Protein AF-A0A956M753-F1 (afdb_monomer_lite)

pLDDT: mean 94.36, std 4.53, range [71.75, 98.88]

Secondary structure (DSSP, 8-state):
---EEEEEE-SS--SS--HHHHHHHHHHHHTT-EEEEEES-HHHHHHHHHHHHHHHHHHHH-TTS-TTTTHHHHHHHHH-S-SGGGGGSGGGG-TTHHHHHHHHHHHHHHHHTTGGGGS--BSEEEEEE--GGGHHHHHHHHHHHTTTBSSGGGEEEEEHHHHHSHHHHHHHHS-PPPPS---STTSS-TT----GGGSPP--GGGGTSS---TT-SEEEE-SSBS-S---TT-SHHHHS-S-BS----HHHHHHHHHHH---SEEEE--S-GGG-TTHHHHHHHHHHTT--TT-EE----HHHHHHHHHHTTS-HHHHHHHHHHHHHHHHTT--HHHHHHHHHHHHHTT-SSTTT--HHHHHHHHHHHHHHHHHHS----EE--EEETT-EEGGG--HHHHHHHHTTTBSSEEEE---GGGHHHHHHHHHHHHHTT---EEEE---SSS--HHHHHH-

Structure (mmCIF, N/CA/C/O backbone):
data_AF-A0A956M753-F1
#
_entry.id   AF-A0A956M753-F1
#
loop_
_atom_site.group_PDB
_atom_site.id
_atom_site.type_symbol
_atom_site.label_atom_id
_atom_site.label_alt_id
_atom_site.label_comp_id
_atom_site.label_asym_id
_atom_site.label_entity_id
_atom_site.label_seq_id
_atom_site.pdbx_PDB_ins_code
_atom_site.Cartn_x
_atom_site.Cartn_y
_atom_site.Cartn_z
_atom_site.occupancy
_atom_site.B_iso_or_equiv
_atom_site.auth_seq_id
_atom_site.auth_comp_id
_atom_site.auth_asym_id
_atom_site.auth_atom_id
_atom_site.pdbx_PDB_model_num
ATOM 1 N N . MET A 1 1 ? -8.675 -19.861 16.562 1.00 72.81 1 MET A N 1
ATOM 2 C CA . MET A 1 1 ? -8.924 -18.483 17.036 1.00 72.81 1 MET A CA 1
ATOM 3 C C . MET A 1 1 ? -8.352 -17.532 16.005 1.00 72.81 1 MET A C 1
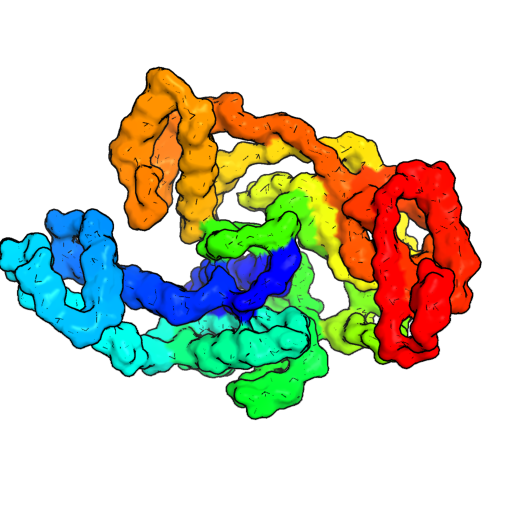ATOM 5 O O . MET A 1 1 ? -7.229 -17.768 15.579 1.00 72.81 1 MET A O 1
ATOM 9 N N . THR A 1 2 ? -9.122 -16.522 15.606 1.00 92.25 2 THR A N 1
ATOM 10 C CA . THR A 1 2 ? -8.678 -15.411 14.749 1.00 92.25 2 THR A CA 1
ATOM 11 C C . THR A 1 2 ? -7.522 -14.668 15.413 1.00 92.25 2 THR A C 1
ATOM 13 O O . THR A 1 2 ? -7.645 -14.274 16.574 1.00 92.25 2 THR A O 1
ATOM 16 N N . LYS A 1 3 ? -6.395 -14.511 14.710 1.00 96.88 3 LYS A N 1
ATOM 17 C CA . LYS A 1 3 ? -5.228 -13.780 15.219 1.00 96.88 3 LYS A CA 1
ATOM 18 C C . LYS A 1 3 ? -5.339 -12.296 14.891 1.00 96.88 3 LYS A C 1
ATOM 20 O O . LYS A 1 3 ? -5.818 -11.922 13.825 1.00 96.88 3 LYS A O 1
ATOM 25 N N . LYS A 1 4 ? -4.816 -11.451 15.777 1.00 98.00 4 LYS A N 1
ATOM 26 C CA . LYS A 1 4 ? -4.603 -10.019 15.543 1.00 98.00 4 LYS A CA 1
ATOM 27 C C . LYS A 1 4 ? -3.215 -9.790 14.969 1.00 98.00 4 LYS A C 1
ATOM 29 O O . LYS A 1 4 ? -2.209 -10.019 15.644 1.00 98.00 4 LYS A O 1
ATOM 34 N N . ILE A 1 5 ? -3.171 -9.297 13.739 1.00 98.69 5 ILE A N 1
ATOM 35 C CA . ILE A 1 5 ? -1.963 -9.110 12.940 1.00 98.69 5 ILE A CA 1
ATOM 36 C C . ILE A 1 5 ? -1.705 -7.622 12.730 1.00 98.69 5 ILE A C 1
ATOM 38 O O . ILE A 1 5 ? -2.538 -6.906 12.171 1.00 98.69 5 ILE A O 1
ATOM 42 N N . LEU A 1 6 ? -0.519 -7.166 13.125 1.00 98.75 6 LEU A N 1
ATOM 43 C CA . LEU A 1 6 ? -0.059 -5.804 12.872 1.00 98.75 6 LEU A CA 1
ATOM 44 C C . LEU A 1 6 ? 1.007 -5.796 11.783 1.00 98.75 6 LEU A C 1
ATOM 46 O O . LEU A 1 6 ? 2.037 -6.453 11.901 1.00 98.75 6 LEU A O 1
ATOM 50 N N . LEU A 1 7 ? 0.785 -5.006 10.743 1.00 98.88 7 LEU A N 1
ATOM 51 C CA . LEU A 1 7 ? 1.730 -4.768 9.663 1.00 98.88 7 LEU A CA 1
ATOM 52 C C . LEU A 1 7 ? 2.312 -3.363 9.834 1.00 98.88 7 LEU A C 1
ATOM 54 O O . LEU A 1 7 ? 1.580 -2.375 9.774 1.00 98.88 7 LEU A O 1
ATOM 58 N N . LEU A 1 8 ? 3.620 -3.271 10.051 1.00 98.75 8 LEU A N 1
ATOM 59 C CA . LEU A 1 8 ? 4.328 -2.019 10.283 1.00 98.75 8 LEU A CA 1
ATOM 60 C C . LEU A 1 8 ? 5.268 -1.695 9.133 1.00 98.75 8 LEU A C 1
ATOM 62 O O . LEU A 1 8 ? 6.145 -2.479 8.761 1.00 98.75 8 LEU A O 1
ATOM 66 N N . GLU A 1 9 ? 5.132 -0.474 8.634 1.00 98.31 9 GLU A N 1
ATOM 67 C CA . GLU A 1 9 ? 6.145 0.156 7.806 1.00 98.31 9 GLU A CA 1
ATOM 68 C C . GLU A 1 9 ? 6.801 1.303 8.594 1.00 98.31 9 GLU A C 1
ATOM 70 O O . GLU A 1 9 ? 6.086 2.181 9.090 1.00 98.31 9 GLU A O 1
ATOM 75 N N . PRO A 1 10 ? 8.144 1.343 8.713 1.00 97.88 10 PRO A N 1
ATOM 76 C CA . PRO A 1 10 ? 8.819 2.417 9.427 1.00 97.88 10 PRO A CA 1
ATOM 77 C C . PRO A 1 10 ? 8.483 3.807 8.861 1.00 97.88 10 PRO A C 1
ATOM 79 O O . PRO A 1 10 ? 8.195 3.990 7.670 1.00 97.88 10 PRO A O 1
ATOM 82 N N . ASN A 1 11 ? 8.532 4.814 9.735 1.00 96.56 11 ASN A N 1
ATOM 83 C CA . ASN A 1 11 ? 8.049 6.169 9.456 1.00 96.56 11 ASN A CA 1
ATOM 84 C C . ASN A 1 11 ? 9.053 7.037 8.668 1.00 96.56 11 ASN A C 1
ATOM 86 O O . ASN A 1 11 ? 9.441 8.120 9.102 1.00 96.56 11 ASN A O 1
ATOM 90 N N . TYR A 1 12 ? 9.488 6.561 7.502 1.00 95.62 12 TYR A N 1
ATOM 91 C CA . TYR A 1 12 ? 10.211 7.357 6.506 1.00 95.62 12 TYR A CA 1
ATOM 92 C C . TYR A 1 12 ? 9.369 7.548 5.242 1.00 95.62 12 TYR A C 1
ATOM 94 O O . TYR A 1 12 ? 8.426 6.801 4.988 1.00 95.62 12 TYR A O 1
ATOM 102 N N . LYS A 1 13 ? 9.698 8.560 4.433 1.00 94.38 13 LYS A N 1
ATOM 103 C CA . LYS A 1 13 ? 9.024 8.802 3.150 1.00 94.38 13 LYS A CA 1
ATOM 104 C C . LYS A 1 13 ? 9.529 7.825 2.087 1.00 94.38 13 LYS A C 1
ATOM 106 O O . LYS A 1 13 ? 10.728 7.587 1.983 1.00 94.38 13 LYS A O 1
ATOM 111 N N . ASN A 1 14 ? 8.624 7.322 1.256 1.00 94.25 14 ASN A N 1
ATOM 112 C CA . ASN A 1 14 ? 8.937 6.422 0.151 1.00 94.25 14 ASN A CA 1
ATOM 113 C C . ASN A 1 14 ? 7.856 6.477 -0.931 1.00 94.25 14 ASN A C 1
ATOM 115 O O . ASN A 1 14 ? 6.687 6.756 -0.681 1.00 94.25 14 ASN A O 1
ATOM 119 N N . LYS A 1 15 ? 8.267 6.217 -2.172 1.00 93.38 15 LYS A N 1
ATOM 120 C CA . LYS A 1 15 ? 7.406 6.393 -3.345 1.00 93.38 15 LYS A CA 1
ATOM 121 C C . LYS A 1 15 ? 6.377 5.272 -3.528 1.00 93.38 15 LYS A C 1
ATOM 123 O O . LYS A 1 15 ? 5.291 5.532 -4.052 1.00 93.38 15 LYS A O 1
ATOM 128 N N . TYR A 1 16 ? 6.735 4.050 -3.142 1.00 94.88 16 TYR A N 1
ATOM 129 C CA . TYR A 1 16 ? 5.977 2.832 -3.434 1.00 94.88 16 TYR A CA 1
ATOM 130 C C . TYR A 1 16 ? 5.437 2.200 -2.150 1.00 94.88 16 TYR A C 1
ATOM 132 O O . TYR A 1 16 ? 6.152 2.230 -1.144 1.00 94.88 16 TYR A O 1
ATOM 140 N N . PRO A 1 17 ? 4.223 1.624 -2.180 1.00 95.75 17 PRO A N 1
ATOM 141 C CA . PRO A 1 17 ? 3.668 0.903 -1.043 1.00 95.75 17 PRO A CA 1
ATOM 142 C C . PRO A 1 17 ? 4.467 -0.375 -0.728 1.00 95.75 17 PRO A C 1
ATOM 144 O O . PRO A 1 17 ? 5.176 -0.899 -1.595 1.00 95.75 17 PRO A O 1
ATOM 147 N N . PRO A 1 18 ? 4.361 -0.910 0.501 1.00 96.31 18 PRO A N 1
ATOM 148 C CA . PRO A 1 18 ? 5.093 -2.101 0.915 1.00 96.31 18 PRO A CA 1
ATOM 149 C C . PRO A 1 18 ? 4.449 -3.366 0.329 1.00 96.31 18 PRO A C 1
ATOM 151 O O . PRO A 1 18 ? 3.660 -4.039 0.989 1.00 96.31 18 PRO A O 1
ATOM 154 N N . ILE A 1 19 ? 4.814 -3.715 -0.910 1.00 96.06 19 ILE A N 1
ATOM 155 C CA . ILE A 1 19 ? 4.258 -4.858 -1.667 1.00 96.06 19 ILE A CA 1
ATOM 156 C C . ILE A 1 19 ? 4.277 -6.159 -0.848 1.00 96.06 19 ILE A C 1
ATOM 158 O O . ILE A 1 19 ? 3.301 -6.907 -0.857 1.00 96.06 19 ILE A O 1
ATOM 162 N N . GLY A 1 20 ? 5.357 -6.418 -0.101 1.00 96.88 20 GLY A N 1
ATOM 163 C CA . GLY A 1 20 ? 5.455 -7.593 0.770 1.00 96.88 20 GLY A CA 1
ATOM 164 C C . GLY A 1 20 ? 4.369 -7.627 1.851 1.00 96.88 20 GLY A C 1
ATOM 165 O O . GLY A 1 20 ? 3.713 -8.651 2.025 1.00 96.88 20 GLY A O 1
ATOM 166 N N . LEU A 1 21 ? 4.109 -6.497 2.520 1.00 98.50 21 LEU A N 1
ATOM 167 C CA . LEU A 1 21 ? 3.039 -6.400 3.519 1.00 98.50 21 LEU A CA 1
ATOM 168 C C . LEU A 1 21 ? 1.650 -6.502 2.884 1.00 98.50 21 LEU A C 1
ATOM 170 O O . LEU A 1 21 ? 0.766 -7.097 3.486 1.00 98.50 21 LEU A O 1
ATOM 174 N N . MET A 1 22 ? 1.457 -5.988 1.666 1.00 98.31 22 MET A N 1
ATOM 175 C CA . MET A 1 22 ? 0.185 -6.132 0.944 1.00 98.31 22 MET A CA 1
ATOM 176 C C . MET A 1 22 ? -0.138 -7.601 0.631 1.00 98.31 22 MET A C 1
ATOM 178 O O . MET A 1 22 ? -1.295 -7.997 0.731 1.00 98.31 22 MET A O 1
ATOM 182 N N . LYS A 1 23 ? 0.865 -8.426 0.295 1.00 97.88 23 LYS A N 1
ATOM 183 C CA . LYS A 1 23 ? 0.680 -9.881 0.114 1.00 97.88 23 LYS A CA 1
ATOM 184 C C . LYS A 1 23 ? 0.437 -10.601 1.439 1.00 97.88 23 LYS A C 1
ATOM 186 O O . LYS A 1 23 ? -0.417 -11.478 1.515 1.00 97.88 23 LYS A O 1
ATOM 191 N N . ILE A 1 24 ? 1.157 -10.211 2.494 1.00 98.56 24 ILE A N 1
ATOM 192 C CA . ILE A 1 24 ? 0.961 -10.750 3.850 1.00 98.56 24 ILE A CA 1
ATOM 193 C C . ILE A 1 24 ? -0.446 -10.411 4.374 1.00 98.56 24 ILE A C 1
ATOM 195 O O . ILE A 1 24 ? -1.067 -11.240 5.035 1.00 98.56 24 ILE A O 1
ATOM 199 N N . ALA A 1 25 ? -0.987 -9.235 4.044 1.00 98.50 25 ALA A N 1
ATOM 200 C CA . ALA A 1 25 ? -2.365 -8.874 4.362 1.00 98.50 25 ALA A CA 1
ATOM 201 C C . ALA A 1 25 ? -3.371 -9.819 3.686 1.00 98.50 25 ALA A C 1
ATOM 203 O O . ALA A 1 25 ? -4.250 -10.343 4.369 1.00 98.50 25 ALA A O 1
ATOM 204 N N . THR A 1 26 ? -3.201 -10.094 2.385 1.00 97.94 26 THR A N 1
ATOM 205 C CA . THR A 1 26 ? -4.005 -11.091 1.658 1.00 97.94 26 THR A CA 1
ATOM 206 C C . THR A 1 26 ? -3.916 -12.462 2.325 1.00 97.94 26 THR A C 1
ATOM 208 O O . THR A 1 26 ? -4.944 -13.071 2.608 1.00 97.94 26 THR A O 1
ATOM 211 N N . TYR A 1 27 ? -2.698 -12.922 2.635 1.00 97.88 27 TYR A N 1
ATOM 212 C CA . TYR A 1 27 ? -2.451 -14.204 3.299 1.00 97.88 27 TYR A CA 1
ATOM 213 C C . TYR A 1 27 ? -3.240 -14.335 4.606 1.00 97.88 27 TYR A C 1
ATOM 215 O O . TYR A 1 27 ? -3.999 -15.283 4.778 1.00 97.88 27 TYR A O 1
ATOM 223 N N . HIS A 1 28 ? -3.117 -13.359 5.505 1.00 97.94 28 HIS A N 1
ATOM 224 C CA . HIS A 1 28 ? -3.805 -13.401 6.794 1.00 97.94 28 HIS A CA 1
ATOM 225 C C . HIS A 1 28 ? -5.328 -13.296 6.663 1.00 97.94 28 HIS A C 1
ATOM 227 O O . HIS A 1 28 ? -6.053 -13.969 7.391 1.00 97.94 28 HIS A O 1
ATOM 233 N N . ARG A 1 29 ? -5.841 -12.540 5.688 1.00 95.81 29 ARG A N 1
ATOM 234 C CA . ARG A 1 29 ? -7.290 -12.477 5.434 1.00 95.81 29 ARG A CA 1
ATOM 235 C C . ARG A 1 29 ? -7.858 -13.795 4.932 1.00 95.81 29 ARG A C 1
ATOM 237 O O . ARG A 1 29 ? -8.946 -14.164 5.352 1.00 95.81 29 ARG A O 1
ATOM 244 N N . MET A 1 30 ? -7.108 -14.543 4.122 1.00 95.12 30 MET A N 1
ATOM 245 C CA . MET A 1 30 ? -7.492 -15.907 3.730 1.00 95.12 30 MET A CA 1
ATOM 246 C C . MET A 1 30 ? -7.571 -16.866 4.928 1.00 95.12 30 MET A C 1
ATOM 248 O O . MET A 1 30 ? -8.291 -17.858 4.867 1.00 95.12 30 MET A O 1
ATOM 252 N N . LEU A 1 31 ? -6.858 -16.569 6.019 1.00 95.75 31 LEU A N 1
ATOM 253 C CA . LEU A 1 31 ? -6.900 -17.328 7.272 1.00 95.75 31 LEU A CA 1
ATOM 254 C C . LEU A 1 31 ? -7.953 -16.819 8.266 1.00 95.75 31 LEU A C 1
ATOM 256 O O . LEU A 1 31 ? -8.042 -17.347 9.373 1.00 95.75 31 LEU A O 1
ATOM 260 N N . ASN A 1 32 ? -8.765 -15.829 7.880 1.00 95.19 32 ASN A N 1
ATOM 261 C CA . ASN A 1 32 ? -9.714 -15.131 8.753 1.00 95.19 32 ASN A CA 1
ATOM 262 C C . ASN A 1 32 ? -9.049 -14.440 9.959 1.00 95.19 32 ASN A C 1
ATOM 264 O O . ASN A 1 32 ? -9.658 -14.337 11.028 1.00 95.19 32 ASN A O 1
ATOM 268 N N . ASP A 1 33 ? -7.809 -13.971 9.789 1.00 97.06 33 ASP A N 1
ATOM 269 C CA . ASP A 1 33 ? -7.104 -13.149 10.772 1.00 97.06 33 ASP A CA 1
ATOM 270 C C . ASP A 1 33 ? -7.483 -11.659 10.642 1.00 97.06 33 ASP A C 1
ATOM 272 O O . ASP A 1 33 ? -7.731 -11.136 9.551 1.00 97.06 33 ASP A O 1
ATOM 276 N N . GLU A 1 34 ? -7.474 -10.940 11.766 1.00 97.00 34 GLU A N 1
ATOM 277 C CA . GLU A 1 34 ? -7.682 -9.492 11.826 1.00 97.00 34 GLU A CA 1
ATOM 278 C C . GLU A 1 34 ? -6.386 -8.761 11.462 1.00 97.00 34 GLU A C 1
ATOM 280 O O . GLU A 1 34 ? -5.426 -8.751 12.232 1.00 97.00 34 GLU A O 1
ATOM 285 N N . VAL A 1 35 ? -6.354 -8.106 10.302 1.00 98.25 35 VAL A N 1
ATOM 286 C CA . VAL A 1 35 ? -5.163 -7.396 9.811 1.00 98.25 35 VAL A CA 1
ATOM 287 C C . VAL A 1 35 ? -5.308 -5.893 9.999 1.00 98.25 35 VAL A C 1
ATOM 289 O O . VAL A 1 35 ? -6.266 -5.300 9.515 1.00 98.25 35 VAL A O 1
ATOM 292 N N . THR A 1 36 ? -4.318 -5.267 10.633 1.00 98.00 36 THR A N 1
ATOM 293 C CA . THR A 1 36 ? -4.158 -3.810 10.696 1.00 98.00 36 THR A CA 1
ATOM 294 C C . THR A 1 36 ? -2.828 -3.399 10.088 1.00 98.00 36 THR A C 1
ATOM 296 O O . THR A 1 36 ? -1.786 -3.939 10.454 1.00 98.00 36 THR A O 1
ATOM 299 N N . PHE A 1 37 ? -2.844 -2.389 9.221 1.00 98.44 37 PHE A N 1
ATOM 300 C CA . PHE A 1 37 ? -1.630 -1.757 8.715 1.00 98.44 37 PHE A CA 1
ATOM 301 C C . PHE A 1 37 ? -1.413 -0.382 9.338 1.00 98.44 37 PHE A C 1
ATOM 303 O O . PHE A 1 37 ? -2.347 0.405 9.518 1.00 98.44 37 PHE A O 1
ATOM 310 N N . PHE A 1 38 ? -0.158 -0.082 9.668 1.00 98.06 38 PHE A N 1
ATOM 311 C CA . PHE A 1 38 ? 0.217 1.214 10.200 1.00 98.06 38 PHE A CA 1
ATOM 312 C C . PHE A 1 38 ? 1.572 1.698 9.677 1.00 98.06 38 PHE A C 1
ATOM 314 O O . PHE A 1 38 ? 2.567 0.973 9.648 1.00 98.06 38 PHE A O 1
ATOM 321 N N . LYS A 1 39 ? 1.594 2.985 9.326 1.00 97.06 39 LYS A N 1
ATOM 322 C CA . LYS A 1 39 ? 2.778 3.770 8.986 1.00 97.06 39 LYS A CA 1
ATOM 323 C C . LYS A 1 39 ? 2.609 5.155 9.600 1.00 97.06 39 LYS A C 1
ATOM 325 O O . LYS A 1 39 ? 1.657 5.862 9.269 1.00 97.06 39 LYS A O 1
ATOM 330 N N . GLY A 1 40 ? 3.518 5.542 10.487 1.00 95.06 40 GLY A N 1
ATOM 331 C CA . GLY A 1 40 ? 3.447 6.817 11.197 1.00 95.06 40 GLY A CA 1
ATOM 332 C C . GLY A 1 40 ? 4.116 6.758 12.564 1.00 95.06 40 GLY A C 1
ATOM 333 O O . GLY A 1 40 ? 4.939 5.884 12.832 1.00 95.06 40 GLY A O 1
ATOM 334 N N . ASP A 1 41 ? 3.753 7.687 13.445 1.00 95.56 41 ASP A N 1
ATOM 335 C CA . ASP A 1 41 ? 4.234 7.686 14.827 1.00 95.56 41 ASP A CA 1
ATOM 336 C C . ASP A 1 41 ? 3.563 6.575 15.653 1.00 95.56 41 ASP A C 1
ATOM 338 O O . ASP A 1 41 ? 2.361 6.615 15.932 1.00 95.56 41 ASP A O 1
ATOM 342 N N . LEU A 1 42 ? 4.359 5.594 16.084 1.00 95.88 42 LEU A N 1
ATOM 343 C CA . LEU A 1 42 ? 3.885 4.459 16.877 1.00 95.88 42 LEU A CA 1
ATOM 344 C C . LEU A 1 42 ? 3.393 4.860 18.274 1.00 95.88 42 LEU A C 1
ATOM 346 O O . LEU A 1 42 ? 2.543 4.173 18.839 1.00 95.88 42 LEU A O 1
ATOM 350 N N . ARG A 1 43 ? 3.856 5.987 18.832 1.00 94.50 43 ARG A N 1
ATOM 351 C CA . ARG A 1 43 ? 3.316 6.492 20.105 1.00 94.50 43 ARG A CA 1
ATOM 352 C C . ARG A 1 43 ? 1.874 6.947 19.924 1.00 94.50 43 ARG A C 1
ATOM 354 O O . ARG A 1 43 ? 1.008 6.567 20.708 1.00 94.50 43 ARG A O 1
ATOM 361 N N . SER A 1 44 ? 1.609 7.690 18.850 1.00 94.19 44 SER A N 1
ATOM 362 C CA . SER A 1 44 ? 0.256 8.080 18.446 1.00 94.19 44 SER A CA 1
ATOM 363 C C . SER A 1 44 ? -0.629 6.868 18.128 1.00 94.19 44 SER A C 1
ATOM 365 O O . SER A 1 44 ? -1.805 6.861 18.490 1.00 94.19 44 SER A O 1
ATOM 367 N N . PHE A 1 45 ? -0.074 5.814 17.520 1.00 95.19 45 PHE A N 1
ATOM 368 C CA . PHE A 1 45 ? -0.790 4.554 17.295 1.00 95.19 45 PHE A CA 1
ATOM 369 C C . PHE A 1 45 ? -1.258 3.907 18.602 1.00 95.19 45 PHE A C 1
ATOM 371 O O . PHE A 1 45 ? -2.458 3.702 18.783 1.00 95.19 45 PHE A O 1
ATOM 378 N N . VAL A 1 46 ? -0.333 3.652 19.535 1.00 95.50 46 VAL A N 1
ATOM 379 C CA . VAL A 1 46 ? -0.656 3.066 20.846 1.00 95.50 46 VAL A CA 1
ATOM 380 C C . VAL A 1 46 ? -1.641 3.949 21.600 1.00 95.50 46 VAL A C 1
ATOM 382 O O . VAL A 1 46 ? -2.607 3.446 22.166 1.00 95.50 46 VAL A O 1
ATOM 385 N N . PHE A 1 47 ? -1.450 5.268 21.569 1.00 95.44 47 PHE A N 1
ATOM 386 C CA . PHE A 1 47 ? -2.379 6.208 22.187 1.00 95.44 47 PHE A CA 1
ATOM 387 C C . PHE A 1 47 ? -3.812 6.032 21.666 1.00 95.44 47 PHE A C 1
ATOM 389 O O . PHE A 1 47 ? -4.746 5.947 22.461 1.00 95.44 47 PHE A O 1
ATOM 396 N N . ASN A 1 48 ? -3.995 5.924 20.348 1.00 93.31 48 ASN A N 1
ATOM 397 C CA . ASN A 1 48 ? -5.313 5.717 19.750 1.00 93.31 48 ASN A CA 1
ATOM 398 C C . ASN A 1 48 ? -5.918 4.352 20.123 1.00 93.31 48 ASN A C 1
ATOM 400 O O . ASN A 1 48 ? -7.133 4.257 20.315 1.00 93.31 48 ASN A O 1
ATOM 404 N N . GLN A 1 49 ? -5.096 3.309 20.286 1.00 93.56 49 GLN A N 1
ATOM 405 C CA . GLN A 1 49 ? -5.561 2.018 20.803 1.00 93.56 49 GLN A CA 1
ATOM 406 C C . GLN A 1 49 ? -6.037 2.132 22.255 1.00 93.56 49 GLN A C 1
ATOM 408 O O . GLN A 1 49 ? -7.141 1.693 22.570 1.00 93.56 49 GLN A O 1
ATOM 413 N N . VAL A 1 50 ? -5.250 2.772 23.127 1.00 95.12 50 VAL A N 1
ATOM 414 C CA . VAL A 1 50 ? -5.627 2.989 24.533 1.00 95.12 50 VAL A CA 1
ATOM 415 C C . VAL A 1 50 ? -6.897 3.826 24.636 1.00 95.12 50 VAL A C 1
ATOM 417 O O . VAL A 1 50 ? -7.792 3.491 25.408 1.00 95.12 50 VAL A O 1
ATOM 420 N N . TYR A 1 51 ? -7.007 4.881 23.829 1.00 94.88 51 TYR A N 1
ATOM 421 C CA . TYR A 1 51 ? -8.225 5.676 23.735 1.00 94.88 51 TYR A CA 1
ATOM 422 C C . TYR A 1 51 ? -9.434 4.809 23.358 1.00 94.88 51 TYR A C 1
ATOM 424 O O . TYR A 1 51 ? -10.467 4.918 24.008 1.00 94.88 51 TYR A O 1
ATOM 432 N N . SER A 1 52 ? -9.301 3.918 22.371 1.00 92.50 52 SER A N 1
ATOM 433 C CA . SER A 1 52 ? -10.399 3.042 21.935 1.00 92.50 52 SER A CA 1
ATOM 434 C C . SER A 1 52 ? -10.829 2.060 23.034 1.00 92.50 52 SER A C 1
ATOM 436 O O . SER A 1 52 ? -12.020 1.860 23.255 1.00 92.50 52 SER A O 1
ATOM 438 N N . LEU A 1 53 ? -9.872 1.494 23.781 1.00 94.06 53 LEU A N 1
ATOM 439 C CA . LEU A 1 53 ? -10.162 0.638 24.940 1.00 94.06 53 LEU A CA 1
ATOM 440 C C . LEU A 1 53 ? -10.885 1.410 26.051 1.00 94.06 53 LEU A C 1
ATOM 442 O O . LEU A 1 53 ? -11.876 0.929 26.604 1.00 94.06 53 LEU A O 1
ATOM 446 N N . CYS A 1 54 ? -10.411 2.622 26.349 1.00 95.50 54 CYS A N 1
ATOM 447 C CA . CYS A 1 54 ? -11.032 3.509 27.324 1.00 95.50 54 CYS A CA 1
ATOM 448 C C . CYS A 1 54 ? -12.457 3.876 26.919 1.00 95.50 54 CYS A C 1
ATOM 450 O O . CYS A 1 54 ? -13.378 3.725 27.716 1.00 95.50 54 CYS A O 1
ATOM 452 N N . PHE A 1 55 ? -12.644 4.280 25.665 1.00 94.25 55 PHE A N 1
ATOM 453 C CA . PHE A 1 55 ? -13.935 4.629 25.093 1.00 94.25 55 PHE A CA 1
ATOM 454 C C . PHE A 1 55 ? -14.944 3.481 25.218 1.00 94.25 55 PHE A C 1
ATOM 456 O O . PHE A 1 55 ? -16.012 3.673 25.793 1.00 94.25 55 PHE A O 1
ATOM 463 N N . ASN A 1 56 ? -14.574 2.268 24.794 1.00 93.31 56 ASN A N 1
ATOM 464 C CA . ASN A 1 56 ? -15.448 1.096 24.903 1.00 93.31 56 ASN A CA 1
ATOM 465 C C . ASN A 1 56 ? -15.798 0.772 26.365 1.00 93.31 56 ASN A C 1
ATOM 467 O O . ASN A 1 56 ? -16.924 0.390 26.677 1.00 93.31 56 ASN A O 1
ATOM 471 N N . LYS A 1 57 ? -14.843 0.930 27.293 1.00 95.56 57 LYS A N 1
ATOM 472 C CA . LYS A 1 57 ? -15.105 0.696 28.719 1.00 95.56 57 LYS A CA 1
ATOM 473 C C . LYS A 1 57 ? -16.046 1.749 29.307 1.00 95.56 57 LYS A C 1
ATOM 475 O O . LYS A 1 57 ? -16.915 1.381 30.089 1.00 95.56 57 LYS A O 1
ATOM 480 N N . LEU A 1 58 ? -15.899 3.014 28.918 1.00 94.19 58 LEU A N 1
ATOM 481 C CA . LEU A 1 58 ? -16.780 4.106 29.336 1.00 94.19 58 LEU A CA 1
ATOM 482 C C . LEU A 1 58 ? -18.213 3.906 28.825 1.00 94.19 58 LEU A C 1
ATOM 484 O O . LEU A 1 58 ? -19.146 4.042 29.612 1.00 94.19 58 LEU A O 1
ATOM 488 N N . GLN A 1 59 ? -18.385 3.476 27.570 1.00 91.94 59 GLN A N 1
ATOM 489 C CA . GLN A 1 59 ? -19.702 3.121 27.022 1.00 91.94 59 GLN A CA 1
ATOM 490 C C . GLN A 1 59 ? -20.403 2.018 27.827 1.00 91.94 59 GLN A C 1
ATOM 492 O O . GLN A 1 59 ? -21.611 2.082 28.026 1.00 91.94 59 GLN A O 1
ATOM 497 N N . ASN A 1 60 ? -19.647 1.036 28.327 1.00 93.31 60 ASN A N 1
ATOM 498 C CA . ASN A 1 60 ? -20.189 -0.024 29.180 1.00 93.31 60 ASN A CA 1
ATOM 499 C C . ASN A 1 60 ? -20.515 0.445 30.608 1.00 93.31 60 ASN A C 1
ATOM 501 O O . ASN A 1 60 ? -21.338 -0.177 31.271 1.00 93.31 60 ASN A O 1
ATOM 505 N N . ILE A 1 61 ? -19.837 1.483 31.108 1.00 93.25 61 ILE A N 1
ATOM 506 C CA . ILE A 1 61 ? -20.089 2.048 32.443 1.00 93.25 61 ILE A CA 1
ATOM 507 C C . ILE A 1 61 ? -21.367 2.887 32.432 1.00 93.25 61 ILE A C 1
ATOM 509 O O . ILE A 1 61 ? -22.168 2.787 33.356 1.00 93.25 61 ILE A O 1
ATOM 513 N N . ASP A 1 62 ? -21.552 3.714 31.405 1.00 90.38 62 ASP A N 1
ATOM 514 C CA . ASP A 1 62 ? -22.729 4.568 31.281 1.00 90.38 62 ASP A CA 1
ATOM 515 C C . ASP A 1 62 ? -23.105 4.751 29.810 1.00 90.38 62 ASP A C 1
ATOM 517 O O . ASP A 1 62 ? -22.471 5.512 29.079 1.00 90.38 62 ASP A O 1
ATOM 521 N N . SER A 1 63 ? -24.149 4.056 29.366 1.00 88.44 63 SER A N 1
ATOM 522 C CA . SER A 1 63 ? -24.629 4.128 27.985 1.00 88.44 63 SER A CA 1
ATOM 523 C C . SER A 1 63 ? -25.460 5.380 27.685 1.00 88.44 63 SER A C 1
ATOM 525 O O . SER A 1 63 ? -25.776 5.619 26.523 1.00 88.44 63 SER A O 1
ATOM 527 N N . ASN A 1 64 ? -25.839 6.168 28.700 1.00 87.75 64 ASN A N 1
ATOM 528 C CA . ASN A 1 64 ? -26.655 7.374 28.515 1.00 87.75 64 ASN A CA 1
ATOM 529 C C . ASN A 1 64 ? -25.814 8.590 28.108 1.00 87.75 64 ASN A C 1
ATOM 531 O O . ASN A 1 64 ? -26.350 9.591 27.632 1.00 87.75 64 ASN A O 1
ATOM 535 N N . ILE A 1 65 ? -24.495 8.517 28.297 1.00 87.12 65 ILE A N 1
ATOM 536 C CA . ILE A 1 65 ? -23.564 9.568 27.903 1.00 87.12 65 ILE A CA 1
ATOM 537 C C . ILE A 1 65 ? -23.187 9.388 26.432 1.00 87.12 65 ILE A C 1
ATOM 539 O O . ILE A 1 65 ? -22.722 8.333 26.000 1.00 87.12 65 ILE A O 1
ATOM 543 N N . ASP A 1 66 ? -23.299 10.472 25.669 1.00 86.06 66 ASP A N 1
ATOM 544 C CA . ASP A 1 66 ? -22.754 10.558 24.317 1.00 86.06 66 ASP A CA 1
ATOM 545 C C . ASP A 1 66 ? -21.221 10.688 24.376 1.00 86.06 66 ASP A C 1
ATOM 547 O O . ASP A 1 66 ? -20.643 11.777 24.317 1.00 86.06 66 ASP A O 1
ATOM 551 N N . TRP A 1 67 ? -20.542 9.552 24.548 1.00 87.75 67 TRP A N 1
ATOM 552 C CA . TRP A 1 67 ? -19.084 9.496 24.671 1.00 87.75 67 TRP A CA 1
ATOM 553 C C . TRP A 1 67 ? -18.351 9.975 23.418 1.00 87.75 67 TRP A C 1
ATOM 555 O O . TRP A 1 67 ? -17.194 10.397 23.515 1.00 87.75 67 TRP A O 1
ATOM 565 N N . LEU A 1 68 ? -19.000 9.933 22.249 1.00 83.38 68 LEU A N 1
ATOM 566 C CA . LEU A 1 68 ? -18.420 10.417 20.998 1.00 83.38 68 LEU A CA 1
ATOM 567 C C . LEU A 1 68 ? -18.197 11.930 21.068 1.00 83.38 68 LEU A C 1
ATOM 569 O O . LEU A 1 68 ? -17.079 12.388 20.820 1.00 83.38 68 LEU A O 1
ATOM 573 N N . LYS A 1 69 ? -19.187 12.698 21.546 1.00 83.38 69 LYS A N 1
ATOM 574 C CA . LYS A 1 69 ? -19.032 14.149 21.791 1.00 83.38 69 LYS A CA 1
ATOM 575 C C . LYS A 1 69 ? -17.930 14.482 22.796 1.00 83.38 69 LYS A C 1
ATOM 577 O O . LYS A 1 69 ? -17.378 15.580 22.785 1.00 83.38 69 LYS A O 1
ATOM 582 N N . GLN A 1 70 ? -17.577 13.527 23.648 1.00 87.50 70 GLN A N 1
ATOM 583 C CA . GLN A 1 70 ? -16.599 13.701 24.718 1.00 87.50 70 GLN A CA 1
ATOM 584 C C . GLN A 1 70 ? -15.203 13.186 24.370 1.00 87.50 70 GLN A C 1
ATOM 586 O O . GLN A 1 70 ? -14.282 13.241 25.188 1.00 87.50 70 GLN A O 1
ATOM 591 N N . GLN A 1 71 ? -15.000 12.720 23.141 1.00 87.19 71 GLN A N 1
ATOM 592 C CA . GLN A 1 71 ? -13.727 12.185 22.682 1.00 87.19 71 GLN A CA 1
ATOM 593 C C . GLN A 1 71 ? -12.546 13.127 22.941 1.00 87.19 71 GLN A C 1
ATOM 595 O O . GLN A 1 71 ? -11.494 12.677 23.401 1.00 87.19 71 GLN A O 1
ATOM 600 N N . LYS A 1 72 ? -12.701 14.423 22.639 1.00 87.75 72 LYS A N 1
ATOM 601 C CA . LYS A 1 72 ? -11.634 15.416 22.830 1.00 87.75 72 LYS A CA 1
ATOM 602 C C . LYS A 1 72 ? -11.216 15.485 24.296 1.00 87.75 72 LYS A C 1
ATOM 604 O O . LYS A 1 72 ? -10.024 15.451 24.589 1.00 87.75 72 LYS A O 1
ATOM 609 N N . PHE A 1 73 ? -12.193 15.508 25.200 1.00 89.50 73 PHE A N 1
ATOM 610 C CA . PHE A 1 73 ? -11.948 15.487 26.635 1.00 89.50 73 PHE A CA 1
ATOM 611 C C . PHE A 1 73 ? -11.204 14.213 27.059 1.00 89.50 73 PHE A C 1
ATOM 613 O O . PHE A 1 73 ? -10.159 14.307 27.698 1.00 89.50 73 PHE A O 1
ATOM 620 N N . ILE A 1 74 ? -11.682 13.030 26.651 1.00 91.06 74 ILE A N 1
ATOM 621 C CA . ILE A 1 74 ? -11.064 11.743 27.016 1.00 91.06 74 ILE A CA 1
ATOM 622 C C . ILE A 1 74 ? -9.611 11.680 26.526 1.00 91.06 74 ILE A C 1
ATOM 624 O O . ILE A 1 74 ? -8.707 11.327 27.285 1.00 91.06 74 ILE A O 1
ATOM 628 N N . LYS A 1 75 ? -9.370 12.052 25.260 1.00 91.81 75 LYS A N 1
ATOM 629 C CA . LYS A 1 75 ? -8.026 12.063 24.666 1.00 91.81 75 LYS A CA 1
ATOM 630 C C . LYS A 1 75 ? -7.085 12.990 25.442 1.00 91.81 75 LYS A C 1
ATOM 632 O O . LYS A 1 75 ? -5.953 12.604 25.727 1.00 91.81 75 LYS A O 1
ATOM 637 N N . GLU A 1 76 ? -7.543 14.187 25.800 1.00 90.69 76 GLU A N 1
ATOM 638 C CA . GLU A 1 76 ? -6.766 15.132 26.607 1.00 90.69 76 GLU A CA 1
ATOM 639 C C . GLU A 1 76 ? -6.493 14.597 28.018 1.00 90.69 76 GLU A C 1
ATOM 641 O O . GLU A 1 76 ? -5.363 14.685 28.501 1.00 90.69 76 GLU A O 1
ATOM 646 N N . PHE A 1 77 ? -7.485 13.976 28.659 1.00 91.38 77 PHE A N 1
ATOM 647 C CA . PHE A 1 77 ? -7.339 13.415 30.000 1.00 91.38 77 PHE A CA 1
ATOM 648 C C . PHE A 1 77 ? -6.270 12.312 30.054 1.00 91.38 77 PHE A C 1
ATOM 650 O O . PHE A 1 77 ? -5.388 12.345 30.912 1.00 91.38 77 PHE A O 1
ATOM 657 N N . ILE A 1 78 ? -6.289 11.373 29.098 1.00 92.12 78 ILE A N 1
ATOM 658 C CA . ILE A 1 78 ? -5.318 10.264 29.029 1.00 92.12 78 ILE A CA 1
ATOM 659 C C . ILE A 1 78 ? -3.880 10.778 28.830 1.00 92.12 78 ILE A C 1
ATOM 661 O O . ILE A 1 78 ? -2.935 10.161 29.321 1.00 92.12 78 ILE A O 1
ATOM 665 N N . LYS A 1 79 ? -3.689 11.907 28.133 1.00 90.25 79 LYS A N 1
ATOM 666 C CA . LYS A 1 79 ? -2.358 12.487 27.873 1.00 90.25 79 LYS A CA 1
ATOM 667 C C . LYS A 1 79 ? -1.776 13.259 29.059 1.00 90.25 79 LYS A C 1
ATOM 669 O O . LYS A 1 79 ? -0.554 13.375 29.166 1.00 90.25 79 LYS A O 1
ATOM 674 N N . ARG A 1 80 ? -2.615 13.848 29.914 1.00 86.81 80 ARG A N 1
ATOM 675 C CA . ARG A 1 80 ? -2.177 14.811 30.939 1.00 86.81 80 ARG A CA 1
ATOM 676 C C . ARG A 1 80 ? -1.543 14.138 32.147 1.00 86.81 80 ARG A C 1
ATOM 678 O O . ARG A 1 80 ? -1.958 13.071 32.580 1.00 86.81 80 ARG A O 1
ATOM 685 N N . LYS A 1 81 ? -0.562 14.799 32.773 1.00 77.25 81 LYS A N 1
ATOM 686 C CA . LYS A 1 81 ? 0.028 14.342 34.047 1.00 77.25 81 LYS A CA 1
ATOM 687 C C . LYS A 1 81 ? -0.847 14.625 35.284 1.00 77.25 81 LYS A C 1
ATOM 689 O O . LYS A 1 81 ? -0.719 13.913 36.273 1.00 77.25 81 LYS A O 1
ATOM 694 N N . ASN A 1 82 ? -1.736 15.609 35.203 1.00 76.06 82 ASN A N 1
ATOM 695 C CA . ASN A 1 82 ? -2.629 16.014 36.287 1.00 76.06 82 ASN A CA 1
ATOM 696 C C . ASN A 1 82 ? -4.068 15.510 36.041 1.00 76.06 82 ASN A C 1
ATOM 698 O O . ASN A 1 82 ? -4.496 15.425 34.888 1.00 76.06 82 ASN A O 1
ATOM 702 N N . THR A 1 83 ? -4.788 15.186 37.115 1.00 75.56 83 THR A N 1
ATOM 703 C CA . THR A 1 83 ? -6.186 14.738 37.144 1.00 75.56 83 THR A CA 1
ATOM 704 C C . THR A 1 83 ? -7.203 15.855 37.387 1.00 75.56 83 THR A C 1
ATOM 706 O O . THR A 1 83 ? -8.386 15.609 37.165 1.00 75.56 83 THR A O 1
ATOM 709 N N . ASP A 1 84 ? -6.778 17.068 37.766 1.00 75.38 84 ASP A N 1
ATOM 710 C CA . ASP A 1 84 ? -7.664 18.223 38.048 1.00 75.38 84 ASP A CA 1
ATOM 711 C C . ASP A 1 84 ? -8.586 18.575 36.869 1.00 75.38 84 ASP A C 1
ATOM 713 O O . ASP A 1 84 ? -9.661 19.146 37.026 1.00 75.38 84 ASP A O 1
ATOM 717 N N . PHE A 1 85 ? -8.198 18.166 35.658 1.00 77.31 85 PHE A N 1
ATOM 718 C CA . PHE A 1 85 ? -9.007 18.306 34.451 1.00 77.31 85 PHE A CA 1
ATOM 719 C C . PHE A 1 85 ? -10.355 17.563 34.531 1.00 77.31 85 PHE A C 1
ATOM 721 O O . PHE A 1 85 ? -11.286 17.922 33.817 1.00 77.31 85 PHE A O 1
ATOM 728 N N . PHE A 1 86 ? -10.491 16.552 35.400 1.00 81.31 86 PHE A N 1
ATOM 729 C CA . PHE A 1 86 ? -11.767 15.860 35.614 1.00 81.31 86 PHE A CA 1
ATOM 730 C C . PHE A 1 86 ? -12.826 16.763 36.243 1.00 81.31 86 PHE A C 1
ATOM 732 O O . PHE A 1 86 ? -14.006 16.652 35.910 1.00 81.31 86 PHE A O 1
ATOM 739 N N . ASP A 1 87 ? -12.417 17.675 37.121 1.00 76.75 87 ASP A N 1
ATOM 740 C CA . ASP A 1 87 ? -13.342 18.524 37.873 1.00 76.75 87 ASP A CA 1
ATOM 741 C C . ASP A 1 87 ? -13.910 19.670 37.011 1.00 76.75 87 ASP A C 1
ATOM 743 O O . ASP A 1 87 ? -14.744 20.447 37.459 1.00 76.75 87 ASP A O 1
ATOM 747 N N . GLN A 1 88 ? -13.506 19.732 35.738 1.00 71.75 88 GLN A N 1
ATOM 748 C CA . GLN A 1 88 ? -14.070 20.592 34.693 1.00 71.75 88 GLN A CA 1
ATOM 749 C C . GLN A 1 88 ? -14.954 19.806 33.706 1.00 71.75 88 GLN A C 1
ATOM 751 O O . GLN A 1 88 ? -15.317 20.323 32.649 1.00 71.75 88 GLN A O 1
ATOM 756 N N . SER A 1 89 ? -15.257 18.536 33.997 1.00 74.88 89 SER A N 1
ATOM 757 C CA . SER A 1 89 ? -16.002 17.659 33.090 1.00 74.88 89 SER A CA 1
ATOM 758 C C . SER A 1 89 ? -17.515 17.735 33.294 1.00 74.88 89 SER A C 1
ATOM 760 O O . SER A 1 89 ? -18.009 17.907 34.406 1.00 74.88 89 SER A O 1
ATOM 762 N N . VAL A 1 90 ? -18.264 17.496 32.216 1.00 74.81 90 VAL A N 1
ATOM 763 C CA . VAL A 1 90 ? -19.735 17.378 32.246 1.00 74.81 90 VAL A CA 1
ATOM 764 C C . VAL A 1 90 ? -20.228 16.129 32.994 1.00 74.81 90 VAL A C 1
ATOM 766 O O . VAL A 1 90 ? -21.421 15.951 33.197 1.00 74.81 90 VAL A O 1
ATOM 769 N N . PHE A 1 91 ? -19.319 15.246 33.418 1.00 79.75 91 PHE A N 1
ATOM 770 C CA . PHE A 1 91 ? -19.643 13.976 34.075 1.00 79.75 91 PHE A CA 1
ATOM 771 C C . PHE A 1 91 ? -19.815 14.097 35.586 1.00 79.75 91 PHE A C 1
ATOM 773 O O . PHE A 1 91 ? -20.089 13.096 36.246 1.00 79.75 91 PHE A O 1
ATOM 780 N N . LEU A 1 92 ? -19.637 15.296 36.152 1.00 74.12 92 LEU A N 1
ATOM 781 C CA . LEU A 1 92 ? -19.795 15.524 37.587 1.00 74.12 92 LEU A CA 1
ATOM 782 C C . LEU A 1 92 ? -21.213 15.225 38.090 1.00 74.12 92 LEU A C 1
ATOM 784 O O . LEU A 1 92 ? -21.364 14.905 39.267 1.00 74.12 92 LEU A O 1
ATOM 788 N N . GLU A 1 93 ? -22.202 15.296 37.201 1.00 78.25 93 GLU A N 1
ATOM 789 C CA . GLU A 1 93 ? -23.617 15.048 37.488 1.00 78.25 93 GLU A CA 1
ATOM 790 C C . GLU A 1 93 ? -24.049 13.594 37.214 1.00 78.25 93 GLU A C 1
ATOM 792 O O . GLU A 1 93 ? -25.158 13.209 37.575 1.00 78.25 93 GLU A O 1
ATOM 797 N N . SER A 1 94 ? -23.190 12.754 36.612 1.00 84.31 94 SER A N 1
ATOM 798 C CA . SER A 1 94 ? -23.515 11.336 36.380 1.00 84.31 94 SER A CA 1
ATOM 799 C C . SER A 1 94 ? -23.512 10.554 37.696 1.00 84.31 94 SER A C 1
ATOM 801 O O . SER A 1 94 ? -22.581 10.657 38.501 1.00 84.31 94 SER A O 1
ATOM 803 N N . SER A 1 95 ? -24.507 9.683 37.879 1.00 86.75 95 SER A N 1
ATOM 804 C CA . SER A 1 95 ? -24.557 8.727 38.993 1.00 86.75 95 SER A CA 1
ATOM 805 C C . SER A 1 95 ? -23.377 7.745 38.986 1.00 86.75 95 SER A C 1
ATOM 807 O O . SER A 1 95 ? -22.977 7.255 40.040 1.00 86.75 95 SER A O 1
ATOM 809 N N . ASN A 1 96 ? -22.758 7.518 37.822 1.00 90.62 96 ASN A N 1
ATOM 810 C CA . ASN A 1 96 ? -21.593 6.651 37.638 1.00 90.62 96 ASN A CA 1
ATOM 811 C C . ASN A 1 96 ? -20.252 7.401 37.722 1.00 90.62 96 ASN A C 1
ATOM 813 O O . ASN A 1 96 ? -19.202 6.828 37.412 1.00 90.62 96 ASN A O 1
ATOM 817 N N . LYS A 1 97 ? -20.248 8.671 38.153 1.00 89.25 97 LYS A N 1
ATOM 818 C CA . LYS A 1 97 ? -19.045 9.515 38.263 1.00 89.25 97 LYS A CA 1
ATOM 819 C C . LYS A 1 97 ? -17.827 8.806 38.884 1.00 89.25 97 LYS A C 1
ATOM 821 O O . LYS A 1 97 ? -16.745 8.946 38.305 1.00 89.25 97 LYS A O 1
ATOM 826 N N . PRO A 1 98 ? -17.931 8.061 40.009 1.00 90.44 98 PRO A N 1
ATOM 827 C CA . PRO A 1 98 ? -16.772 7.380 40.590 1.00 90.44 98 PRO A CA 1
ATOM 828 C C . PRO A 1 98 ? -16.133 6.378 39.619 1.00 90.44 98 PRO A C 1
ATOM 830 O O . PRO A 1 98 ? -14.929 6.445 39.380 1.00 90.44 98 PRO A O 1
ATOM 833 N N . LEU A 1 99 ? -16.948 5.537 38.974 1.00 93.31 99 LEU A N 1
ATOM 834 C CA . LEU A 1 99 ? -16.494 4.529 38.010 1.00 93.31 99 LEU A CA 1
ATOM 835 C C . LEU A 1 99 ? -15.893 5.167 36.753 1.00 93.31 99 LEU A C 1
ATOM 837 O O . LEU A 1 99 ? -14.877 4.699 36.239 1.00 93.31 99 LEU A O 1
ATOM 841 N N . ILE A 1 100 ? -16.487 6.263 36.270 1.00 93.06 100 ILE A N 1
ATOM 842 C CA . ILE A 1 100 ? -15.959 7.030 35.133 1.00 93.06 100 ILE A CA 1
ATOM 843 C C . ILE A 1 100 ? -14.567 7.583 35.472 1.00 93.06 100 ILE A C 1
ATOM 845 O O . ILE A 1 100 ? -13.627 7.413 34.689 1.00 93.06 100 ILE A O 1
ATOM 849 N N . LYS A 1 101 ? -14.414 8.213 36.648 1.00 91.62 101 LYS A N 1
ATOM 850 C CA . LYS A 1 101 ? -13.136 8.779 37.108 1.00 91.62 101 LYS A CA 1
ATOM 851 C C . LYS A 1 101 ? -12.075 7.690 37.262 1.00 91.62 101 LYS A C 1
ATOM 853 O O . LYS A 1 101 ? -10.948 7.871 36.800 1.00 91.62 101 LYS A O 1
ATOM 858 N N . GLU A 1 102 ? -12.426 6.550 37.852 1.00 93.81 102 GLU A N 1
ATOM 859 C CA . GLU A 1 102 ? -11.525 5.399 37.976 1.00 93.81 102 GLU A CA 1
ATOM 860 C C . GLU A 1 102 ? -11.108 4.831 36.617 1.00 93.81 102 GLU A C 1
ATOM 862 O O . GLU A 1 102 ? -9.919 4.607 36.393 1.00 93.81 102 GLU A O 1
ATOM 867 N N . CYS A 1 103 ? -12.046 4.669 35.680 1.00 94.69 103 CYS A N 1
ATOM 868 C CA . CYS A 1 103 ? -11.762 4.188 34.328 1.00 94.69 103 CYS A CA 1
ATOM 869 C C . CYS A 1 103 ? -10.782 5.113 33.590 1.00 94.69 103 CYS A C 1
ATOM 871 O O . CYS A 1 103 ? -9.767 4.659 33.054 1.00 94.69 103 CYS A O 1
ATOM 873 N N . LEU A 1 104 ? -11.039 6.423 33.607 1.00 93.81 104 LEU A N 1
ATOM 874 C CA . LEU A 1 104 ? -10.152 7.416 33.001 1.00 93.81 104 LEU A CA 1
ATOM 875 C C . LEU A 1 104 ? -8.760 7.402 33.645 1.00 93.81 104 LEU A C 1
ATOM 877 O O . LEU A 1 104 ? -7.752 7.394 32.936 1.00 93.81 104 LEU A O 1
ATOM 881 N N . ASN A 1 105 ? -8.688 7.345 34.978 1.00 93.44 105 ASN A N 1
ATOM 882 C CA . ASN A 1 105 ? -7.424 7.264 35.710 1.00 93.44 105 ASN A CA 1
ATOM 883 C C . ASN A 1 105 ? -6.651 5.978 35.400 1.00 93.44 105 ASN A C 1
ATOM 885 O O . ASN A 1 105 ? -5.430 6.027 35.229 1.00 93.44 105 ASN A O 1
ATOM 889 N N . TYR A 1 106 ? -7.345 4.843 35.288 1.00 94.88 106 TYR A N 1
ATOM 890 C CA . TYR A 1 106 ? -6.747 3.568 34.911 1.00 94.88 106 TYR A CA 1
ATOM 891 C C . TYR A 1 106 ? -6.074 3.670 33.542 1.00 94.88 106 TYR A C 1
ATOM 893 O O . TYR A 1 106 ? -4.869 3.444 33.451 1.00 94.88 106 TYR A O 1
ATOM 901 N N . TYR A 1 107 ? -6.800 4.082 32.495 1.00 95.12 107 TYR A N 1
ATOM 902 C CA . TYR A 1 107 ? -6.248 4.134 31.134 1.00 95.12 107 TYR A CA 1
ATOM 903 C C . TYR A 1 107 ? -5.189 5.222 30.950 1.00 95.12 107 TYR A C 1
ATOM 905 O O . TYR A 1 107 ? -4.220 5.041 30.209 1.00 95.12 107 TYR A O 1
ATOM 913 N N . ARG A 1 108 ? -5.312 6.329 31.683 1.00 94.25 108 ARG A N 1
ATOM 914 C CA . ARG A 1 108 ? -4.269 7.347 31.789 1.00 94.25 108 ARG A CA 1
ATOM 915 C C . ARG A 1 108 ? -2.975 6.766 32.366 1.00 94.25 108 ARG A C 1
ATOM 917 O O . ARG A 1 108 ? -1.915 6.907 31.758 1.00 94.25 108 ARG A O 1
ATOM 924 N N . ASN A 1 109 ? -3.048 6.084 33.510 1.00 93.12 109 ASN A N 1
ATOM 925 C CA . ASN A 1 109 ? -1.886 5.440 34.131 1.00 93.12 109 ASN A CA 1
ATOM 926 C C . ASN A 1 109 ? -1.353 4.279 33.278 1.00 93.12 109 ASN A C 1
ATOM 928 O O . ASN A 1 109 ? -0.144 4.062 33.224 1.00 93.12 109 ASN A O 1
ATOM 932 N N . TYR A 1 110 ? -2.238 3.564 32.582 1.00 93.62 110 TYR A N 1
ATOM 933 C CA . TYR A 1 110 ? -1.896 2.496 31.649 1.00 93.62 110 TYR A CA 1
ATOM 934 C C . TYR A 1 110 ? -1.032 3.010 30.489 1.00 93.62 110 TYR A C 1
ATOM 936 O O . TYR A 1 110 ? -0.012 2.403 30.161 1.00 93.62 110 TYR A O 1
ATOM 944 N N . TYR A 1 111 ? -1.387 4.169 29.924 1.00 94.12 111 TYR A N 1
ATOM 945 C CA . TYR A 1 111 ? -0.622 4.818 28.860 1.00 94.12 111 TYR A CA 1
ATOM 946 C C . TYR A 1 111 ? 0.651 5.507 29.374 1.00 94.12 111 TYR A C 1
ATOM 948 O O . TYR A 1 111 ? 1.750 5.162 28.941 1.00 94.12 111 TYR A O 1
ATOM 956 N N . ILE A 1 112 ? 0.525 6.453 30.314 1.00 92.12 112 ILE A N 1
ATOM 957 C CA . ILE A 1 112 ? 1.645 7.281 30.803 1.00 92.12 112 ILE A CA 1
ATOM 958 C C . ILE A 1 112 ? 2.683 6.434 31.542 1.00 92.12 112 ILE A C 1
ATOM 960 O O . ILE A 1 112 ? 3.882 6.633 31.357 1.00 92.12 112 ILE A O 1
ATOM 964 N N . GLY A 1 113 ? 2.230 5.482 32.359 1.00 90.38 113 GLY A N 1
ATOM 965 C CA . GLY A 1 113 ? 3.102 4.560 33.085 1.00 90.38 113 GLY A CA 1
ATOM 966 C C . GLY A 1 113 ? 3.684 3.449 32.210 1.00 90.38 113 GLY A C 1
ATOM 967 O O . GLY A 1 113 ? 4.491 2.665 32.694 1.00 90.38 113 GLY A O 1
ATOM 968 N N . GLY A 1 114 ? 3.285 3.354 30.936 1.00 91.75 114 GLY A N 1
ATOM 969 C CA . GLY A 1 114 ? 3.797 2.347 30.010 1.00 91.75 114 GLY A CA 1
ATOM 970 C C . GLY A 1 114 ? 3.337 0.916 30.298 1.00 91.75 114 GLY A C 1
ATOM 971 O O . GLY A 1 114 ? 3.965 -0.012 29.793 1.00 91.75 114 GLY A O 1
ATOM 972 N N . LYS A 1 115 ? 2.259 0.718 31.073 1.00 92.19 115 LYS A N 1
ATOM 973 C CA . LYS A 1 115 ? 1.752 -0.624 31.422 1.00 92.19 115 LYS A CA 1
ATOM 974 C C . LYS A 1 115 ? 1.360 -1.443 30.192 1.00 92.19 115 LYS A C 1
ATOM 976 O O . LYS A 1 115 ? 1.539 -2.652 30.208 1.00 92.19 115 LYS A O 1
ATOM 981 N N . TYR A 1 116 ? 0.932 -0.787 29.109 1.00 90.94 116 TYR A N 1
ATOM 982 C CA . TYR A 1 116 ? 0.603 -1.448 27.839 1.00 90.94 116 TYR A CA 1
ATOM 983 C C . TYR A 1 116 ? 1.723 -2.326 27.273 1.00 90.94 116 TYR A C 1
ATOM 985 O O . TYR A 1 116 ? 1.447 -3.260 26.531 1.00 90.94 116 TYR A O 1
ATOM 993 N N . LYS A 1 117 ? 2.985 -2.048 27.623 1.00 92.50 117 LYS A N 1
ATOM 994 C CA . LYS A 1 117 ? 4.134 -2.848 27.182 1.00 92.50 117 LYS A CA 1
ATOM 995 C C . LYS A 1 117 ? 4.145 -4.251 27.793 1.00 92.50 117 LYS A C 1
ATOM 997 O O . LYS A 1 117 ? 4.753 -5.147 27.225 1.00 92.50 117 LYS A O 1
ATOM 1002 N N . ASN A 1 118 ? 3.487 -4.420 28.939 1.00 91.38 118 ASN A N 1
ATOM 1003 C CA . ASN A 1 118 ? 3.371 -5.694 29.646 1.00 91.38 118 ASN A CA 1
ATOM 1004 C C . ASN A 1 118 ? 2.090 -6.453 29.260 1.00 91.38 118 ASN A C 1
ATOM 1006 O O . ASN A 1 118 ? 1.926 -7.605 29.645 1.00 91.38 118 ASN A O 1
ATOM 1010 N N . GLU A 1 119 ? 1.190 -5.815 28.506 1.00 91.56 119 GLU A N 1
ATOM 1011 C CA . GLU A 1 119 ? -0.097 -6.366 28.067 1.00 91.56 119 GLU A CA 1
ATOM 1012 C C . GLU A 1 119 ? -0.258 -6.209 26.537 1.00 91.56 119 GLU A C 1
ATOM 1014 O O . GLU A 1 119 ? -1.176 -5.535 26.054 1.00 91.56 119 GLU A O 1
ATOM 1019 N N . PRO A 1 120 ? 0.657 -6.791 25.735 1.00 93.12 120 PRO A N 1
ATOM 1020 C CA . PRO A 1 120 ? 0.604 -6.696 24.281 1.00 93.12 120 PRO A CA 1
ATOM 1021 C C . PRO A 1 120 ? -0.671 -7.332 23.712 1.00 93.12 120 PRO A C 1
ATOM 1023 O O . PRO A 1 120 ? -1.114 -8.406 24.123 1.00 93.12 120 PRO A O 1
ATOM 1026 N N . SER A 1 121 ? -1.262 -6.675 22.713 1.00 92.62 121 SER A N 1
ATOM 1027 C CA . SER A 1 121 ? -2.546 -7.091 22.126 1.00 92.62 121 SER A CA 1
ATOM 1028 C C . SER A 1 121 ? -2.410 -7.879 20.823 1.00 92.62 121 SER A C 1
ATOM 1030 O O . SER A 1 121 ? -3.369 -8.543 20.424 1.00 92.62 121 SER A O 1
ATOM 1032 N N . TRP A 1 122 ? -1.239 -7.844 20.183 1.00 97.69 122 TRP A N 1
ATOM 1033 C CA . TRP A 1 122 ? -1.025 -8.416 18.856 1.00 97.69 122 TRP A CA 1
ATOM 1034 C C . TRP A 1 122 ? -0.460 -9.829 18.939 1.00 97.69 122 TRP A C 1
ATOM 1036 O O . TRP A 1 122 ? 0.545 -10.070 19.607 1.00 97.69 122 TRP A O 1
ATOM 1046 N N . ASP A 1 123 ? -1.096 -10.760 18.234 1.00 98.44 123 ASP A N 1
ATOM 1047 C CA . ASP A 1 123 ? -0.639 -12.149 18.153 1.00 98.44 123 ASP A CA 1
ATOM 1048 C C . ASP A 1 123 ? 0.585 -12.278 17.244 1.00 98.44 123 ASP A C 1
ATOM 1050 O O . ASP A 1 123 ? 1.443 -13.118 17.488 1.00 98.44 123 ASP A O 1
ATOM 1054 N N . ARG A 1 124 ? 0.688 -11.420 16.220 1.00 98.56 124 ARG A N 1
ATOM 1055 C CA . ARG A 1 124 ? 1.841 -11.356 15.319 1.00 98.56 124 ARG A CA 1
ATOM 1056 C C . ARG A 1 124 ? 2.064 -9.938 14.811 1.00 98.56 124 ARG A C 1
ATOM 1058 O O . ARG A 1 124 ? 1.110 -9.227 14.491 1.00 98.56 124 ARG A O 1
ATOM 1065 N N . VAL A 1 125 ? 3.328 -9.537 14.702 1.00 98.88 125 VAL A N 1
ATOM 1066 C CA . VAL A 1 125 ? 3.722 -8.227 14.171 1.00 98.88 125 VAL A CA 1
ATOM 1067 C C . VAL A 1 125 ? 4.735 -8.420 13.050 1.00 98.88 125 VAL A C 1
ATOM 1069 O O . VAL A 1 125 ? 5.732 -9.113 13.225 1.00 98.88 125 VAL A O 1
ATOM 1072 N N . TYR A 1 126 ? 4.503 -7.784 11.907 1.00 98.88 126 TYR A N 1
ATOM 1073 C CA . TYR A 1 126 ? 5.434 -7.744 10.785 1.00 98.88 126 TYR A CA 1
ATOM 1074 C C . TYR A 1 126 ? 6.049 -6.356 10.666 1.00 98.88 126 TYR A C 1
ATOM 1076 O O . TYR A 1 126 ? 5.320 -5.368 10.667 1.00 98.88 126 TYR A O 1
ATOM 1084 N N . VAL A 1 127 ? 7.366 -6.271 10.492 1.00 98.75 127 VAL A N 1
ATOM 1085 C CA . VAL A 1 127 ? 8.062 -5.015 10.180 1.00 98.75 127 VAL A CA 1
ATOM 1086 C C . VAL A 1 127 ? 8.739 -5.137 8.819 1.00 98.75 127 VAL A C 1
ATOM 1088 O O . VAL A 1 127 ? 9.648 -5.949 8.637 1.00 98.75 127 VAL A O 1
ATOM 1091 N N . SER A 1 128 ? 8.302 -4.321 7.857 1.00 97.81 128 SER A N 1
ATOM 1092 C CA . SER A 1 128 ? 8.917 -4.260 6.527 1.00 97.81 128 SER A CA 1
ATOM 1093 C C . SER A 1 128 ? 10.082 -3.282 6.504 1.00 97.81 128 SER A C 1
ATOM 1095 O O . SER A 1 128 ? 9.941 -2.107 6.831 1.00 97.81 128 SER A O 1
ATOM 1097 N N . THR A 1 129 ? 11.231 -3.747 6.038 1.00 97.31 129 THR A N 1
ATOM 1098 C CA . THR A 1 129 ? 12.467 -2.973 5.932 1.00 97.31 129 THR A CA 1
ATOM 1099 C C . THR A 1 129 ? 12.803 -2.744 4.457 1.00 97.31 129 THR A C 1
ATOM 1101 O O . THR A 1 129 ? 12.674 -3.649 3.631 1.00 97.31 129 THR A O 1
ATOM 1104 N N . LEU A 1 130 ? 13.202 -1.523 4.091 1.00 95.44 130 LEU A N 1
ATOM 1105 C CA . LEU A 1 130 ? 13.451 -1.161 2.691 1.00 95.44 130 LEU A CA 1
ATOM 1106 C C . LEU A 1 130 ? 14.858 -0.598 2.505 1.00 95.44 130 LEU A C 1
ATOM 1108 O O . LEU A 1 130 ? 15.715 -1.255 1.924 1.00 95.44 130 LEU A O 1
ATOM 1112 N N . PHE A 1 131 ? 15.105 0.603 3.021 1.00 95.88 131 PHE A N 1
ATOM 1113 C CA . PHE A 1 131 ? 16.347 1.330 2.781 1.00 95.88 131 PHE A CA 1
ATOM 1114 C C . PHE A 1 131 ? 17.354 1.138 3.913 1.00 95.88 131 PHE A C 1
ATOM 1116 O O . PHE A 1 131 ? 17.070 1.475 5.062 1.00 95.88 131 PHE A O 1
ATOM 1123 N N . THR A 1 132 ? 18.565 0.691 3.576 1.00 95.19 132 THR A N 1
ATOM 1124 C CA . THR A 1 132 ? 19.669 0.523 4.537 1.00 95.19 132 THR A CA 1
ATOM 1125 C C . THR A 1 132 ? 20.092 1.849 5.177 1.00 95.19 132 THR A C 1
ATOM 1127 O O . THR A 1 132 ? 20.420 1.883 6.357 1.00 95.19 132 THR A O 1
ATOM 1130 N N . PHE A 1 133 ? 20.005 2.969 4.452 1.00 95.62 133 PHE A N 1
ATOM 1131 C CA . PHE A 1 133 ? 20.330 4.303 4.978 1.00 95.62 133 PHE A CA 1
ATOM 1132 C C . PHE A 1 133 ? 19.287 4.865 5.963 1.00 95.62 133 PHE A C 1
ATOM 1134 O O . PHE A 1 133 ? 19.583 5.814 6.685 1.00 95.62 133 PHE A O 1
ATOM 1141 N N . TYR A 1 134 ? 18.093 4.266 6.063 1.00 96.62 134 TYR A N 1
ATOM 1142 C CA . TYR A 1 134 ? 17.133 4.546 7.143 1.00 96.62 134 TYR A CA 1
ATOM 1143 C C . TYR A 1 134 ? 17.255 3.545 8.300 1.00 96.62 134 TYR A C 1
ATOM 1145 O O . TYR A 1 134 ? 16.268 3.244 8.980 1.00 96.62 134 TYR A O 1
ATOM 1153 N N . TRP A 1 135 ? 18.477 3.057 8.544 1.00 97.88 135 TRP A N 1
ATOM 1154 C CA . TRP A 1 135 ? 18.819 2.125 9.617 1.00 97.88 135 TRP A CA 1
ATOM 1155 C C . TRP A 1 135 ? 18.185 2.515 10.953 1.00 97.88 135 TRP A C 1
ATOM 1157 O O . TRP A 1 135 ? 17.386 1.763 11.502 1.00 97.88 135 TRP A O 1
ATOM 1167 N N . LYS A 1 136 ? 18.470 3.731 11.437 1.00 98.06 136 LYS A N 1
ATOM 1168 C CA . LYS A 1 136 ? 18.028 4.204 12.756 1.00 98.06 136 LYS A CA 1
ATOM 1169 C C . LYS A 1 136 ? 16.507 4.129 12.934 1.00 98.06 136 LYS A C 1
ATOM 1171 O O . LYS A 1 136 ? 16.042 3.504 13.878 1.00 98.06 136 LYS A O 1
ATOM 1176 N N . ILE A 1 137 ? 15.744 4.698 11.996 1.00 98.00 137 ILE A N 1
ATOM 1177 C CA . ILE A 1 137 ? 14.269 4.705 12.038 1.00 98.00 137 ILE A CA 1
ATOM 1178 C C . ILE A 1 137 ? 13.726 3.269 12.024 1.00 98.00 137 ILE A C 1
ATOM 1180 O O . ILE A 1 137 ? 12.757 2.951 12.714 1.00 98.00 137 ILE A O 1
ATOM 1184 N N . THR A 1 138 ? 14.354 2.389 11.241 1.00 98.06 138 THR A N 1
ATOM 1185 C CA . THR A 1 138 ? 13.947 0.985 11.122 1.00 98.06 138 THR A CA 1
ATOM 1186 C C . THR A 1 138 ? 14.204 0.212 12.415 1.00 98.06 138 THR A C 1
ATOM 1188 O O . THR A 1 138 ? 13.295 -0.456 12.901 1.00 98.06 138 THR A O 1
ATOM 1191 N N . ILE A 1 139 ? 15.391 0.344 13.016 1.00 98.50 139 ILE A N 1
ATOM 1192 C CA . ILE A 1 139 ? 15.717 -0.306 14.294 1.00 98.50 139 ILE A CA 1
ATOM 1193 C C . ILE A 1 139 ? 14.820 0.216 15.418 1.00 98.50 139 ILE A C 1
ATOM 1195 O O . ILE A 1 139 ? 14.249 -0.584 16.149 1.00 98.50 139 ILE A O 1
ATOM 1199 N N . GLU A 1 140 ? 14.599 1.530 15.511 1.00 98.50 140 GLU A N 1
ATOM 1200 C CA . GLU A 1 140 ? 13.673 2.111 16.496 1.00 98.50 140 GLU A CA 1
ATOM 1201 C C . GLU A 1 140 ? 12.240 1.571 16.335 1.00 98.50 140 GLU A C 1
ATOM 1203 O O . GLU A 1 140 ? 11.557 1.316 17.327 1.00 98.50 140 GLU A O 1
ATOM 1208 N N . THR A 1 141 ? 11.795 1.342 15.094 1.00 98.62 141 THR A N 1
ATOM 1209 C CA . THR A 1 141 ? 10.492 0.720 14.797 1.00 98.62 141 THR A CA 1
ATOM 1210 C C . THR A 1 141 ? 10.439 -0.727 15.294 1.00 98.62 141 THR A C 1
ATOM 1212 O O . THR A 1 141 ? 9.454 -1.119 15.917 1.00 98.62 141 THR A O 1
ATOM 1215 N N . ILE A 1 142 ? 11.493 -1.515 15.053 1.00 98.69 142 ILE A N 1
ATOM 1216 C CA . ILE A 1 142 ? 11.587 -2.914 15.501 1.00 98.69 142 ILE A CA 1
ATOM 1217 C C . ILE A 1 142 ? 11.605 -2.995 17.032 1.00 98.69 142 ILE A C 1
ATOM 1219 O O . ILE A 1 142 ? 10.846 -3.769 17.611 1.00 98.69 142 ILE A O 1
ATOM 1223 N N . GLU A 1 143 ? 12.420 -2.172 17.694 1.00 98.38 143 GLU A N 1
ATOM 1224 C CA . GLU A 1 143 ? 12.493 -2.121 19.158 1.00 98.38 143 GLU A CA 1
ATOM 1225 C C . GLU A 1 143 ? 11.148 -1.751 19.784 1.00 98.38 143 GLU A C 1
ATOM 1227 O O . GLU A 1 143 ? 10.727 -2.358 20.768 1.00 98.38 143 GLU A O 1
ATOM 1232 N N . PHE A 1 144 ? 10.426 -0.798 19.189 1.00 98.12 144 PHE A N 1
ATOM 1233 C CA . PHE A 1 144 ? 9.084 -0.457 19.646 1.00 98.12 144 PHE A CA 1
ATOM 1234 C C . PHE A 1 144 ? 8.102 -1.622 19.451 1.00 98.12 144 PHE A C 1
ATOM 1236 O O . PHE A 1 144 ? 7.289 -1.898 20.334 1.00 98.12 144 PHE A O 1
ATOM 1243 N N . ALA A 1 145 ? 8.185 -2.329 18.319 1.00 98.25 145 ALA A N 1
ATOM 1244 C CA . ALA A 1 145 ? 7.300 -3.444 17.987 1.00 98.25 145 ALA A CA 1
ATOM 1245 C C . ALA A 1 145 ? 7.399 -4.622 18.974 1.00 98.25 145 ALA A C 1
ATOM 1247 O O . ALA A 1 145 ? 6.397 -5.305 19.193 1.00 98.25 145 ALA A O 1
ATOM 1248 N N . LYS A 1 146 ? 8.550 -4.824 19.634 1.00 97.81 146 LYS A N 1
ATOM 1249 C CA . LYS A 1 146 ? 8.712 -5.843 20.690 1.00 97.81 146 LYS A CA 1
ATOM 1250 C C . LYS A 1 146 ? 7.707 -5.689 21.829 1.00 97.81 146 LYS A C 1
ATOM 1252 O O . LYS A 1 146 ? 7.262 -6.684 22.380 1.00 97.81 146 LYS A O 1
ATOM 1257 N N . ALA A 1 147 ? 7.331 -4.454 22.159 1.00 96.38 147 ALA A N 1
ATOM 1258 C CA . ALA A 1 147 ? 6.365 -4.165 23.218 1.00 96.38 147 ALA A CA 1
ATOM 1259 C C . ALA A 1 147 ? 4.897 -4.297 22.768 1.00 96.38 147 ALA A C 1
ATOM 1261 O O . ALA A 1 147 ? 3.990 -4.049 23.559 1.00 96.38 147 ALA A O 1
ATOM 1262 N N . LEU A 1 148 ? 4.651 -4.613 21.492 1.00 97.12 148 LEU A N 1
ATOM 1263 C CA . LEU A 1 148 ? 3.308 -4.727 20.919 1.00 97.12 148 LEU A CA 1
ATOM 1264 C C . LEU A 1 148 ? 2.878 -6.182 20.704 1.00 97.12 148 LEU A C 1
ATOM 1266 O O . LEU A 1 148 ? 1.675 -6.448 20.671 1.00 97.12 148 LEU A O 1
ATOM 1270 N N . VAL A 1 149 ? 3.834 -7.103 20.556 1.00 98.12 149 VAL A N 1
ATOM 1271 C CA . VAL A 1 149 ? 3.586 -8.520 20.263 1.00 98.12 149 VAL A CA 1
ATOM 1272 C C . VAL A 1 149 ? 3.548 -9.364 21.537 1.00 98.12 149 VAL A C 1
ATOM 1274 O O . VAL A 1 149 ? 4.329 -9.139 22.457 1.00 98.12 149 VAL A O 1
ATOM 1277 N N . LYS A 1 150 ? 2.645 -10.348 21.592 1.00 97.44 150 LYS A N 1
ATOM 1278 C CA . LYS A 1 150 ? 2.516 -11.281 22.727 1.00 97.44 150 LYS A CA 1
ATOM 1279 C C . LYS A 1 150 ? 3.693 -12.244 22.858 1.00 97.44 150 LYS A C 1
ATOM 1281 O O . LYS A 1 150 ? 4.102 -12.558 23.969 1.00 97.44 150 LYS A O 1
ATOM 1286 N N . ASP A 1 151 ? 4.226 -12.700 21.729 1.00 97.19 151 ASP A N 1
ATOM 1287 C CA . ASP A 1 151 ? 5.398 -13.572 21.651 1.00 97.19 151 ASP A CA 1
ATOM 1288 C C . ASP A 1 151 ? 6.428 -12.949 20.702 1.00 97.19 151 ASP A C 1
ATOM 1290 O O . ASP A 1 151 ? 6.129 -12.673 19.540 1.00 97.19 151 ASP A O 1
ATOM 1294 N N . LEU A 1 152 ? 7.660 -12.747 21.175 1.00 97.25 152 LEU A N 1
ATOM 1295 C CA . LEU A 1 152 ? 8.749 -12.205 20.357 1.00 97.25 152 LEU A CA 1
ATOM 1296 C C . LEU A 1 152 ? 9.084 -13.091 19.152 1.00 97.25 152 LEU A C 1
ATOM 1298 O O . LEU A 1 152 ? 9.548 -12.573 18.139 1.00 97.25 152 LEU A O 1
ATOM 1302 N N . LYS A 1 153 ? 8.804 -14.400 19.207 1.00 96.88 153 LYS A N 1
ATOM 1303 C CA . LYS A 1 153 ? 8.942 -15.286 18.040 1.00 96.88 153 LYS A CA 1
ATOM 1304 C C . LYS A 1 153 ? 7.996 -14.896 16.910 1.00 96.88 153 LYS A C 1
ATOM 1306 O O . LYS A 1 153 ? 8.285 -15.193 15.754 1.00 96.88 153 LYS A O 1
ATOM 1311 N N . GLU A 1 154 ? 6.898 -14.214 17.225 1.00 98.12 154 GLU A N 1
ATOM 1312 C CA . GLU A 1 154 ? 5.898 -13.721 16.281 1.00 98.12 154 GLU A CA 1
ATOM 1313 C C . GLU A 1 154 ? 6.154 -12.263 15.848 1.00 98.12 154 GLU A C 1
ATOM 1315 O O . GLU A 1 154 ? 5.354 -11.687 15.110 1.00 98.12 154 GLU A O 1
ATOM 1320 N N . LEU A 1 155 ? 7.298 -11.673 16.223 1.00 98.69 155 LEU A N 1
ATOM 1321 C CA . LEU A 1 155 ? 7.820 -10.462 15.590 1.00 98.69 155 LEU A CA 1
ATOM 1322 C C . LEU A 1 155 ? 8.640 -10.846 14.354 1.00 98.69 155 LEU A C 1
ATOM 1324 O O . LEU A 1 155 ? 9.783 -11.287 14.449 1.00 98.69 155 LEU A O 1
ATOM 1328 N N . LYS A 1 156 ? 8.048 -10.684 13.173 1.00 98.56 156 LYS A N 1
ATOM 1329 C CA . LYS A 1 156 ? 8.662 -11.043 11.894 1.00 98.56 156 LYS A CA 1
ATOM 1330 C C . LYS A 1 156 ? 9.248 -9.796 11.230 1.00 98.56 156 LYS A C 1
ATOM 1332 O O . LYS A 1 156 ? 8.524 -8.861 10.891 1.00 98.56 156 LYS A O 1
ATOM 1337 N N . ILE A 1 157 ? 10.558 -9.783 11.009 1.00 98.62 157 ILE A N 1
ATOM 1338 C CA . ILE A 1 157 ? 11.256 -8.687 10.322 1.00 98.62 157 ILE A CA 1
ATOM 1339 C C . ILE A 1 157 ? 11.627 -9.171 8.926 1.00 98.62 157 ILE A C 1
ATOM 1341 O O . ILE A 1 157 ? 12.207 -10.243 8.798 1.00 98.62 157 ILE A O 1
ATOM 1345 N N . GLY A 1 158 ? 11.313 -8.406 7.883 1.00 98.06 158 GLY A N 1
ATOM 1346 C CA . GLY A 1 158 ? 11.616 -8.804 6.507 1.00 98.06 158 GLY A CA 1
ATOM 1347 C C . GLY A 1 158 ? 11.827 -7.623 5.571 1.00 98.06 158 GLY A C 1
ATOM 1348 O O . GLY A 1 158 ? 11.787 -6.464 5.985 1.00 98.06 158 GLY A O 1
ATOM 1349 N N . GLY A 1 159 ? 12.058 -7.912 4.293 1.00 96.81 159 GLY A N 1
ATOM 1350 C CA . GLY A 1 159 ? 12.275 -6.911 3.246 1.00 96.81 159 GLY A CA 1
ATOM 1351 C C . GLY A 1 159 ? 13.741 -6.763 2.829 1.00 96.81 159 GLY A C 1
ATOM 1352 O O . GLY A 1 159 ? 14.594 -7.577 3.185 1.00 96.81 159 GLY A O 1
ATOM 1353 N N . VAL A 1 160 ? 14.023 -5.735 2.025 1.00 96.50 160 VAL A N 1
ATOM 1354 C CA . VAL A 1 160 ? 15.310 -5.569 1.326 1.00 96.50 160 VAL A CA 1
ATOM 1355 C C . VAL A 1 160 ? 16.461 -5.424 2.316 1.00 96.50 160 VAL A C 1
ATOM 1357 O O . VAL A 1 160 ? 17.417 -6.190 2.265 1.00 96.50 160 VAL A O 1
ATOM 1360 N N . MET A 1 161 ? 16.360 -4.483 3.252 1.00 97.38 161 MET A N 1
ATOM 1361 C CA . MET A 1 161 ? 17.410 -4.242 4.243 1.00 97.38 161 MET A CA 1
ATOM 1362 C C . MET A 1 161 ? 17.631 -5.465 5.146 1.00 97.38 161 MET A C 1
ATOM 1364 O O . MET A 1 161 ? 18.778 -5.833 5.373 1.00 97.38 161 MET A O 1
ATOM 1368 N N . ALA A 1 162 ? 16.560 -6.124 5.595 1.00 97.69 162 ALA A N 1
ATOM 1369 C CA . ALA A 1 162 ? 16.629 -7.343 6.401 1.00 97.69 162 ALA A CA 1
ATOM 1370 C C . ALA A 1 162 ? 17.331 -8.503 5.695 1.00 97.69 162 ALA A C 1
ATOM 1372 O O . ALA A 1 162 ? 18.094 -9.230 6.318 1.00 97.69 162 ALA A O 1
ATOM 1373 N N . SER A 1 163 ? 17.122 -8.631 4.388 1.00 97.44 163 SER A N 1
ATOM 1374 C CA . SER A 1 163 ? 17.794 -9.647 3.577 1.00 97.44 163 SER A CA 1
ATOM 1375 C C . SER A 1 163 ? 19.256 -9.289 3.295 1.00 97.44 163 SER A C 1
ATOM 1377 O O . SER A 1 163 ? 20.100 -10.163 3.120 1.00 97.44 163 SER A O 1
ATOM 1379 N N . LEU A 1 164 ? 19.590 -7.997 3.224 1.00 97.19 164 LEU A N 1
ATOM 1380 C CA . LEU A 1 164 ? 20.956 -7.548 2.961 1.00 97.19 164 LEU A CA 1
ATOM 1381 C C . LEU A 1 164 ? 21.843 -7.577 4.205 1.00 97.19 164 LEU A C 1
ATOM 1383 O O . LEU A 1 164 ? 22.992 -8.000 4.078 1.00 97.19 164 LEU A O 1
ATOM 1387 N N . LEU A 1 165 ? 21.308 -7.183 5.362 1.00 97.56 165 LEU A N 1
ATOM 1388 C CA . LEU A 1 165 ? 22.027 -6.989 6.627 1.00 97.56 165 LEU A CA 1
ATOM 1389 C C . LEU A 1 165 ? 21.406 -7.807 7.786 1.00 97.56 165 LEU A C 1
ATOM 1391 O O . LEU A 1 165 ? 21.034 -7.235 8.816 1.00 97.56 165 LEU A O 1
ATOM 1395 N N . PRO A 1 166 ? 21.204 -9.133 7.629 1.00 97.88 166 PRO A N 1
ATOM 1396 C CA . PRO A 1 166 ? 20.479 -9.928 8.619 1.00 97.88 166 PRO A CA 1
ATOM 1397 C C . PRO A 1 166 ? 21.211 -9.993 9.965 1.00 97.88 166 PRO A C 1
ATOM 1399 O O . PRO A 1 166 ? 20.587 -9.849 11.017 1.00 97.88 166 PRO A O 1
ATOM 1402 N N . GLN A 1 167 ? 22.539 -10.142 9.933 1.00 98.25 167 GLN A N 1
ATOM 1403 C CA . GLN A 1 167 ? 23.378 -10.276 11.125 1.00 98.25 167 GLN A CA 1
ATOM 1404 C C . GLN A 1 167 ? 23.403 -8.984 11.945 1.00 98.25 167 GLN A C 1
ATOM 1406 O O . GLN A 1 167 ? 23.334 -9.019 13.171 1.00 98.25 167 GLN A O 1
ATOM 1411 N N . GLU A 1 168 ? 23.469 -7.829 11.285 1.00 98.38 168 GLU A N 1
ATOM 1412 C CA . GLU A 1 168 ? 23.479 -6.527 11.942 1.00 98.38 168 GLU A CA 1
ATOM 1413 C C . GLU A 1 168 ? 22.134 -6.233 12.611 1.00 98.38 168 GLU A C 1
ATOM 1415 O O . GLU A 1 168 ? 22.105 -5.650 13.699 1.00 98.38 168 GLU A O 1
ATOM 1420 N N . ILE A 1 169 ? 21.018 -6.630 11.984 1.00 98.31 169 ILE A N 1
ATOM 1421 C CA . ILE A 1 169 ? 19.684 -6.468 12.575 1.00 98.31 169 ILE A CA 1
ATOM 1422 C C . ILE A 1 169 ? 19.527 -7.407 13.766 1.00 98.31 169 ILE A C 1
ATOM 1424 O O . ILE A 1 169 ? 19.093 -6.955 14.825 1.00 98.31 169 ILE A O 1
ATOM 1428 N N . GLU A 1 170 ? 19.909 -8.678 13.632 1.00 98.50 170 GLU A N 1
ATOM 1429 C CA . GLU A 1 170 ? 19.849 -9.639 14.735 1.00 98.50 170 GLU A CA 1
ATOM 1430 C C . GLU A 1 170 ? 20.734 -9.192 15.903 1.00 98.50 170 GLU A C 1
ATOM 1432 O O . GLU A 1 170 ? 20.282 -9.179 17.041 1.00 98.50 170 GLU A O 1
ATOM 1437 N N . LYS A 1 171 ? 21.950 -8.704 15.640 1.00 98.44 171 LYS A N 1
ATOM 1438 C CA . LYS A 1 171 ? 22.833 -8.156 16.680 1.00 98.44 171 LYS A CA 1
ATOM 1439 C C . LYS A 1 171 ? 22.225 -6.940 17.381 1.00 98.44 171 LYS A C 1
ATOM 1441 O O . LYS A 1 171 ? 22.394 -6.777 18.586 1.00 98.44 171 LYS A O 1
ATOM 1446 N N . SER A 1 172 ? 21.549 -6.074 16.630 1.00 98.00 172 SER A N 1
ATOM 1447 C CA . SER A 1 172 ? 20.994 -4.821 17.159 1.00 98.00 172 SER A CA 1
ATOM 1448 C C . SER A 1 172 ? 19.671 -5.016 17.889 1.00 98.00 172 SER A C 1
ATOM 1450 O O . SER A 1 172 ? 19.354 -4.233 18.778 1.00 98.00 172 SER A O 1
ATOM 1452 N N . THR A 1 173 ? 18.897 -6.034 17.505 1.00 98.06 173 THR A N 1
ATOM 1453 C CA . THR A 1 173 ? 17.516 -6.217 17.968 1.00 98.06 173 THR A CA 1
ATOM 1454 C C . THR A 1 173 ? 17.275 -7.534 18.697 1.00 98.06 173 THR A C 1
ATOM 1456 O O . THR A 1 173 ? 16.248 -7.698 19.345 1.00 98.06 173 THR A O 1
ATOM 1459 N N . GLY A 1 174 ? 18.184 -8.498 18.616 1.00 98.19 174 GLY A N 1
ATOM 1460 C CA . GLY A 1 174 ? 17.980 -9.859 19.113 1.00 98.19 174 GLY A CA 1
ATOM 1461 C C . GLY A 1 174 ? 16.910 -10.654 18.353 1.00 98.19 174 GLY A C 1
ATOM 1462 O O . GLY A 1 174 ? 16.549 -11.741 18.793 1.00 98.19 174 GLY A O 1
ATOM 1463 N N . ILE A 1 175 ? 16.376 -10.126 17.246 1.00 98.38 175 ILE A N 1
ATOM 1464 C CA . ILE A 1 175 ? 15.354 -10.786 16.431 1.00 98.38 175 ILE A CA 1
ATOM 1465 C C . ILE A 1 175 ? 15.979 -11.204 15.106 1.00 98.38 175 ILE A C 1
ATOM 1467 O O . ILE A 1 175 ? 16.464 -10.364 14.347 1.00 98.38 175 ILE A O 1
ATOM 1471 N N . LYS A 1 176 ? 15.924 -12.504 14.815 1.00 97.94 176 LYS A N 1
ATOM 1472 C CA . LYS A 1 176 ? 16.397 -13.059 13.550 1.00 97.94 176 LYS A CA 1
ATOM 1473 C C . LYS A 1 176 ? 15.467 -12.651 12.396 1.00 97.94 176 LYS A C 1
ATOM 1475 O O . LYS A 1 176 ? 14.281 -12.993 12.439 1.00 97.94 176 LYS A O 1
ATOM 1480 N N . PRO A 1 177 ? 15.963 -11.952 11.361 1.00 97.81 177 PRO A N 1
ATOM 1481 C CA . PRO A 1 177 ? 15.132 -11.565 10.227 1.00 97.81 177 PRO A CA 1
ATOM 1482 C C . PRO A 1 177 ? 14.789 -12.738 9.303 1.00 97.81 177 PRO A C 1
ATOM 1484 O O . PRO A 1 177 ? 15.493 -13.745 9.245 1.00 97.81 177 PRO A O 1
ATOM 1487 N N . ILE A 1 178 ? 13.710 -12.574 8.542 1.00 96.94 178 ILE A N 1
ATOM 1488 C CA . ILE A 1 178 ? 13.367 -13.418 7.400 1.00 96.94 178 ILE A CA 1
ATOM 1489 C C . ILE A 1 178 ? 14.085 -12.853 6.176 1.00 96.94 178 ILE A C 1
ATOM 1491 O O . ILE A 1 178 ? 13.859 -11.706 5.780 1.00 96.94 178 ILE A O 1
ATOM 1495 N N . GLU A 1 179 ? 14.945 -13.673 5.584 1.00 95.69 179 GLU A N 1
ATOM 1496 C CA . GLU A 1 179 ? 15.746 -13.321 4.417 1.00 95.69 179 GLU A CA 1
ATOM 1497 C C . GLU A 1 179 ? 15.075 -13.773 3.117 1.00 95.69 179 GLU A C 1
ATOM 1499 O O . GLU A 1 179 ? 14.495 -14.857 3.038 1.00 95.69 179 GLU A O 1
ATOM 1504 N N . GLY A 1 180 ? 15.214 -12.959 2.072 1.00 94.56 180 GLY A N 1
ATOM 1505 C CA . GLY A 1 180 ? 14.784 -13.298 0.722 1.00 94.56 180 GLY A CA 1
ATOM 1506 C C . GLY A 1 180 ? 13.267 -13.262 0.535 1.00 94.56 180 GLY A C 1
ATOM 1507 O O . GLY A 1 180 ? 12.554 -12.436 1.111 1.00 94.56 180 GLY A O 1
ATOM 1508 N N . LEU A 1 181 ? 12.787 -14.129 -0.353 1.00 95.12 181 LEU A N 1
ATOM 1509 C CA . LEU A 1 181 ? 11.401 -14.162 -0.803 1.00 95.12 181 LEU A CA 1
ATOM 1510 C C . LEU A 1 181 ? 10.541 -15.098 0.049 1.00 95.12 181 LEU A C 1
ATOM 1512 O O . LEU A 1 181 ? 10.997 -16.127 0.538 1.00 95.12 181 LEU A O 1
ATOM 1516 N N . LEU A 1 182 ? 9.248 -14.779 0.138 1.00 95.94 182 LEU A N 1
ATOM 1517 C CA . LEU A 1 182 ? 8.221 -15.672 0.684 1.00 95.94 182 LEU A CA 1
ATOM 1518 C C . LEU A 1 182 ? 7.632 -16.570 -0.425 1.00 95.94 182 LEU A C 1
ATOM 1520 O O . LEU A 1 182 ? 6.416 -16.635 -0.601 1.00 95.94 182 LEU A O 1
ATOM 1524 N N . ASP A 1 183 ? 8.498 -17.195 -1.228 1.00 94.88 183 ASP A N 1
ATOM 1525 C CA . ASP A 1 183 ? 8.156 -17.865 -2.494 1.00 94.88 183 ASP A CA 1
ATOM 1526 C C . ASP A 1 183 ? 8.063 -19.396 -2.408 1.00 94.88 183 ASP A C 1
ATOM 1528 O O . ASP A 1 183 ? 8.009 -20.080 -3.432 1.00 94.88 183 ASP A O 1
ATOM 1532 N N . LYS A 1 184 ? 8.024 -19.938 -1.188 1.00 95.19 184 LYS A N 1
ATOM 1533 C CA . LYS A 1 184 ? 7.852 -21.368 -0.910 1.00 95.19 184 LYS A CA 1
ATOM 1534 C C . LYS A 1 184 ? 6.775 -21.576 0.157 1.00 95.19 184 LYS A C 1
ATOM 1536 O O . LYS A 1 184 ? 6.574 -20.689 0.993 1.00 95.19 184 LYS A O 1
ATOM 1541 N N . PRO A 1 185 ? 6.106 -22.742 0.161 1.00 96.19 185 PRO A N 1
ATOM 1542 C CA . PRO A 1 185 ? 5.197 -23.105 1.240 1.00 96.19 185 PRO A CA 1
ATOM 1543 C C . PRO A 1 185 ? 5.939 -23.131 2.582 1.00 96.19 185 PRO A C 1
ATOM 1545 O O . PRO A 1 185 ? 7.162 -23.295 2.630 1.00 96.19 185 PRO A O 1
ATOM 1548 N N . LYS A 1 186 ? 5.195 -23.009 3.684 1.00 95.25 186 LYS A N 1
ATOM 1549 C CA . LYS A 1 186 ? 5.692 -23.217 5.054 1.00 95.25 186 LYS A CA 1
ATOM 1550 C C . LYS A 1 186 ? 6.743 -22.227 5.571 1.00 95.25 186 LYS A C 1
ATOM 1552 O O . LYS A 1 186 ? 7.267 -22.440 6.661 1.00 95.25 186 LYS A O 1
ATOM 1557 N N . ILE A 1 187 ? 7.030 -21.134 4.852 1.00 94.44 187 ILE A N 1
ATOM 1558 C CA . ILE A 1 187 ? 8.000 -20.120 5.312 1.00 94.44 187 ILE A CA 1
ATOM 1559 C C . ILE A 1 187 ? 7.508 -19.396 6.575 1.00 94.44 187 ILE A C 1
ATOM 1561 O O . ILE A 1 187 ? 8.283 -19.217 7.512 1.00 94.44 187 ILE A O 1
ATOM 1565 N N . LEU A 1 188 ? 6.240 -18.961 6.613 1.00 94.06 188 LEU A N 1
ATOM 1566 C CA . LEU A 1 188 ? 5.684 -18.269 7.788 1.00 94.06 188 LEU A CA 1
ATOM 1567 C C . LEU A 1 188 ? 5.032 -19.220 8.792 1.00 94.06 188 LEU A C 1
ATOM 1569 O O . LEU A 1 188 ? 5.164 -19.011 9.996 1.00 94.06 188 LEU A O 1
ATOM 1573 N N . ASP A 1 189 ? 4.337 -20.247 8.302 1.00 92.94 189 ASP A N 1
ATOM 1574 C CA . ASP A 1 189 ? 3.575 -21.190 9.118 1.00 92.94 189 ASP A CA 1
ATOM 1575 C C . ASP A 1 189 ? 3.787 -22.618 8.593 1.00 92.94 189 ASP A C 1
ATOM 1577 O O . ASP A 1 189 ? 3.395 -22.944 7.478 1.00 92.94 189 ASP A O 1
ATOM 1581 N N . THR A 1 190 ? 4.389 -23.495 9.401 1.00 91.75 190 THR A N 1
ATOM 1582 C CA . THR A 1 190 ? 4.847 -24.844 8.991 1.00 91.75 190 THR A CA 1
ATOM 1583 C C . THR A 1 190 ? 3.746 -25.807 8.534 1.00 91.75 190 THR A C 1
ATOM 1585 O O . THR A 1 190 ? 4.033 -26.838 7.928 1.00 91.75 190 THR A O 1
ATOM 1588 N N . HIS A 1 191 ? 2.492 -25.480 8.826 1.00 91.69 191 HIS A N 1
ATOM 1589 C CA . HIS A 1 191 ? 1.292 -26.248 8.500 1.00 91.69 191 HIS A CA 1
ATOM 1590 C C . HIS A 1 191 ? 0.500 -25.635 7.333 1.00 91.69 191 HIS A C 1
ATOM 1592 O O . HIS A 1 191 ? -0.610 -26.081 7.060 1.00 91.69 191 HIS A O 1
ATOM 1598 N N . ASN A 1 192 ? 1.040 -24.608 6.668 1.00 92.31 192 ASN A N 1
ATOM 1599 C CA . ASN A 1 192 ? 0.370 -23.898 5.588 1.00 92.31 192 ASN A CA 1
ATOM 1600 C C . ASN A 1 192 ? 1.192 -23.944 4.291 1.00 92.31 192 ASN A C 1
ATOM 1602 O O . ASN A 1 192 ? 2.362 -23.554 4.265 1.00 92.31 192 ASN A O 1
ATOM 1606 N N . ASP A 1 193 ? 0.556 -24.395 3.209 1.00 95.75 193 ASP A N 1
ATOM 1607 C CA . ASP A 1 193 ? 1.171 -24.539 1.888 1.00 95.75 193 ASP A CA 1
ATOM 1608 C C . ASP A 1 193 ? 0.944 -23.331 0.959 1.00 95.75 193 ASP A C 1
ATOM 1610 O O . ASP A 1 193 ? 1.407 -23.332 -0.181 1.00 95.75 193 ASP A O 1
ATOM 1614 N N . ILE A 1 194 ? 0.272 -22.273 1.428 1.00 96.44 194 ILE A N 1
ATOM 1615 C CA . ILE A 1 194 ? 0.084 -21.046 0.644 1.00 96.44 194 ILE A CA 1
ATOM 1616 C C . ILE A 1 194 ? 1.442 -20.383 0.364 1.00 96.44 194 ILE A C 1
ATOM 1618 O O . ILE A 1 194 ? 2.199 -20.049 1.278 1.00 96.44 194 ILE A O 1
ATOM 1622 N N . ILE A 1 195 ? 1.714 -20.123 -0.916 1.00 96.31 195 ILE A N 1
ATOM 1623 C CA . ILE A 1 195 ? 2.885 -19.370 -1.373 1.00 96.31 195 ILE A CA 1
ATOM 1624 C C . ILE A 1 195 ? 2.530 -17.883 -1.407 1.00 96.31 195 ILE A C 1
ATOM 1626 O O . ILE A 1 195 ? 1.804 -17.413 -2.282 1.00 96.31 195 ILE A O 1
ATOM 1630 N N . ILE A 1 196 ? 3.052 -17.127 -0.443 1.00 96.38 196 ILE A N 1
ATOM 1631 C CA . ILE A 1 196 ? 2.672 -15.723 -0.228 1.00 96.38 196 ILE A CA 1
ATOM 1632 C C . ILE A 1 196 ? 3.112 -14.841 -1.393 1.00 96.38 196 ILE A C 1
ATOM 1634 O O . ILE A 1 196 ? 2.397 -13.914 -1.764 1.00 96.38 196 ILE A O 1
ATOM 1638 N N . ASP A 1 197 ? 4.268 -15.123 -1.997 1.00 94.19 197 ASP A N 1
ATOM 1639 C CA . ASP A 1 197 ? 4.773 -14.341 -3.125 1.00 94.19 197 ASP A CA 1
ATOM 1640 C C . ASP A 1 197 ? 3.884 -14.421 -4.384 1.00 94.19 197 ASP A C 1
ATOM 1642 O O . ASP A 1 197 ? 3.935 -13.514 -5.218 1.00 94.19 197 ASP A O 1
ATOM 1646 N N . ASP A 1 198 ? 3.014 -15.425 -4.496 1.00 93.12 198 ASP A N 1
ATOM 1647 C CA . ASP A 1 198 ? 2.095 -15.581 -5.629 1.00 93.12 198 ASP A CA 1
ATOM 1648 C C . ASP A 1 198 ? 0.713 -14.954 -5.379 1.00 93.12 198 ASP A C 1
ATOM 1650 O O . ASP A 1 198 ? -0.113 -14.882 -6.291 1.00 93.12 198 ASP A O 1
ATOM 1654 N N . LEU A 1 199 ? 0.459 -14.438 -4.171 1.00 95.50 199 LEU A N 1
ATOM 1655 C CA . LEU A 1 199 ? -0.825 -13.836 -3.818 1.00 95.50 199 LEU A CA 1
ATOM 1656 C C . LEU A 1 199 ? -1.046 -12.463 -4.484 1.00 95.50 199 LEU A C 1
ATOM 1658 O O . LEU A 1 199 ? -0.090 -11.701 -4.698 1.00 95.50 199 LEU A O 1
ATOM 1662 N N . PRO A 1 200 ? -2.312 -12.098 -4.780 1.00 95.69 200 PRO A N 1
ATOM 1663 C CA . PRO A 1 200 ? -2.661 -10.740 -5.178 1.00 95.69 200 PRO A CA 1
ATOM 1664 C C . PRO A 1 200 ? -2.396 -9.752 -4.036 1.00 95.69 200 PRO A C 1
ATOM 1666 O O . PRO A 1 200 ? -2.354 -10.117 -2.858 1.00 95.69 200 PRO A O 1
ATOM 1669 N N . LEU A 1 201 ? -2.222 -8.480 -4.389 1.00 97.00 201 LEU A N 1
ATOM 1670 C CA . LEU A 1 201 ? -1.969 -7.427 -3.410 1.00 97.00 201 LEU A CA 1
ATOM 1671 C C . LEU A 1 201 ? -3.275 -6.940 -2.787 1.00 97.00 201 LEU A C 1
ATOM 1673 O O . LEU A 1 201 ? -4.213 -6.604 -3.509 1.00 97.00 201 LEU A O 1
ATOM 1677 N N . ASP A 1 202 ? -3.297 -6.806 -1.464 1.00 97.44 202 ASP A N 1
ATOM 1678 C CA . ASP A 1 202 ? -4.388 -6.131 -0.775 1.00 97.44 202 ASP A CA 1
ATOM 1679 C C . ASP A 1 202 ? -4.178 -4.610 -0.786 1.00 97.44 202 ASP A C 1
ATOM 1681 O O . ASP A 1 202 ? -3.341 -4.078 -0.058 1.00 97.44 202 ASP A O 1
ATOM 1685 N N . TYR A 1 203 ? -4.924 -3.884 -1.621 1.00 97.44 203 TYR A N 1
ATOM 1686 C CA . TYR A 1 203 ? -4.816 -2.421 -1.690 1.00 97.44 203 TYR A CA 1
ATOM 1687 C C . TYR A 1 203 ? -5.530 -1.714 -0.538 1.00 97.44 203 TYR A C 1
ATOM 1689 O O . TYR A 1 203 ? -5.210 -0.561 -0.248 1.00 97.44 203 TYR A O 1
ATOM 1697 N N . SER A 1 204 ? -6.471 -2.377 0.141 1.00 97.25 204 SER A N 1
ATOM 1698 C CA . SER A 1 204 ? -7.273 -1.720 1.180 1.00 97.25 204 SER A CA 1
ATOM 1699 C C . SER A 1 204 ? -6.442 -1.319 2.396 1.00 97.25 204 SER A C 1
ATOM 1701 O O . SER A 1 204 ? -6.783 -0.342 3.053 1.00 97.25 204 SER A O 1
ATOM 1703 N N . ILE A 1 205 ? -5.320 -1.999 2.676 1.00 97.56 205 ILE A N 1
ATOM 1704 C CA . ILE A 1 205 ? -4.447 -1.597 3.788 1.00 97.56 205 ILE A CA 1
ATOM 1705 C C . ILE A 1 205 ? -3.921 -0.166 3.609 1.00 97.56 205 ILE A C 1
ATOM 1707 O O . ILE A 1 205 ? -3.735 0.553 4.586 1.00 97.56 205 ILE A O 1
ATOM 1711 N N . LEU A 1 206 ? -3.748 0.295 2.364 1.00 96.88 206 LEU A N 1
ATOM 1712 C CA . LEU A 1 206 ? -3.268 1.647 2.062 1.00 96.88 206 LEU A CA 1
ATOM 1713 C C . LEU A 1 206 ? -4.295 2.729 2.438 1.00 96.88 206 LEU A C 1
ATOM 1715 O O . LEU A 1 206 ? -3.926 3.886 2.641 1.00 96.88 206 LEU A O 1
ATOM 1719 N N . ASP A 1 207 ? -5.571 2.356 2.555 1.00 96.31 207 ASP A N 1
ATOM 1720 C CA . ASP A 1 207 ? -6.654 3.237 2.983 1.00 96.31 207 ASP A CA 1
ATOM 1721 C C . ASP A 1 207 ? -6.798 3.292 4.524 1.00 96.31 207 ASP A C 1
ATOM 1723 O O . ASP A 1 207 ? -7.547 4.125 5.028 1.00 96.31 207 ASP A O 1
ATOM 1727 N N . GLU A 1 208 ? -6.044 2.496 5.301 1.00 95.75 208 GLU A N 1
ATOM 1728 C CA . GLU A 1 208 ? -6.034 2.573 6.779 1.00 95.75 208 GLU A CA 1
ATOM 1729 C C . GLU A 1 208 ? -5.192 3.739 7.320 1.00 95.75 208 GLU A C 1
ATOM 1731 O O . GLU A 1 208 ? -5.455 4.277 8.401 1.00 95.75 208 GLU A O 1
ATOM 1736 N N . ILE A 1 209 ? -4.185 4.164 6.562 1.00 95.12 209 ILE A N 1
ATOM 1737 C CA . ILE A 1 209 ? -3.186 5.160 6.968 1.00 95.12 209 ILE A CA 1
ATOM 1738 C C . ILE A 1 209 ? -3.445 6.525 6.320 1.00 95.12 209 ILE A C 1
ATOM 1740 O O . ILE A 1 209 ? -4.250 6.659 5.398 1.00 95.12 209 ILE A O 1
ATOM 1744 N N . ASP A 1 210 ? -2.830 7.580 6.856 1.00 92.38 210 ASP A N 1
ATOM 1745 C CA . ASP A 1 210 ? -2.935 8.937 6.289 1.00 92.38 210 ASP A CA 1
ATOM 1746 C C . ASP A 1 210 ? -1.887 9.205 5.209 1.00 92.38 210 ASP A C 1
ATOM 1748 O O . ASP A 1 210 ? -2.082 10.058 4.342 1.00 92.38 210 ASP A O 1
ATOM 1752 N N . TYR A 1 211 ? -0.776 8.467 5.242 1.00 95.19 211 TYR A N 1
ATOM 1753 C CA . TYR A 1 211 ? 0.286 8.615 4.263 1.00 95.19 211 TYR A CA 1
ATOM 1754 C C . TYR A 1 211 ? -0.198 8.174 2.877 1.00 95.19 211 TYR A C 1
ATOM 1756 O O . TYR A 1 211 ? -0.633 7.041 2.680 1.00 95.19 211 TYR A O 1
ATOM 1764 N N . LYS A 1 212 ? -0.116 9.087 1.904 1.00 94.44 212 LYS A N 1
ATOM 1765 C CA . LYS A 1 212 ? -0.478 8.829 0.509 1.00 94.44 212 LYS A CA 1
ATOM 1766 C C . LYS A 1 212 ? 0.786 8.621 -0.314 1.00 94.44 212 LYS A C 1
ATOM 1768 O O . LYS A 1 212 ? 1.569 9.551 -0.509 1.00 94.44 212 LYS A O 1
ATOM 1773 N N . TYR A 1 213 ? 0.977 7.397 -0.800 1.00 95.38 213 TYR A N 1
ATOM 1774 C CA . TYR A 1 213 ? 2.084 7.081 -1.696 1.00 95.38 213 TYR A CA 1
ATOM 1775 C C . TYR A 1 213 ? 1.910 7.845 -3.017 1.00 95.38 213 TYR A C 1
ATOM 1777 O O . TYR A 1 213 ? 0.816 7.829 -3.589 1.00 95.38 213 TYR A O 1
ATOM 1785 N N . PRO A 1 214 ? 2.974 8.456 -3.569 1.00 93.62 214 PRO A N 1
ATOM 1786 C CA . PRO A 1 214 ? 2.916 9.145 -4.861 1.00 93.62 214 PRO A CA 1
ATOM 1787 C C . PRO A 1 214 ? 2.376 8.294 -6.024 1.00 93.62 214 PRO A C 1
ATOM 1789 O O . PRO A 1 214 ? 1.951 8.833 -7.039 1.00 93.62 214 PRO A O 1
ATOM 1792 N N . THR A 1 215 ? 2.394 6.966 -5.886 1.00 89.12 215 THR A N 1
ATOM 1793 C CA . THR A 1 215 ? 2.011 5.986 -6.913 1.00 89.12 215 THR A CA 1
ATOM 1794 C C . THR A 1 215 ? 0.649 5.318 -6.668 1.00 89.12 215 THR A C 1
ATOM 1796 O O . THR A 1 215 ? 0.351 4.301 -7.277 1.00 89.12 215 THR A O 1
ATOM 1799 N N . GLN A 1 216 ? -0.204 5.894 -5.812 1.00 77.19 216 GLN A N 1
ATOM 1800 C CA . GLN A 1 216 ? -1.454 5.300 -5.297 1.00 77.19 216 GLN A CA 1
ATOM 1801 C C . GLN A 1 216 ? -2.485 4.765 -6.318 1.00 77.19 216 GLN A C 1
ATOM 1803 O O . GLN A 1 216 ? -3.359 4.010 -5.915 1.00 77.19 216 GLN A O 1
ATOM 1808 N N . SER A 1 217 ? -2.426 5.144 -7.602 1.00 90.50 217 SER A N 1
ATOM 1809 C CA . SER A 1 217 ? -3.306 4.593 -8.653 1.00 90.50 217 SER A CA 1
ATOM 1810 C C . SER A 1 217 ? -2.489 3.831 -9.693 1.00 90.50 217 SER A C 1
ATOM 1812 O O . SER A 1 217 ? -2.369 4.224 -10.857 1.00 90.50 217 SER A O 1
ATOM 1814 N N . ALA A 1 218 ? -1.869 2.752 -9.233 1.00 96.00 218 ALA A N 1
ATOM 1815 C CA . ALA A 1 218 ? -1.106 1.843 -10.062 1.00 96.00 218 ALA A CA 1
ATOM 1816 C C . ALA A 1 218 ? -1.329 0.397 -9.626 1.00 96.00 218 ALA A C 1
ATOM 1818 O O . ALA A 1 218 ? -1.408 0.111 -8.433 1.00 96.00 218 ALA A O 1
ATOM 1819 N N . TYR A 1 219 ? -1.357 -0.510 -10.596 1.00 97.25 219 TYR A N 1
ATOM 1820 C CA . TYR A 1 219 ? -1.064 -1.910 -10.348 1.00 97.25 219 TYR A CA 1
ATOM 1821 C C . TYR A 1 219 ? 0.432 -2.058 -10.096 1.00 97.25 219 TYR A C 1
ATOM 1823 O O . TYR A 1 219 ? 1.237 -1.596 -10.902 1.00 97.25 219 TYR A O 1
ATOM 1831 N N . PHE A 1 220 ? 0.797 -2.737 -9.015 1.00 96.19 220 PHE A N 1
ATOM 1832 C CA . PHE A 1 220 ? 2.163 -3.189 -8.769 1.00 96.19 220 PHE A CA 1
ATOM 1833 C C . PHE A 1 220 ? 2.232 -4.690 -9.002 1.00 96.19 220 PHE A C 1
ATOM 1835 O O . PHE A 1 220 ? 1.475 -5.450 -8.395 1.00 96.19 220 PHE A O 1
ATOM 1842 N N . THR A 1 221 ? 3.126 -5.131 -9.879 1.00 94.38 221 THR A N 1
ATOM 1843 C CA . THR A 1 221 ? 3.292 -6.558 -10.160 1.00 94.38 221 THR A CA 1
ATOM 1844 C C . THR A 1 221 ? 4.689 -6.865 -10.697 1.00 94.38 221 THR A C 1
ATOM 1846 O O . THR A 1 221 ? 5.517 -5.973 -10.875 1.00 94.38 221 THR A O 1
ATOM 1849 N N . PHE A 1 222 ? 4.933 -8.151 -10.914 1.00 95.06 222 PHE A N 1
ATOM 1850 C CA . PHE A 1 222 ? 6.133 -8.715 -11.504 1.00 95.06 222 PHE A CA 1
ATOM 1851 C C . PHE A 1 222 ? 5.701 -9.624 -12.652 1.00 95.06 222 PHE A C 1
ATOM 1853 O O . PHE A 1 222 ? 4.844 -10.484 -12.438 1.00 95.06 222 PHE A O 1
ATOM 1860 N N . MET A 1 223 ? 6.287 -9.455 -13.835 1.00 95.75 223 MET A N 1
ATOM 1861 C CA . MET A 1 223 ? 6.108 -10.381 -14.967 1.00 95.75 223 MET A CA 1
ATOM 1862 C C . MET A 1 223 ? 7.258 -11.390 -15.054 1.00 95.75 223 MET A C 1
ATOM 1864 O O . MET A 1 223 ? 7.126 -12.446 -15.661 1.00 95.75 223 MET A O 1
ATOM 1868 N N . THR A 1 224 ? 8.370 -11.073 -14.403 1.00 96.12 224 THR A N 1
ATOM 1869 C CA . THR A 1 224 ? 9.602 -11.832 -14.221 1.00 96.12 224 THR A CA 1
ATOM 1870 C C . THR A 1 224 ? 10.137 -11.538 -12.820 1.00 96.12 224 THR A C 1
ATOM 1872 O O . THR A 1 224 ? 9.771 -10.542 -12.190 1.00 96.12 224 THR A O 1
ATOM 1875 N N . LYS A 1 225 ? 11.007 -12.403 -12.302 1.00 94.62 225 LYS A N 1
ATOM 1876 C CA . LYS A 1 225 ? 11.643 -12.204 -10.991 1.00 94.62 225 LYS A CA 1
ATOM 1877 C C . LYS A 1 225 ? 13.072 -12.717 -11.007 1.00 94.62 225 LYS A C 1
ATOM 1879 O O . LYS A 1 225 ? 13.369 -13.667 -11.721 1.00 94.62 225 LYS A O 1
ATOM 1884 N N . GLY A 1 226 ? 13.953 -12.089 -10.245 1.00 94.31 226 GLY A N 1
ATOM 1885 C CA . GLY A 1 226 ? 15.397 -12.251 -10.343 1.00 94.31 226 GLY A CA 1
ATOM 1886 C C . GLY A 1 226 ? 15.979 -11.558 -11.571 1.00 94.31 226 GLY A C 1
ATOM 1887 O O . GLY A 1 226 ? 15.299 -10.848 -12.314 1.00 94.31 226 GLY A O 1
ATOM 1888 N N . CYS A 1 227 ? 17.265 -11.789 -11.808 1.00 93.38 227 CYS A N 1
ATOM 1889 C CA . CYS A 1 227 ? 17.967 -11.310 -12.992 1.00 93.38 227 CYS A CA 1
ATOM 1890 C C . CYS A 1 227 ? 18.954 -12.380 -13.467 1.00 93.38 227 CYS A C 1
ATOM 1892 O O . CYS A 1 227 ? 19.585 -13.055 -12.657 1.00 93.38 227 CYS A O 1
ATOM 1894 N N . THR A 1 228 ? 19.117 -12.529 -14.784 1.00 91.94 228 THR A N 1
ATOM 1895 C CA . THR A 1 228 ? 20.110 -13.447 -15.373 1.00 91.94 228 THR A CA 1
ATOM 1896 C C . THR A 1 228 ? 21.547 -12.953 -15.190 1.00 91.94 228 THR A C 1
ATOM 1898 O O . THR A 1 228 ? 22.501 -13.718 -15.335 1.00 91.94 228 THR A O 1
ATOM 1901 N N . ARG A 1 229 ? 21.724 -11.667 -14.862 1.00 90.38 229 ARG A N 1
ATOM 1902 C CA . ARG A 1 229 ? 23.023 -11.053 -14.579 1.00 90.38 229 ARG A CA 1
ATOM 1903 C C . ARG A 1 229 ? 23.384 -11.199 -13.102 1.00 90.38 229 ARG A C 1
ATOM 1905 O O . ARG A 1 229 ? 22.527 -11.153 -12.227 1.00 90.38 229 ARG A O 1
ATOM 1912 N N . LYS A 1 230 ? 24.686 -11.294 -12.831 1.00 92.00 230 LYS A N 1
ATOM 1913 C CA . LYS A 1 230 ? 25.268 -11.331 -11.481 1.00 92.00 230 LYS A CA 1
ATOM 1914 C C . LYS A 1 230 ? 26.256 -10.180 -11.294 1.00 92.00 230 LYS A C 1
ATOM 1916 O O . LYS A 1 230 ? 27.422 -10.394 -10.984 1.00 92.00 230 LYS A O 1
ATOM 1921 N N . CYS A 1 231 ? 25.807 -8.962 -11.598 1.00 90.56 231 CYS A N 1
ATOM 1922 C CA . CYS A 1 231 ? 26.641 -7.767 -11.488 1.00 90.56 231 CYS A CA 1
ATOM 1923 C C . CYS A 1 231 ? 27.156 -7.613 -10.048 1.00 90.56 231 CYS A C 1
ATOM 1925 O O . CYS A 1 231 ? 26.373 -7.731 -9.109 1.00 90.56 231 CYS A O 1
ATOM 1927 N N . ALA A 1 232 ? 28.445 -7.314 -9.879 1.00 91.12 232 ALA A N 1
ATOM 1928 C CA . ALA A 1 232 ? 29.093 -7.278 -8.563 1.00 91.12 232 ALA A CA 1
ATOM 1929 C C . ALA A 1 232 ? 28.525 -6.205 -7.612 1.00 91.12 232 ALA A C 1
ATOM 1931 O O . ALA A 1 232 ? 28.566 -6.373 -6.400 1.00 91.12 232 ALA A O 1
ATOM 1932 N N . PHE A 1 233 ? 27.959 -5.126 -8.157 1.00 89.31 233 PHE A N 1
ATOM 1933 C CA . PHE A 1 233 ? 27.324 -4.046 -7.397 1.00 89.31 233 PHE A CA 1
ATOM 1934 C C . PHE A 1 233 ? 25.850 -4.319 -7.041 1.00 89.31 233 PHE A C 1
ATOM 1936 O O . PHE A 1 233 ? 25.224 -3.531 -6.336 1.00 89.31 233 PHE A O 1
ATOM 1943 N N . CYS A 1 234 ? 25.251 -5.384 -7.581 1.00 91.94 234 CYS A N 1
ATOM 1944 C CA . CYS A 1 234 ? 23.809 -5.594 -7.533 1.00 91.94 234 CYS A CA 1
ATOM 1945 C C . CYS A 1 234 ? 23.404 -6.496 -6.361 1.00 91.94 234 CYS A C 1
ATOM 1947 O O . CYS A 1 234 ? 23.982 -7.558 -6.144 1.00 91.94 234 CYS A O 1
ATOM 1949 N N . SER A 1 235 ? 22.347 -6.111 -5.647 1.00 93.62 235 SER A N 1
ATOM 1950 C CA . SER A 1 235 ? 21.755 -6.905 -4.564 1.00 93.62 235 SER A CA 1
ATOM 1951 C C . SER A 1 235 ? 20.841 -8.033 -5.048 1.00 93.62 235 SER A C 1
ATOM 1953 O O . SER A 1 235 ? 20.577 -8.968 -4.292 1.00 93.62 235 SER A O 1
ATOM 1955 N N . VAL A 1 236 ? 20.355 -7.975 -6.293 1.00 94.88 236 VAL A N 1
ATOM 1956 C CA . VAL A 1 236 ? 19.348 -8.907 -6.828 1.00 94.88 236 VAL A CA 1
ATOM 1957 C C . VAL A 1 236 ? 19.765 -10.376 -6.701 1.00 94.88 236 VAL A C 1
ATOM 1959 O O . VAL A 1 236 ? 18.939 -11.144 -6.224 1.00 94.88 236 VAL A O 1
ATOM 1962 N N . PRO A 1 237 ? 21.010 -10.804 -6.997 1.00 94.00 237 PRO A N 1
ATOM 1963 C CA . PRO A 1 237 ? 21.398 -12.208 -6.826 1.00 94.00 237 PRO A CA 1
ATOM 1964 C C . PRO A 1 237 ? 21.283 -12.727 -5.385 1.00 94.00 237 PRO A C 1
ATOM 1966 O O . PRO A 1 237 ? 21.136 -13.930 -5.191 1.00 94.00 237 PRO A O 1
ATOM 1969 N N . LYS A 1 238 ? 21.350 -11.840 -4.379 1.00 92.69 238 LYS A N 1
ATOM 1970 C CA . LYS A 1 238 ? 21.134 -12.189 -2.967 1.00 92.69 238 LYS A CA 1
ATOM 1971 C C . LYS A 1 238 ? 19.644 -12.218 -2.615 1.00 92.69 238 LYS A C 1
ATOM 1973 O O . LYS A 1 238 ? 19.208 -13.108 -1.897 1.00 92.69 238 LYS A O 1
ATOM 1978 N N . LEU A 1 239 ? 18.874 -11.247 -3.110 1.00 94.00 239 LEU A N 1
ATOM 1979 C CA . LEU A 1 239 ? 17.447 -11.092 -2.795 1.00 94.00 239 LEU A CA 1
ATOM 1980 C C . LEU A 1 239 ? 16.557 -12.089 -3.551 1.00 94.00 239 LEU A C 1
ATOM 1982 O O . LEU A 1 239 ? 15.612 -12.638 -2.994 1.00 94.00 239 LEU A O 1
ATOM 1986 N N . GLU A 1 240 ? 16.864 -12.305 -4.825 1.00 94.25 240 GLU A N 1
ATOM 1987 C CA . GLU A 1 240 ? 16.088 -13.069 -5.798 1.00 94.25 240 GLU A CA 1
ATOM 1988 C C . GLU A 1 240 ? 17.043 -13.986 -6.589 1.00 94.25 240 GLU A C 1
ATOM 1990 O O . GLU A 1 240 ? 17.339 -13.739 -7.762 1.00 94.25 240 GLU A O 1
ATOM 1995 N N . PRO A 1 241 ? 17.580 -15.043 -5.948 1.00 91.12 241 PRO A N 1
ATOM 1996 C CA . PRO A 1 241 ? 18.696 -15.825 -6.488 1.00 91.12 241 PRO A CA 1
ATOM 1997 C C . PRO A 1 241 ? 18.342 -16.645 -7.735 1.00 91.12 241 PRO A C 1
ATOM 1999 O O . PRO A 1 241 ? 19.233 -17.056 -8.478 1.00 91.12 241 PRO A O 1
ATOM 2002 N N . THR A 1 242 ? 17.053 -16.912 -7.959 1.00 92.50 242 THR A N 1
ATOM 2003 C CA . THR A 1 242 ? 16.561 -17.705 -9.093 1.00 92.50 242 THR A CA 1
ATOM 2004 C C . THR A 1 242 ? 15.791 -16.816 -10.057 1.00 92.50 242 THR A C 1
ATOM 2006 O O . THR A 1 242 ? 14.830 -16.158 -9.661 1.00 92.50 242 THR A O 1
ATOM 2009 N N . TYR A 1 243 ? 16.187 -16.833 -11.332 1.00 94.50 243 TYR A N 1
ATOM 2010 C CA . TYR A 1 243 ? 15.461 -16.126 -12.381 1.00 94.50 243 TYR A CA 1
ATOM 2011 C C . TYR A 1 243 ? 14.204 -16.900 -12.795 1.00 94.50 243 TYR A C 1
ATOM 2013 O O . TYR A 1 243 ? 14.289 -18.030 -13.272 1.00 94.50 243 TYR A O 1
ATOM 2021 N N . LYS A 1 244 ? 13.039 -16.271 -12.640 1.00 95.12 244 LYS A N 1
ATOM 2022 C CA . LYS A 1 244 ? 11.754 -16.721 -13.181 1.00 95.12 244 LYS A CA 1
ATOM 2023 C C . LYS A 1 244 ? 11.472 -15.913 -14.446 1.00 95.12 244 LYS A C 1
ATOM 2025 O O . LYS A 1 244 ? 11.209 -14.712 -14.369 1.00 95.12 244 LYS A O 1
ATOM 2030 N N . SER A 1 245 ? 11.525 -16.574 -15.602 1.00 95.88 245 SER A N 1
ATOM 2031 C CA . SER A 1 245 ? 11.363 -15.942 -16.919 1.00 95.88 245 SER A CA 1
ATOM 2032 C C . SER A 1 245 ? 9.939 -15.467 -17.208 1.00 95.88 245 SER A C 1
ATOM 2034 O O . SER A 1 245 ? 9.750 -14.646 -18.102 1.00 95.88 245 SER A O 1
ATOM 2036 N N . LYS A 1 246 ? 8.933 -15.967 -16.486 1.00 94.75 246 LYS A N 1
ATOM 2037 C CA . LYS A 1 246 ? 7.543 -15.524 -16.606 1.00 94.75 246 LYS A CA 1
ATOM 2038 C C . LYS A 1 246 ? 6.782 -15.773 -15.307 1.00 94.75 246 LYS A C 1
ATOM 2040 O O . LYS A 1 246 ? 6.958 -16.815 -14.678 1.00 94.75 246 LYS A O 1
ATOM 2045 N N . ILE A 1 247 ? 5.923 -14.833 -14.930 1.00 93.31 247 ILE A N 1
ATOM 2046 C CA . ILE A 1 247 ? 5.013 -14.915 -13.789 1.00 93.31 247 ILE A CA 1
ATOM 2047 C C . ILE A 1 247 ? 3.596 -14.633 -14.298 1.00 93.31 247 ILE A C 1
ATOM 2049 O O . ILE A 1 247 ? 3.336 -13.515 -14.749 1.00 93.31 247 ILE A O 1
ATOM 2053 N N . PRO A 1 248 ? 2.664 -15.599 -14.198 1.00 89.69 248 PRO A N 1
ATOM 2054 C CA . PRO A 1 248 ? 1.265 -15.368 -14.541 1.00 89.69 248 PRO A CA 1
ATOM 2055 C C . PRO A 1 248 ? 0.674 -14.246 -13.683 1.00 89.69 248 PRO A C 1
ATOM 2057 O O . PRO A 1 248 ? 0.821 -14.254 -12.454 1.00 89.69 248 PRO A O 1
ATOM 2060 N N . THR A 1 249 ? 0.017 -13.267 -14.309 1.00 91.56 249 THR A N 1
ATOM 2061 C CA . THR A 1 249 ? -0.495 -12.086 -13.601 1.00 91.56 249 THR A CA 1
ATOM 2062 C C . THR A 1 249 ? -1.972 -11.794 -13.857 1.00 91.56 249 THR A C 1
ATOM 2064 O O . THR A 1 249 ? -2.604 -11.173 -13.001 1.00 91.56 249 THR A O 1
ATOM 2067 N N . LEU A 1 250 ? -2.564 -12.297 -14.943 1.00 93.19 250 LEU A N 1
ATOM 2068 C CA . LEU A 1 250 ? -3.976 -12.046 -15.281 1.00 93.19 250 LEU A CA 1
ATOM 2069 C C . LEU A 1 250 ? -4.969 -12.335 -14.145 1.00 93.19 250 LEU A C 1
ATOM 2071 O O . LEU A 1 250 ? -5.849 -11.514 -13.892 1.00 93.19 250 LEU A O 1
ATOM 2075 N N . ASP A 1 251 ? -4.836 -13.448 -13.422 1.00 92.81 251 ASP A N 1
ATOM 2076 C CA . ASP A 1 251 ? -5.789 -13.779 -12.350 1.00 92.81 251 ASP A CA 1
ATOM 2077 C C . ASP A 1 251 ? -5.640 -12.858 -11.134 1.00 92.81 251 ASP A C 1
ATOM 2079 O O . ASP A 1 251 ? -6.636 -12.394 -10.574 1.00 92.81 251 ASP A O 1
ATOM 2083 N N . LYS A 1 252 ? -4.400 -12.481 -10.789 1.00 93.00 252 LYS A N 1
ATOM 2084 C CA . LYS A 1 252 ? -4.133 -11.454 -9.768 1.00 93.00 252 LYS A CA 1
ATOM 2085 C C . LYS A 1 252 ? -4.736 -10.112 -10.181 1.00 93.00 252 LYS A C 1
ATOM 2087 O O . LYS A 1 252 ? -5.344 -9.437 -9.356 1.00 93.00 252 LYS A O 1
ATOM 2092 N N . PHE A 1 253 ? -4.602 -9.740 -11.453 1.00 94.12 253 PHE A N 1
ATOM 2093 C CA . PHE A 1 253 ? -5.162 -8.510 -12.007 1.00 94.12 253 PHE A CA 1
ATOM 2094 C C . PHE A 1 253 ? -6.696 -8.490 -11.930 1.00 94.12 253 PHE A C 1
ATOM 2096 O O . PHE A 1 253 ? -7.278 -7.523 -11.438 1.00 94.12 253 PHE A O 1
ATOM 2103 N N . LYS A 1 254 ? -7.357 -9.584 -12.330 1.00 95.25 254 LYS A N 1
ATOM 2104 C CA . LYS A 1 254 ? -8.817 -9.741 -12.215 1.00 95.25 254 LYS A CA 1
ATOM 2105 C C . LYS A 1 254 ? -9.284 -9.638 -10.764 1.00 95.25 254 LYS A C 1
ATOM 2107 O O . LYS A 1 254 ? -10.240 -8.914 -10.496 1.00 95.25 254 LYS A O 1
ATOM 2112 N N . CYS A 1 255 ? -8.590 -10.301 -9.838 1.00 94.56 255 CYS A N 1
ATOM 2113 C CA . CYS A 1 255 ? -8.882 -10.228 -8.406 1.00 94.56 255 CYS A CA 1
ATOM 2114 C C . CYS A 1 255 ? -8.793 -8.782 -7.885 1.00 94.56 255 CYS A C 1
ATOM 2116 O O . CYS A 1 255 ? -9.727 -8.285 -7.253 1.00 94.56 255 CYS A O 1
ATOM 2118 N N . VAL A 1 256 ? -7.724 -8.058 -8.242 1.00 95.69 256 VAL A N 1
ATOM 2119 C CA . VAL A 1 256 ? -7.563 -6.645 -7.865 1.00 95.69 256 VAL A CA 1
ATOM 2120 C C . VAL A 1 256 ? -8.702 -5.786 -8.421 1.00 95.69 256 VAL A C 1
ATOM 2122 O O . VAL A 1 256 ? -9.268 -4.988 -7.677 1.00 95.69 256 VAL A O 1
ATOM 2125 N N . ASN A 1 257 ? -9.094 -5.973 -9.684 1.00 95.69 257 ASN A N 1
ATOM 2126 C CA . ASN A 1 257 ? -10.200 -5.220 -10.286 1.00 95.69 257 ASN A CA 1
ATOM 2127 C C . ASN A 1 257 ? -11.525 -5.490 -9.580 1.00 95.69 257 ASN A C 1
ATOM 2129 O O . ASN A 1 257 ? -12.265 -4.556 -9.274 1.00 95.69 257 ASN A O 1
ATOM 2133 N N . GLN A 1 258 ? -11.810 -6.762 -9.301 1.00 94.50 258 GLN A N 1
ATOM 2134 C CA . GLN A 1 258 ? -13.030 -7.169 -8.618 1.00 94.50 258 GLN A CA 1
ATOM 2135 C C . GLN A 1 258 ? -13.105 -6.566 -7.219 1.00 94.50 258 GLN A C 1
ATOM 2137 O O . GLN A 1 258 ? -14.151 -6.032 -6.861 1.00 94.50 258 GLN A O 1
ATOM 2142 N N . MET A 1 259 ? -12.021 -6.601 -6.441 1.00 94.19 259 MET A N 1
ATOM 2143 C CA . MET A 1 259 ? -12.024 -6.160 -5.042 1.00 94.19 259 MET A CA 1
ATOM 2144 C C . MET A 1 259 ? -11.848 -4.649 -4.873 1.00 94.19 259 MET A C 1
ATOM 2146 O O . MET A 1 259 ? -12.531 -4.043 -4.049 1.00 94.19 259 MET A O 1
ATOM 2150 N N . PHE A 1 260 ? -10.951 -4.027 -5.635 1.00 95.94 260 PHE A N 1
ATOM 2151 C CA . PHE A 1 260 ? -10.479 -2.658 -5.387 1.00 95.94 260 PHE A CA 1
ATOM 2152 C C . PHE A 1 260 ? -10.821 -1.675 -6.515 1.00 95.94 260 PHE A C 1
ATOM 2154 O O . PHE A 1 260 ? -10.618 -0.466 -6.365 1.00 95.94 260 PHE A O 1
ATOM 2161 N N . GLY A 1 261 ? -11.379 -2.177 -7.619 1.00 95.81 261 GLY A N 1
ATOM 2162 C CA . GLY A 1 261 ? -11.579 -1.419 -8.846 1.00 95.81 261 GLY A CA 1
ATOM 2163 C C . GLY A 1 261 ? -10.298 -1.285 -9.660 1.00 95.81 261 GLY A C 1
ATOM 2164 O O . GLY A 1 261 ? -9.187 -1.546 -9.187 1.00 95.81 261 GLY A O 1
ATOM 2165 N N . GLU A 1 262 ? -10.465 -0.863 -10.910 1.00 95.81 262 GLU A N 1
ATOM 2166 C CA . GLU A 1 262 ? -9.333 -0.653 -11.800 1.00 95.81 262 GLU A CA 1
ATOM 2167 C C . GLU A 1 262 ? -8.368 0.424 -11.289 1.00 95.81 262 GLU A C 1
ATOM 2169 O O . GLU A 1 262 ? -8.782 1.409 -10.675 1.00 95.81 262 GLU A O 1
ATOM 2174 N N . GLN A 1 263 ? -7.081 0.253 -11.596 1.00 96.19 263 GLN A N 1
ATOM 2175 C CA . GLN A 1 263 ? -6.031 1.242 -11.353 1.00 96.19 263 GLN A CA 1
ATOM 2176 C C . GLN A 1 263 ? -5.603 1.902 -12.666 1.00 96.19 263 GLN A C 1
ATOM 2178 O O . GLN A 1 263 ? -5.712 1.309 -13.743 1.00 96.19 263 GLN A O 1
ATOM 2183 N N . GLN A 1 264 ? -5.096 3.134 -12.584 1.00 96.81 264 GLN A N 1
ATOM 2184 C CA . GLN A 1 264 ? -4.731 3.903 -13.771 1.00 96.81 264 GLN A CA 1
ATOM 2185 C C . GLN A 1 264 ? -3.486 3.349 -14.475 1.00 96.81 264 GLN A C 1
ATOM 2187 O O . GLN A 1 264 ? -3.497 3.173 -15.690 1.00 96.81 264 GLN A O 1
ATOM 2192 N N . ASN A 1 265 ? -2.404 3.116 -13.731 1.00 97.81 265 ASN A N 1
ATOM 2193 C CA . ASN A 1 265 ? -1.087 2.796 -14.296 1.00 97.81 265 ASN A CA 1
ATOM 2194 C C . ASN A 1 265 ? -0.657 1.358 -13.985 1.00 97.81 265 ASN A C 1
ATOM 2196 O O . ASN A 1 265 ? -1.203 0.735 -13.081 1.00 97.81 265 ASN A O 1
ATOM 2200 N N . LEU A 1 266 ? 0.349 0.850 -14.693 1.00 97.81 266 LEU A N 1
ATOM 2201 C CA . LEU A 1 266 ? 0.986 -0.439 -14.429 1.00 97.81 266 LEU A CA 1
ATOM 2202 C C . LEU A 1 266 ? 2.470 -0.227 -14.130 1.00 97.81 266 LEU A C 1
ATOM 2204 O O . LEU A 1 266 ? 3.225 0.225 -14.984 1.00 97.81 266 LEU A O 1
ATOM 2208 N N . LEU A 1 267 ? 2.892 -0.560 -12.916 1.00 97.25 267 LEU A N 1
ATOM 2209 C CA . LEU A 1 267 ? 4.282 -0.505 -12.482 1.00 97.25 267 LEU A CA 1
ATOM 2210 C C . LEU A 1 267 ? 4.811 -1.934 -12.361 1.00 97.25 267 LEU A C 1
ATOM 2212 O O . LEU A 1 267 ? 4.387 -2.699 -11.489 1.00 97.25 267 LEU A O 1
ATOM 2216 N N . LEU A 1 268 ? 5.745 -2.274 -13.247 1.00 96.56 268 LEU A N 1
ATOM 2217 C CA . LEU A 1 268 ? 6.469 -3.535 -13.206 1.00 96.56 268 LEU A CA 1
ATOM 2218 C C . LEU A 1 268 ? 7.717 -3.376 -12.350 1.00 96.56 268 LEU A C 1
ATOM 2220 O O . LEU A 1 268 ? 8.569 -2.528 -12.616 1.00 96.56 268 LEU A O 1
ATOM 2224 N N . MET A 1 269 ? 7.809 -4.202 -11.315 1.00 95.12 269 MET A N 1
ATOM 2225 C CA . MET A 1 269 ? 8.910 -4.203 -10.351 1.00 95.12 269 MET A CA 1
ATOM 2226 C C . MET A 1 269 ? 10.011 -5.210 -10.723 1.00 95.12 269 MET A C 1
ATOM 2228 O O . MET A 1 269 ? 10.919 -5.458 -9.937 1.00 95.12 269 MET A O 1
ATOM 2232 N N . ASP A 1 270 ? 9.918 -5.785 -11.921 1.00 95.75 270 ASP A N 1
ATOM 2233 C CA . ASP A 1 270 ? 10.884 -6.673 -12.553 1.00 95.75 270 ASP A CA 1
ATOM 2234 C C . ASP A 1 270 ? 12.297 -6.088 -12.546 1.00 95.75 270 ASP A C 1
ATOM 2236 O O . ASP A 1 270 ? 12.507 -4.982 -13.036 1.00 95.75 270 ASP A O 1
ATOM 2240 N N . ASN A 1 271 ? 13.278 -6.861 -12.078 1.00 94.19 271 ASN A N 1
ATOM 2241 C CA . ASN A 1 271 ? 14.685 -6.457 -12.110 1.00 94.19 271 ASN A CA 1
ATOM 2242 C C . ASN A 1 271 ? 15.264 -6.418 -13.533 1.00 94.19 271 ASN A C 1
ATOM 2244 O O . ASN A 1 271 ? 16.159 -5.623 -13.807 1.00 94.19 271 ASN A O 1
ATOM 2248 N N . ASN A 1 272 ? 14.786 -7.285 -14.435 1.00 90.81 272 ASN A N 1
ATOM 2249 C CA . ASN A 1 272 ? 15.136 -7.239 -15.855 1.00 90.81 272 ASN A CA 1
ATOM 2250 C C . ASN A 1 272 ? 14.107 -7.990 -16.716 1.00 90.81 272 ASN A C 1
ATOM 2252 O O . ASN A 1 272 ? 14.281 -9.168 -17.040 1.00 90.81 272 ASN A O 1
ATOM 2256 N N . VAL A 1 273 ? 13.038 -7.295 -17.106 1.00 95.12 273 VAL A N 1
ATOM 2257 C CA . VAL A 1 273 ? 11.960 -7.885 -17.916 1.00 95.12 273 VAL A CA 1
ATOM 2258 C C . VAL A 1 273 ? 12.418 -8.256 -19.336 1.00 95.12 273 VAL A C 1
ATOM 2260 O O . VAL A 1 2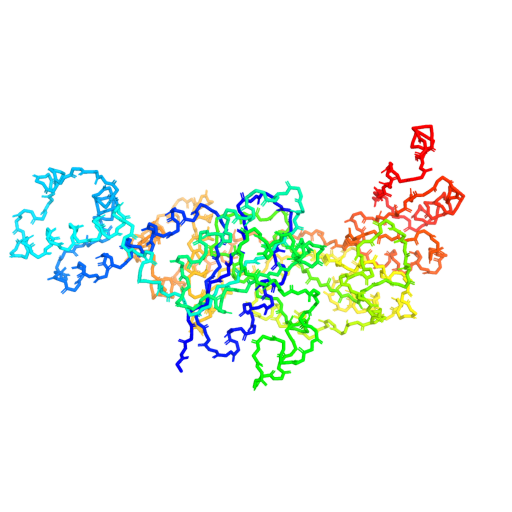73 ? 11.961 -9.257 -19.884 1.00 95.12 273 VAL A O 1
ATOM 2263 N N . LEU A 1 274 ? 13.370 -7.505 -19.912 1.00 95.81 274 LEU A N 1
ATOM 2264 C CA . LEU A 1 274 ? 13.859 -7.729 -21.283 1.00 95.81 274 LEU A CA 1
ATOM 2265 C C . LEU A 1 274 ? 14.708 -8.995 -21.429 1.00 95.81 274 LEU A C 1
ATOM 2267 O O . LEU A 1 274 ? 14.862 -9.504 -22.533 1.00 95.81 274 LEU A O 1
ATOM 2271 N N . ALA A 1 275 ? 15.249 -9.521 -20.328 1.00 93.88 275 ALA A N 1
ATOM 2272 C CA . ALA A 1 275 ? 15.992 -10.778 -20.342 1.00 93.88 275 ALA A CA 1
ATOM 2273 C C . ALA A 1 275 ? 15.095 -12.010 -20.577 1.00 93.88 275 ALA A C 1
ATOM 2275 O O . ALA A 1 275 ? 15.615 -13.113 -20.755 1.00 93.88 275 ALA A O 1
ATOM 2276 N N . SER A 1 276 ? 13.767 -11.854 -20.546 1.00 96.69 276 SER A N 1
ATOM 2277 C CA . SER A 1 276 ? 12.849 -12.979 -20.690 1.00 96.69 276 SER A CA 1
ATOM 2278 C C . SER A 1 276 ? 12.749 -13.447 -22.145 1.00 96.69 276 SER A C 1
ATOM 2280 O O . SER A 1 276 ? 12.405 -12.646 -23.016 1.00 96.69 276 SER A O 1
ATOM 2282 N N . PRO A 1 277 ? 12.904 -14.756 -22.425 1.00 96.25 277 PRO A N 1
ATOM 2283 C CA . PRO A 1 277 ? 12.581 -15.313 -23.739 1.00 96.25 277 PRO A CA 1
ATOM 2284 C C . PRO A 1 277 ? 11.077 -15.237 -24.062 1.00 96.25 277 PRO A C 1
ATOM 2286 O O . PRO A 1 277 ? 10.684 -15.436 -25.206 1.00 96.25 277 PRO A O 1
ATOM 2289 N N . HIS A 1 278 ? 10.226 -14.932 -23.076 1.00 97.12 278 HIS A N 1
ATOM 2290 C CA . HIS A 1 278 ? 8.776 -14.793 -23.224 1.00 97.12 278 HIS A CA 1
ATOM 2291 C C . HIS A 1 278 ? 8.328 -13.329 -23.318 1.00 97.12 278 HIS A C 1
ATOM 2293 O O . HIS A 1 278 ? 7.159 -13.033 -23.072 1.00 97.12 278 HIS A O 1
ATOM 2299 N N . PHE A 1 279 ? 9.225 -12.395 -23.655 1.00 97.31 279 PHE A N 1
ATOM 2300 C CA . PHE A 1 279 ? 8.898 -10.966 -23.676 1.00 97.31 279 PHE A CA 1
ATOM 2301 C C . PHE A 1 279 ? 7.704 -10.625 -24.586 1.00 97.31 279 PHE A C 1
ATOM 2303 O O . PHE A 1 279 ? 6.857 -9.819 -24.209 1.00 97.31 279 PHE A O 1
ATOM 2310 N N . TYR A 1 280 ? 7.572 -11.304 -25.732 1.00 97.75 280 TYR A N 1
ATOM 2311 C CA . TYR A 1 280 ? 6.393 -11.186 -26.598 1.00 97.75 280 TYR A CA 1
ATOM 2312 C C . TYR A 1 280 ? 5.085 -11.509 -25.857 1.00 97.75 280 TYR A C 1
ATOM 2314 O O . TYR A 1 280 ? 4.130 -10.734 -25.907 1.00 97.75 280 TYR A O 1
ATOM 2322 N N . ASP A 1 281 ? 5.046 -12.623 -25.118 1.00 97.69 281 ASP A N 1
ATOM 2323 C CA . ASP A 1 281 ? 3.867 -12.999 -24.336 1.00 97.69 281 ASP A CA 1
ATOM 2324 C C . ASP A 1 281 ? 3.599 -12.019 -23.192 1.00 97.69 281 ASP A C 1
ATOM 2326 O O . ASP A 1 281 ? 2.441 -11.761 -22.882 1.00 97.69 281 ASP A O 1
ATOM 2330 N N . ILE A 1 282 ? 4.650 -11.485 -22.559 1.00 97.69 282 ILE A N 1
ATOM 2331 C CA . ILE A 1 282 ? 4.523 -10.479 -21.496 1.00 97.69 282 ILE A CA 1
ATOM 2332 C C . ILE A 1 282 ? 3.845 -9.222 -22.050 1.00 97.69 282 ILE A C 1
ATOM 2334 O O . ILE A 1 282 ? 2.905 -8.714 -21.446 1.00 97.69 282 ILE A O 1
ATOM 2338 N N . ILE A 1 283 ? 4.266 -8.742 -23.223 1.00 98.12 283 ILE A N 1
ATOM 2339 C CA . ILE A 1 283 ? 3.645 -7.586 -23.882 1.00 98.12 283 ILE A CA 1
ATOM 2340 C C . ILE A 1 283 ? 2.195 -7.886 -24.274 1.00 98.12 283 ILE A C 1
ATOM 2342 O O . ILE A 1 283 ? 1.321 -7.043 -24.058 1.00 98.12 283 ILE A O 1
ATOM 2346 N N . ARG A 1 284 ? 1.906 -9.094 -24.780 1.00 97.69 284 ARG A N 1
ATOM 2347 C CA . ARG A 1 284 ? 0.526 -9.526 -25.048 1.00 97.69 284 ARG A CA 1
ATOM 2348 C C . ARG A 1 284 ? -0.328 -9.478 -23.777 1.00 97.69 284 ARG A C 1
ATOM 2350 O O . ARG A 1 284 ? -1.396 -8.875 -23.797 1.00 97.69 284 ARG A O 1
ATOM 2357 N N . GLU A 1 285 ? 0.168 -10.028 -22.671 1.00 97.44 285 GLU A N 1
ATOM 2358 C CA . GLU A 1 285 ? -0.526 -10.048 -21.378 1.00 97.44 285 GLU A CA 1
ATOM 2359 C C . GLU A 1 285 ? -0.763 -8.628 -20.823 1.00 97.44 285 GLU A C 1
ATOM 2361 O O . GLU A 1 285 ? -1.858 -8.317 -20.358 1.00 97.44 285 GLU A O 1
ATOM 2366 N N . ILE A 1 286 ? 0.209 -7.717 -20.953 1.00 97.94 286 ILE A N 1
ATOM 2367 C CA . ILE A 1 286 ? 0.052 -6.296 -20.586 1.00 97.94 286 ILE A CA 1
ATOM 2368 C C . ILE A 1 286 ? -1.074 -5.633 -21.398 1.00 97.94 286 ILE A C 1
ATOM 2370 O O . ILE A 1 286 ? -1.890 -4.887 -20.848 1.00 97.94 286 ILE A O 1
ATOM 2374 N N . LYS A 1 287 ? -1.170 -5.925 -22.699 1.00 97.94 287 LYS A N 1
ATOM 2375 C CA . LYS A 1 287 ? -2.251 -5.410 -23.554 1.00 97.94 287 LYS A CA 1
ATOM 2376 C C . LYS A 1 287 ? -3.608 -6.006 -23.175 1.00 97.94 287 LYS A C 1
ATOM 2378 O O . LYS A 1 287 ? -4.587 -5.264 -23.137 1.00 97.94 287 LYS A O 1
ATOM 2383 N N . GLU A 1 288 ? -3.666 -7.295 -22.834 1.00 96.62 288 GLU A N 1
ATOM 2384 C CA . GLU A 1 288 ? -4.873 -7.963 -22.311 1.00 96.62 288 GLU A CA 1
ATOM 2385 C C . GLU A 1 288 ? -5.347 -7.353 -20.978 1.00 96.62 288 GLU A C 1
ATOM 2387 O O . GLU A 1 288 ? -6.547 -7.286 -20.720 1.00 96.62 288 GLU A O 1
ATOM 2392 N N . MET A 1 289 ? -4.431 -6.816 -20.164 1.00 96.12 289 MET A N 1
ATOM 2393 C CA . MET A 1 289 ? -4.751 -6.026 -18.963 1.00 96.12 289 MET A CA 1
ATOM 2394 C C . MET A 1 289 ? -5.280 -4.612 -19.275 1.00 96.12 289 MET A C 1
ATOM 2396 O O . MET A 1 289 ? -5.550 -3.838 -18.358 1.00 96.12 289 MET A O 1
ATOM 2400 N N . GLY A 1 290 ? -5.422 -4.241 -20.550 1.00 96.56 290 GLY A N 1
ATOM 2401 C CA . GLY A 1 290 ? -5.912 -2.929 -20.978 1.00 96.56 290 GLY A CA 1
ATOM 2402 C C . GLY A 1 290 ? -4.826 -1.857 -21.104 1.00 96.56 290 GLY A C 1
ATOM 2403 O O . GLY A 1 290 ? -5.147 -0.672 -21.199 1.00 96.56 290 GLY A O 1
ATOM 2404 N N . PHE A 1 291 ? -3.545 -2.238 -21.118 1.00 98.12 291 PHE A N 1
ATOM 2405 C CA . PHE A 1 291 ? -2.419 -1.316 -21.292 1.00 98.12 291 PHE A CA 1
ATOM 2406 C C . PHE A 1 291 ? -1.843 -1.408 -22.708 1.00 98.12 291 PHE A C 1
ATOM 2408 O O . PHE A 1 291 ? -0.791 -1.995 -22.933 1.00 98.12 291 PHE A O 1
ATOM 2415 N N . TYR A 1 292 ? -2.523 -0.789 -23.669 1.00 97.44 292 TYR A N 1
ATOM 2416 C CA . TYR A 1 292 ? -2.059 -0.628 -25.053 1.00 97.44 292 TYR A CA 1
ATOM 2417 C C . TYR A 1 292 ? -1.843 0.858 -25.393 1.00 97.44 292 TYR A C 1
ATOM 2419 O O . TYR A 1 292 ? -2.325 1.743 -24.680 1.00 97.44 292 TYR A O 1
ATOM 2427 N N . LYS A 1 293 ? -1.084 1.165 -26.452 1.00 95.81 293 LYS A N 1
ATOM 2428 C CA . LYS A 1 293 ? -0.797 2.549 -26.878 1.00 95.81 293 LYS A CA 1
ATOM 2429 C C . LYS A 1 293 ? -2.104 3.338 -27.061 1.00 95.81 293 LYS A C 1
ATOM 2431 O O . LYS A 1 293 ? -2.985 2.931 -27.812 1.00 95.81 293 LYS A O 1
ATOM 2436 N N . GLY A 1 294 ? -2.226 4.467 -26.358 1.00 94.75 294 GLY A N 1
ATOM 2437 C CA . GLY A 1 294 ? -3.424 5.320 -26.371 1.00 94.75 294 GLY A CA 1
ATOM 2438 C C . GLY A 1 294 ? -4.562 4.875 -25.441 1.00 94.75 294 GLY A C 1
ATOM 2439 O O . GLY A 1 294 ? -5.612 5.518 -25.430 1.00 94.75 294 GLY A O 1
ATOM 2440 N N . ALA A 1 295 ? -4.379 3.808 -24.654 1.00 96.62 295 ALA A N 1
ATOM 2441 C CA . ALA A 1 295 ? -5.376 3.367 -23.687 1.00 96.62 295 ALA A CA 1
ATOM 2442 C C . ALA A 1 295 ? -5.645 4.439 -22.622 1.00 96.62 295 ALA A C 1
ATOM 2444 O O . ALA A 1 295 ? -4.734 5.067 -22.069 1.00 96.62 295 ALA A O 1
ATOM 2445 N N . THR A 1 296 ? -6.924 4.607 -22.296 1.00 97.19 296 THR A N 1
ATOM 2446 C CA . THR A 1 296 ? -7.373 5.531 -21.256 1.00 97.19 296 THR A CA 1
ATOM 2447 C C . THR A 1 296 ? -7.969 4.781 -20.070 1.00 97.19 296 THR A C 1
ATOM 2449 O O . THR A 1 296 ? -8.287 3.594 -20.126 1.00 97.19 296 THR A O 1
ATOM 2452 N N . TYR A 1 297 ? -8.062 5.484 -18.952 1.00 96.69 297 TYR A N 1
ATOM 2453 C CA . TYR A 1 297 ? -8.622 5.030 -17.695 1.00 96.69 297 TYR A CA 1
ATOM 2454 C C . TYR A 1 297 ? -9.652 6.046 -17.225 1.00 96.69 297 TYR A C 1
ATOM 2456 O O . TYR A 1 297 ? -9.354 7.236 -17.087 1.00 96.69 297 TYR A O 1
ATOM 2464 N N . THR A 1 298 ? -10.845 5.553 -16.923 1.00 96.25 298 THR A N 1
ATOM 2465 C CA . THR A 1 298 ? -11.876 6.313 -16.229 1.00 96.25 298 THR A CA 1
ATOM 2466 C C . THR A 1 298 ? -12.026 5.710 -14.846 1.00 96.25 298 THR A C 1
ATOM 2468 O O . THR A 1 298 ? -12.288 4.519 -14.716 1.00 96.25 298 THR A O 1
ATOM 2471 N N . GLU A 1 299 ? -11.856 6.532 -13.812 1.00 95.19 299 GLU A N 1
ATOM 2472 C CA . GLU A 1 299 ? -11.944 6.067 -12.427 1.00 95.19 299 GLU A CA 1
ATOM 2473 C C . GLU A 1 299 ? -13.304 5.393 -12.173 1.00 95.19 299 GLU A C 1
ATOM 2475 O O . GLU A 1 299 ? -14.337 5.990 -12.506 1.00 95.19 299 GLU A O 1
ATOM 2480 N N . PRO A 1 300 ? -13.342 4.164 -11.622 1.00 96.06 300 PRO A N 1
ATOM 2481 C CA . PRO A 1 300 ? -14.601 3.505 -11.301 1.00 96.06 300 PRO A CA 1
ATOM 2482 C C . PRO A 1 300 ? -15.276 4.207 -10.116 1.00 96.06 300 PRO A C 1
ATOM 2484 O O . PRO A 1 300 ? -14.691 5.076 -9.463 1.00 96.06 300 PRO A O 1
ATOM 2487 N N . ASN A 1 301 ? -16.527 3.855 -9.816 1.00 97.69 301 ASN A N 1
ATOM 2488 C CA . ASN A 1 301 ? -17.216 4.413 -8.657 1.00 97.69 301 ASN A CA 1
ATOM 2489 C C . ASN A 1 301 ? -16.592 3.877 -7.353 1.00 97.69 301 ASN A C 1
ATOM 2491 O O . ASN A 1 301 ? -16.986 2.849 -6.808 1.00 97.69 301 ASN A O 1
ATOM 2495 N N . GLN A 1 302 ? -15.588 4.595 -6.847 1.00 97.19 302 GLN A N 1
ATOM 2496 C CA . GLN A 1 302 ? -14.839 4.205 -5.652 1.00 97.19 302 GLN A CA 1
ATOM 2497 C C . GLN A 1 302 ? -15.707 4.167 -4.386 1.00 97.19 302 GLN A C 1
ATOM 2499 O O . GLN A 1 302 ? -15.398 3.399 -3.477 1.00 97.19 302 GLN A O 1
ATOM 2504 N N . LEU A 1 303 ? -16.787 4.958 -4.313 1.00 98.06 303 LEU A N 1
ATOM 2505 C CA . LEU A 1 303 ? -17.708 4.911 -3.174 1.00 98.06 303 LEU A CA 1
ATOM 2506 C C . LEU A 1 303 ? -18.573 3.652 -3.226 1.00 98.06 303 LEU A C 1
ATOM 2508 O O . LEU A 1 303 ? -18.740 2.999 -2.206 1.00 98.06 303 LEU A O 1
ATOM 2512 N N . GLU A 1 304 ? -19.085 3.280 -4.398 1.00 98.31 304 GLU A N 1
ATOM 2513 C CA . GLU A 1 304 ? -19.815 2.021 -4.583 1.00 98.31 304 GLU A CA 1
ATOM 2514 C C . GLU A 1 304 ? -18.965 0.812 -4.180 1.00 98.31 304 GLU A C 1
ATOM 2516 O O . GLU A 1 304 ? -19.415 -0.010 -3.383 1.00 98.31 304 GLU A O 1
ATOM 2521 N N . ILE A 1 305 ? -17.714 0.753 -4.650 1.00 98.19 305 ILE A N 1
ATOM 2522 C CA . ILE A 1 305 ? -16.760 -0.304 -4.279 1.00 98.19 305 ILE A CA 1
ATOM 2523 C C . ILE A 1 305 ? -16.543 -0.329 -2.761 1.00 98.19 305 ILE A C 1
ATOM 2525 O O . ILE A 1 305 ? -16.589 -1.396 -2.152 1.00 98.19 305 ILE A O 1
ATOM 2529 N N . ALA A 1 306 ? -16.338 0.836 -2.136 1.00 98.31 306 ALA A N 1
ATOM 2530 C CA . ALA A 1 306 ? -16.131 0.924 -0.694 1.00 98.31 306 ALA A CA 1
ATOM 2531 C C . ALA A 1 306 ? -17.355 0.445 0.103 1.00 98.31 306 ALA A C 1
ATOM 2533 O O . ALA A 1 306 ? -17.206 -0.336 1.038 1.00 98.31 306 ALA A O 1
ATOM 2534 N N . ILE A 1 307 ? -18.565 0.857 -0.286 1.00 98.50 307 ILE A N 1
ATOM 2535 C CA . ILE A 1 307 ? -19.805 0.444 0.383 1.00 98.50 307 ILE A CA 1
ATOM 2536 C C . ILE A 1 307 ? -20.091 -1.046 0.174 1.00 98.50 307 ILE A C 1
ATOM 2538 O O . ILE A 1 307 ? -20.549 -1.704 1.107 1.00 98.50 307 ILE A O 1
ATOM 2542 N N . ARG A 1 308 ? -19.816 -1.599 -1.014 1.00 98.19 308 ARG A N 1
ATOM 2543 C CA . ARG A 1 308 ? -19.909 -3.046 -1.255 1.00 98.19 308 ARG A CA 1
ATOM 2544 C C . ARG A 1 308 ? -18.971 -3.803 -0.314 1.00 98.19 308 ARG A C 1
ATOM 2546 O O . ARG A 1 308 ? -19.427 -4.671 0.414 1.00 98.19 308 ARG A O 1
ATOM 2553 N N . ASN A 1 309 ? -17.704 -3.404 -0.249 1.00 97.62 309 ASN A N 1
ATOM 2554 C CA . ASN A 1 309 ? -16.723 -4.088 0.592 1.00 97.62 309 ASN A CA 1
ATOM 2555 C C . ASN A 1 309 ? -17.039 -3.954 2.092 1.00 97.62 309 ASN A C 1
ATOM 2557 O O . ASN A 1 309 ? -16.807 -4.900 2.839 1.00 97.62 309 ASN A O 1
ATOM 2561 N N . LEU A 1 310 ? -17.643 -2.838 2.526 1.00 98.06 310 LEU A N 1
ATOM 2562 C CA . LEU A 1 310 ? -18.211 -2.728 3.874 1.00 98.06 310 LEU A CA 1
ATOM 2563 C C . LEU A 1 310 ? -19.320 -3.758 4.101 1.00 98.06 310 LEU A C 1
ATOM 2565 O O . LEU A 1 310 ? -19.302 -4.445 5.116 1.00 98.06 310 LEU A O 1
ATOM 2569 N N . LYS A 1 311 ? -20.277 -3.909 3.178 1.00 97.88 311 LYS A N 1
ATOM 2570 C CA . LYS A 1 311 ? -21.337 -4.929 3.308 1.00 97.88 311 LYS A CA 1
ATOM 2571 C C . LYS A 1 311 ? -20.760 -6.341 3.417 1.00 97.88 311 LYS A C 1
ATOM 2573 O O . LYS A 1 311 ? -21.256 -7.120 4.223 1.00 97.88 311 LYS A O 1
ATOM 2578 N N . ASP A 1 312 ? -19.683 -6.610 2.687 1.00 96.06 312 ASP A N 1
ATOM 2579 C CA . ASP A 1 312 ? -18.993 -7.902 2.682 1.00 96.06 312 ASP A CA 1
ATOM 2580 C C . ASP A 1 312 ? -18.065 -8.100 3.902 1.00 96.06 312 ASP A C 1
ATOM 2582 O O . ASP A 1 312 ? -17.480 -9.167 4.067 1.00 96.06 312 ASP A O 1
ATOM 2586 N N . GLY A 1 313 ? -17.909 -7.089 4.769 1.00 94.56 313 GLY A N 1
ATOM 2587 C CA . GLY A 1 313 ? -17.037 -7.157 5.951 1.00 94.56 313 GLY A CA 1
ATOM 2588 C C . GLY A 1 313 ? -15.541 -7.149 5.634 1.00 94.56 313 GLY A C 1
ATOM 2589 O O . GLY A 1 313 ? -14.719 -7.520 6.472 1.00 94.56 313 GLY A O 1
ATOM 2590 N N . ILE A 1 314 ? -15.163 -6.724 4.430 1.00 93.44 314 ILE A N 1
ATOM 2591 C CA . ILE A 1 314 ? -13.771 -6.678 3.991 1.00 93.44 314 ILE A CA 1
ATOM 2592 C C . ILE A 1 314 ? -13.148 -5.393 4.531 1.00 93.44 314 ILE A C 1
ATOM 2594 O O . ILE A 1 314 ? -13.478 -4.321 4.048 1.00 93.44 314 ILE A O 1
ATOM 2598 N N . ASN A 1 315 ? -12.218 -5.494 5.484 1.00 95.88 315 ASN A N 1
ATOM 2599 C CA . ASN A 1 315 ? -11.438 -4.374 6.037 1.00 95.88 315 ASN A CA 1
ATOM 2600 C C . ASN A 1 315 ? -12.269 -3.114 6.359 1.00 95.88 315 ASN A C 1
ATOM 2602 O O . ASN A 1 315 ? -12.056 -2.035 5.793 1.00 95.88 315 ASN A O 1
ATOM 2606 N N . ASP A 1 316 ? -13.207 -3.247 7.299 1.00 96.50 316 ASP A N 1
ATOM 2607 C CA . ASP A 1 316 ? -14.129 -2.169 7.671 1.00 96.50 316 ASP A CA 1
ATOM 2608 C C . ASP A 1 316 ? -13.406 -0.859 8.025 1.00 96.50 316 ASP A C 1
ATOM 2610 O O . ASP A 1 316 ? -13.823 0.219 7.603 1.00 96.50 316 ASP A O 1
ATOM 2614 N N . LYS A 1 317 ? -12.267 -0.942 8.722 1.00 94.75 317 LYS A N 1
ATOM 2615 C CA . LYS A 1 317 ? -11.456 0.221 9.106 1.00 94.75 317 LYS A CA 1
ATOM 2616 C C . LYS A 1 317 ? -11.008 1.045 7.895 1.00 94.75 317 LYS A C 1
ATOM 2618 O O . LYS A 1 317 ? -11.129 2.272 7.907 1.00 94.75 317 LYS A O 1
ATOM 2623 N N . ALA A 1 318 ? -10.512 0.384 6.850 1.00 97.19 318 ALA A N 1
ATOM 2624 C CA . ALA A 1 318 ? -10.090 1.045 5.620 1.00 97.19 318 ALA A CA 1
ATOM 2625 C C . ALA A 1 318 ? -11.272 1.690 4.891 1.00 97.19 318 ALA A C 1
ATOM 2627 O O . ALA A 1 318 ? -11.211 2.862 4.513 1.00 97.19 318 ALA A O 1
ATOM 2628 N N . TYR A 1 319 ? -12.368 0.951 4.702 1.00 98.19 319 TYR A N 1
ATOM 2629 C CA . TYR A 1 319 ? -13.475 1.442 3.882 1.00 98.19 319 TYR A CA 1
ATOM 2630 C C . TYR A 1 319 ? -14.391 2.432 4.592 1.00 98.19 319 TYR A C 1
ATOM 2632 O O . TYR A 1 319 ? -14.986 3.264 3.906 1.00 98.19 319 TYR A O 1
ATOM 2640 N N . ILE A 1 320 ? -14.446 2.438 5.927 1.00 98.12 320 ILE A N 1
ATOM 2641 C CA . ILE A 1 320 ? -15.046 3.539 6.691 1.00 98.12 320 ILE A CA 1
ATOM 2642 C C . ILE A 1 320 ? -14.300 4.836 6.365 1.00 98.12 320 ILE A C 1
ATOM 2644 O O . ILE A 1 320 ? -14.895 5.801 5.876 1.00 98.12 320 ILE A O 1
ATOM 2648 N N . LYS A 1 321 ? -12.973 4.829 6.539 1.00 97.50 321 LYS A N 1
ATOM 2649 C CA . LYS A 1 321 ? -12.127 5.997 6.285 1.00 97.50 321 LYS A CA 1
ATOM 2650 C C . LYS A 1 321 ? -12.166 6.434 4.820 1.00 97.50 321 LYS A C 1
ATOM 2652 O O . LYS A 1 321 ? -12.312 7.624 4.537 1.00 97.50 321 LYS A O 1
ATOM 2657 N N . LYS A 1 322 ? -12.100 5.489 3.879 1.00 97.56 322 LYS A N 1
ATOM 2658 C CA . LYS A 1 322 ? -12.207 5.764 2.441 1.00 97.56 322 LYS A CA 1
ATOM 2659 C C . LYS A 1 322 ? -13.559 6.375 2.078 1.00 97.56 322 LYS A C 1
ATOM 2661 O O . LYS A 1 322 ? -13.595 7.391 1.387 1.00 97.56 322 LYS A O 1
ATOM 2666 N N . SER A 1 323 ? -14.663 5.795 2.552 1.00 98.31 323 SER A N 1
ATOM 2667 C CA . SER A 1 323 ? -16.013 6.298 2.268 1.00 98.31 323 SER A CA 1
ATOM 2668 C C . SER A 1 323 ? -16.194 7.714 2.803 1.00 98.31 323 SER A C 1
ATOM 2670 O O . SER A 1 323 ? -16.633 8.587 2.054 1.00 98.31 323 SER A O 1
ATOM 2672 N N . PHE A 1 324 ? -15.760 7.970 4.042 1.00 97.62 324 PHE A N 1
ATOM 2673 C CA . PHE A 1 324 ? -15.738 9.309 4.630 1.00 97.62 324 PHE A CA 1
ATOM 2674 C C . PHE A 1 324 ? -14.979 10.302 3.735 1.00 97.62 324 PHE A C 1
ATOM 2676 O O . PHE A 1 324 ? -15.538 11.316 3.314 1.00 97.62 324 PHE A O 1
ATOM 2683 N N . GLN A 1 325 ? -13.739 9.982 3.346 1.00 96.62 325 GLN A N 1
ATOM 2684 C CA . GLN A 1 325 ? -12.916 10.847 2.491 1.00 96.62 325 GLN A CA 1
ATOM 2685 C C . GLN A 1 325 ? -13.570 11.129 1.129 1.00 96.62 325 GLN A C 1
ATOM 2687 O O . GLN A 1 325 ? -13.542 12.266 0.651 1.00 96.62 325 GLN A O 1
ATOM 2692 N N . LEU A 1 326 ? -14.169 10.118 0.494 1.00 96.81 326 LEU A N 1
ATOM 2693 C CA . LEU A 1 326 ? -14.832 10.254 -0.805 1.00 96.81 326 LEU A CA 1
ATOM 2694 C C . LEU A 1 326 ? -16.086 11.131 -0.723 1.00 96.81 326 LEU A C 1
ATOM 2696 O O . LEU A 1 326 ? -16.270 12.009 -1.569 1.00 96.81 326 LEU A O 1
ATOM 2700 N N . ILE A 1 327 ? -16.920 10.914 0.296 1.00 96.56 327 ILE A N 1
ATOM 2701 C CA . ILE A 1 327 ? -18.131 11.696 0.563 1.00 96.56 327 ILE A CA 1
ATOM 2702 C C . ILE A 1 327 ? -17.752 13.160 0.809 1.00 96.56 327 ILE A C 1
ATOM 2704 O O . ILE A 1 327 ? -18.256 14.048 0.122 1.00 96.56 327 ILE A O 1
ATOM 2708 N N . HIS A 1 328 ? -16.801 13.418 1.709 1.00 95.25 328 HIS A N 1
ATOM 2709 C CA . HIS A 1 328 ? -16.375 14.773 2.075 1.00 95.25 328 HIS A CA 1
ATOM 2710 C C . HIS A 1 328 ? -15.659 15.519 0.949 1.00 95.25 328 HIS A C 1
ATOM 2712 O O . HIS A 1 328 ? -15.819 16.732 0.789 1.00 95.25 328 HIS A O 1
ATOM 2718 N N . LYS A 1 329 ? -14.921 14.806 0.091 1.00 94.38 329 LYS A N 1
ATOM 2719 C CA . LYS A 1 329 ? -14.353 15.388 -1.132 1.00 94.38 329 LYS A CA 1
ATOM 2720 C C . LYS A 1 329 ? -15.446 15.885 -2.083 1.00 94.38 329 LYS A C 1
ATOM 2722 O O . LYS A 1 329 ? -15.243 16.903 -2.747 1.00 94.38 329 LYS A O 1
ATOM 2727 N N . LEU A 1 330 ? -16.590 15.197 -2.151 1.00 92.50 330 LEU A N 1
ATOM 2728 C CA . LEU A 1 330 ? -17.709 15.603 -2.998 1.00 92.50 330 LEU A CA 1
ATOM 2729 C C . LEU A 1 330 ? -18.430 16.842 -2.458 1.00 92.50 330 LEU A C 1
ATOM 2731 O O . LEU A 1 330 ? -18.767 17.713 -3.259 1.00 92.50 330 LEU A O 1
ATOM 2735 N N . ILE A 1 331 ? -18.608 16.960 -1.134 1.00 89.44 331 ILE A N 1
ATOM 2736 C CA . ILE A 1 331 ? -19.311 18.089 -0.485 1.00 89.44 331 ILE A CA 1
ATOM 2737 C C . ILE A 1 331 ? -18.799 19.436 -1.003 1.00 89.44 331 ILE A C 1
ATOM 2739 O O . ILE A 1 331 ? -19.587 20.308 -1.363 1.00 89.44 331 ILE A O 1
ATOM 2743 N N . LYS A 1 332 ? -17.474 19.579 -1.150 1.00 87.50 332 LYS A N 1
ATOM 2744 C CA . LYS A 1 332 ? -16.819 20.810 -1.630 1.00 87.50 332 LYS A CA 1
ATOM 2745 C C . LYS A 1 332 ? -17.302 21.269 -3.017 1.00 87.50 332 LYS A C 1
ATOM 2747 O O . LYS A 1 332 ? -17.164 22.444 -3.364 1.00 87.50 332 LYS A O 1
ATOM 2752 N N . ARG A 1 333 ? -17.871 20.360 -3.814 1.00 89.06 333 ARG A N 1
ATOM 2753 C CA . ARG A 1 333 ? -18.363 20.590 -5.182 1.00 89.06 333 ARG A CA 1
ATOM 2754 C C . ARG A 1 333 ? -19.878 20.804 -5.259 1.00 89.06 333 ARG A C 1
ATOM 2756 O O . ARG A 1 333 ? -20.356 21.235 -6.302 1.00 89.06 333 ARG A O 1
ATOM 2763 N N . LEU A 1 334 ? -20.628 20.515 -4.195 1.00 92.06 334 LEU A N 1
ATOM 2764 C CA . LEU A 1 334 ? -22.085 20.668 -4.169 1.00 92.06 334 LEU A CA 1
ATOM 2765 C C . LEU A 1 334 ? -22.486 22.139 -4.003 1.00 92.06 334 LEU A C 1
ATOM 2767 O O . LEU A 1 334 ? -21.764 22.920 -3.384 1.00 92.06 334 LEU A O 1
ATOM 2771 N N . ARG A 1 335 ? -23.644 22.526 -4.551 1.00 91.69 335 ARG A N 1
ATOM 2772 C CA . ARG A 1 335 ? -24.203 23.887 -4.457 1.00 91.69 335 ARG A CA 1
ATOM 2773 C C . ARG A 1 335 ? -25.721 23.843 -4.249 1.00 91.69 335 ARG A C 1
ATOM 2775 O O . ARG A 1 335 ? -26.366 22.855 -4.601 1.00 91.69 335 ARG A O 1
ATOM 2782 N N . GLY A 1 336 ? -26.277 24.926 -3.702 1.00 92.69 336 GLY A N 1
ATOM 2783 C CA . GLY A 1 336 ? -27.722 25.125 -3.548 1.00 92.69 336 GLY A CA 1
ATOM 2784 C C . GLY A 1 336 ? -28.415 24.034 -2.725 1.00 92.69 336 GLY A C 1
ATOM 2785 O O . GLY A 1 336 ? -27.836 23.485 -1.787 1.00 92.69 336 GLY A O 1
ATOM 2786 N N . LYS A 1 337 ? -29.654 23.700 -3.106 1.00 92.06 337 LYS A N 1
ATOM 2787 C CA . LYS A 1 337 ? -30.494 22.707 -2.414 1.00 92.06 337 LYS A CA 1
ATOM 2788 C C . LYS A 1 337 ? -29.833 21.328 -2.310 1.00 92.06 337 LYS A C 1
ATOM 2790 O O . LYS A 1 337 ? -29.877 20.717 -1.252 1.00 92.06 337 LYS A O 1
ATOM 2795 N N . THR A 1 338 ? -29.140 20.879 -3.358 1.00 90.31 338 THR A N 1
ATOM 2796 C CA . THR A 1 338 ? -28.433 19.589 -3.351 1.00 90.31 338 THR A CA 1
ATOM 2797 C C . THR A 1 338 ? -27.361 19.524 -2.266 1.00 90.31 338 THR A C 1
ATOM 2799 O O . THR A 1 338 ? -27.187 18.478 -1.653 1.00 90.31 338 THR A O 1
ATOM 2802 N N . ALA A 1 339 ? -26.642 20.624 -2.011 1.00 92.38 339 ALA A N 1
ATOM 2803 C CA . ALA A 1 339 ? -25.656 20.673 -0.931 1.00 92.38 339 ALA A CA 1
ATOM 2804 C C . ALA A 1 339 ? -26.317 20.575 0.448 1.00 92.38 339 ALA A C 1
ATOM 2806 O O . ALA A 1 339 ? -25.834 19.827 1.293 1.00 92.38 339 ALA A O 1
ATOM 2807 N N . LEU A 1 340 ? -27.429 21.293 0.645 1.00 93.56 340 LEU A N 1
ATOM 2808 C CA . LEU A 1 340 ? -28.192 21.276 1.893 1.00 93.56 340 LEU A CA 1
ATOM 2809 C C . LEU A 1 340 ? -28.762 19.882 2.182 1.00 93.56 340 LEU A C 1
ATOM 2811 O O . LEU A 1 340 ? -28.545 19.350 3.264 1.00 93.56 340 LEU A O 1
ATOM 2815 N N . ASP A 1 341 ? -29.416 19.259 1.200 1.00 92.75 341 ASP A N 1
ATOM 2816 C CA . ASP A 1 341 ? -29.981 17.913 1.347 1.00 92.75 341 ASP A CA 1
ATOM 2817 C C . ASP A 1 341 ? -28.886 16.887 1.666 1.00 92.75 341 ASP A C 1
ATOM 2819 O O . ASP A 1 341 ? -29.047 16.045 2.549 1.00 92.75 341 ASP A O 1
ATOM 2823 N N . TYR A 1 342 ? -27.742 16.982 0.980 1.00 93.62 342 TYR A N 1
ATOM 2824 C CA . TYR A 1 342 ? -26.599 16.105 1.222 1.00 93.62 342 TYR A CA 1
ATOM 2825 C C . TYR A 1 342 ? -26.041 16.282 2.636 1.00 93.62 342 TYR A C 1
ATOM 2827 O O . TYR A 1 342 ? -25.819 15.289 3.323 1.00 93.62 342 TYR A O 1
ATOM 2835 N N . TYR A 1 343 ? -25.859 17.526 3.089 1.00 94.50 343 TYR A N 1
ATOM 2836 C CA . TYR A 1 343 ? -25.400 17.829 4.444 1.00 94.50 343 TYR A CA 1
ATOM 2837 C C . TYR A 1 343 ? -26.375 17.307 5.504 1.00 94.50 343 TYR A C 1
ATOM 2839 O O . TYR A 1 343 ? -25.947 16.617 6.422 1.00 94.50 343 TYR A O 1
ATOM 2847 N N . ASN A 1 344 ? -27.681 17.529 5.323 1.00 95.69 344 ASN A N 1
ATOM 2848 C CA . ASN A 1 344 ? -28.721 17.038 6.230 1.00 95.69 344 ASN A CA 1
ATOM 2849 C C . ASN A 1 344 ? -28.706 15.510 6.356 1.00 95.69 344 ASN A C 1
ATOM 2851 O O . ASN A 1 344 ? -28.970 14.974 7.430 1.00 95.69 344 ASN A O 1
ATOM 2855 N N . TYR A 1 345 ? -28.396 14.785 5.274 1.00 96.19 345 TYR A N 1
ATOM 2856 C CA . TYR A 1 345 ? -28.196 13.342 5.368 1.00 96.19 345 TYR A CA 1
ATOM 2857 C C . TYR A 1 345 ? -26.961 12.994 6.194 1.00 96.19 345 TYR A C 1
ATOM 2859 O O . TYR A 1 345 ? -27.050 12.116 7.043 1.00 96.19 345 TYR A O 1
ATOM 2867 N N . LEU A 1 346 ? -25.823 13.650 5.968 1.00 95.25 346 LEU A N 1
ATOM 2868 C CA . LEU A 1 346 ? -24.612 13.343 6.728 1.00 95.25 346 LEU A CA 1
ATOM 2869 C C . LEU A 1 346 ? -24.770 13.650 8.215 1.00 95.25 346 LEU A C 1
ATOM 2871 O O . LEU A 1 346 ? -24.374 12.825 9.028 1.00 95.25 346 LEU A O 1
ATOM 2875 N N . ASP A 1 347 ? -25.385 14.779 8.554 1.00 95.06 347 ASP A N 1
ATOM 2876 C CA . ASP A 1 347 ? -25.698 15.160 9.931 1.00 95.06 347 ASP A CA 1
ATOM 2877 C C . ASP A 1 347 ? -26.627 14.132 10.593 1.00 95.06 347 ASP A C 1
ATOM 2879 O O . ASP A 1 347 ? -26.286 13.542 11.612 1.00 95.06 347 ASP A O 1
ATOM 2883 N N . LYS A 1 348 ? -27.740 13.782 9.929 1.00 96.06 348 LYS A N 1
ATOM 2884 C CA . LYS A 1 348 ? -28.705 12.782 10.419 1.00 96.06 348 LYS A CA 1
ATOM 2885 C C . LYS A 1 348 ? -28.096 11.400 10.699 1.00 96.06 348 LYS A C 1
ATOM 2887 O O . LYS A 1 348 ? -28.674 10.631 11.465 1.00 96.06 348 LYS A O 1
ATOM 2892 N N . PHE A 1 349 ? -27.012 11.043 10.016 1.00 95.31 349 PHE A N 1
ATOM 2893 C CA . PHE A 1 349 ? -26.353 9.741 10.133 1.00 95.31 349 PHE A CA 1
ATOM 2894 C C . PHE A 1 349 ? -24.979 9.825 10.828 1.00 95.31 349 PHE A C 1
ATOM 2896 O O . PHE A 1 349 ? -24.218 8.861 10.756 1.00 95.31 349 PHE A O 1
ATOM 2903 N N . ASP A 1 350 ? -24.647 10.944 11.481 1.00 93.00 350 ASP A N 1
ATOM 2904 C CA . ASP A 1 350 ? -23.383 11.148 12.207 1.00 93.00 350 ASP A CA 1
ATOM 2905 C C . ASP A 1 350 ? -22.121 10.953 11.337 1.00 93.00 350 ASP A C 1
ATOM 2907 O O . ASP A 1 350 ? -21.106 10.401 11.764 1.00 93.00 350 ASP A O 1
ATOM 2911 N N . LEU A 1 351 ? -22.172 11.402 10.080 1.00 95.19 351 LEU A N 1
ATOM 2912 C CA . LEU A 1 351 ? -21.108 11.243 9.074 1.00 95.19 351 LEU A CA 1
ATOM 2913 C C . LEU A 1 351 ? -20.316 12.534 8.814 1.00 95.19 351 LEU A C 1
ATOM 2915 O O . LEU A 1 351 ? -19.579 12.630 7.826 1.00 95.19 351 LEU A O 1
ATOM 2919 N N . LEU A 1 352 ? -20.502 13.555 9.653 1.00 93.62 352 LEU A N 1
ATOM 2920 C CA . LEU A 1 352 ? -19.788 14.827 9.533 1.00 93.62 352 LEU A CA 1
ATOM 2921 C C . LEU A 1 352 ? -18.332 14.720 9.997 1.00 93.62 352 LEU A C 1
ATOM 2923 O O . LEU A 1 352 ? -17.461 15.309 9.365 1.00 93.62 352 LEU A O 1
ATOM 2927 N N . GLU A 1 353 ? -18.058 13.910 11.018 1.00 92.44 353 GLU A N 1
ATOM 2928 C CA . GLU A 1 353 ? -16.713 13.664 11.541 1.00 92.44 353 GLU A CA 1
ATOM 2929 C C . GLU A 1 353 ? -16.315 12.195 11.340 1.00 92.44 353 GLU A C 1
ATOM 2931 O O . GLU A 1 353 ? -17.156 11.289 11.322 1.00 92.44 353 GLU A O 1
ATOM 2936 N N . LEU A 1 354 ? -15.016 11.937 11.159 1.00 91.56 354 LEU A N 1
ATOM 2937 C CA . LEU A 1 354 ? -14.531 10.576 10.903 1.00 91.56 354 LEU A CA 1
ATOM 2938 C C . LEU A 1 354 ? -14.754 9.686 12.129 1.00 91.56 354 LEU A C 1
ATOM 2940 O O . LEU A 1 354 ? -15.043 8.502 11.997 1.00 91.56 354 LEU A O 1
ATOM 2944 N N . GLU A 1 355 ? -14.627 10.256 13.321 1.00 86.69 355 GLU A N 1
ATOM 2945 C CA . GLU A 1 355 ? -14.702 9.534 14.585 1.00 86.69 355 GLU A CA 1
ATOM 2946 C C . GLU A 1 355 ? -16.118 9.112 14.977 1.00 86.69 355 GLU A C 1
ATOM 2948 O O . GLU A 1 355 ? -16.267 8.158 15.737 1.00 86.69 355 GLU A O 1
ATOM 2953 N N . THR A 1 356 ? -17.145 9.779 14.448 1.00 88.94 356 THR A N 1
ATOM 2954 C CA . THR A 1 356 ? -18.553 9.386 14.617 1.00 88.94 356 THR A CA 1
ATOM 2955 C C . THR A 1 356 ? -19.037 8.463 13.498 1.00 88.94 356 THR A C 1
ATOM 2957 O O . THR A 1 356 ? -20.082 7.828 13.620 1.00 88.94 356 THR A O 1
ATOM 2960 N N . THR A 1 357 ? -18.276 8.361 12.406 1.00 94.00 357 THR A N 1
ATOM 2961 C CA . THR A 1 357 ? -18.667 7.595 11.225 1.00 94.00 357 THR A CA 1
ATOM 2962 C C . THR A 1 357 ? -18.648 6.092 11.507 1.00 94.00 357 THR A C 1
ATOM 2964 O O . THR A 1 357 ? -17.604 5.510 11.803 1.00 94.00 357 THR A O 1
ATOM 2967 N N . THR A 1 358 ? -19.794 5.435 11.312 1.00 95.00 358 THR A N 1
ATOM 2968 C CA . THR A 1 358 ? -19.942 3.977 11.442 1.00 95.00 358 THR A CA 1
ATOM 2969 C C . THR A 1 358 ? -20.237 3.304 10.104 1.00 95.00 358 THR A C 1
ATOM 2971 O O . THR A 1 358 ? -20.777 3.907 9.168 1.00 95.00 358 THR A O 1
ATOM 2974 N N . LYS A 1 359 ? -19.907 2.012 10.017 1.00 97.44 359 LYS A N 1
ATOM 2975 C CA . LYS A 1 359 ? -20.216 1.148 8.871 1.00 97.44 359 LYS A CA 1
ATOM 2976 C C . LYS A 1 359 ? -21.714 1.135 8.567 1.00 97.44 359 LYS A C 1
ATOM 2978 O O . LYS A 1 359 ? -22.122 1.292 7.416 1.00 97.44 359 LYS A O 1
ATOM 2983 N N . GLU A 1 360 ? -22.534 0.979 9.598 1.00 97.81 360 GLU A N 1
ATOM 2984 C CA . GLU A 1 360 ? -23.985 0.864 9.498 1.00 97.81 360 GLU A CA 1
ATOM 2985 C C . GLU A 1 360 ? -24.588 2.147 8.926 1.00 97.81 360 GLU A C 1
ATOM 2987 O O . GLU A 1 360 ? -25.440 2.093 8.036 1.00 97.81 360 GLU A O 1
ATOM 2992 N N . ASN A 1 361 ? -24.121 3.305 9.395 1.00 97.69 361 ASN A N 1
ATOM 2993 C CA . ASN A 1 361 ? -24.605 4.598 8.924 1.00 97.69 361 ASN A CA 1
ATOM 2994 C C . ASN A 1 361 ? -24.161 4.885 7.485 1.00 97.69 361 ASN A C 1
ATOM 2996 O O . ASN A 1 361 ? -24.974 5.354 6.685 1.00 97.69 361 ASN A O 1
ATOM 3000 N N . LEU A 1 362 ? -22.930 4.519 7.106 1.00 98.38 362 LEU A N 1
ATOM 3001 C CA . LEU A 1 362 ? -22.463 4.604 5.717 1.00 98.38 362 LEU A CA 1
ATOM 3002 C C . LEU A 1 362 ? -23.325 3.756 4.768 1.00 98.38 362 LEU A C 1
ATOM 3004 O O . LEU A 1 362 ? -23.747 4.232 3.711 1.00 98.38 362 LEU A O 1
ATOM 3008 N N . ILE A 1 363 ? -23.644 2.519 5.156 1.00 98.50 363 ILE A N 1
ATOM 3009 C CA . ILE A 1 363 ? -24.497 1.628 4.358 1.00 98.50 363 ILE A CA 1
ATOM 3010 C C . ILE A 1 363 ? -25.926 2.184 4.250 1.00 98.50 363 ILE A C 1
ATOM 3012 O O . ILE A 1 363 ? -26.508 2.156 3.164 1.00 98.50 363 ILE A O 1
ATOM 3016 N N . LYS A 1 364 ? -26.487 2.723 5.342 1.00 98.38 364 LYS A N 1
ATOM 3017 C CA . LYS A 1 364 ? -27.840 3.312 5.369 1.00 98.38 364 LYS A CA 1
ATOM 3018 C C . LYS A 1 364 ? -27.951 4.604 4.559 1.00 98.38 364 LYS A C 1
ATOM 3020 O O . LYS A 1 364 ? -28.980 4.827 3.917 1.00 98.38 364 LYS A O 1
ATOM 3025 N N . VAL A 1 365 ? -26.927 5.462 4.578 1.00 97.69 365 VAL A N 1
ATOM 3026 C CA . VAL A 1 365 ? -26.956 6.727 3.831 1.00 97.69 365 VAL A CA 1
ATOM 3027 C C . VAL A 1 365 ? -26.739 6.507 2.337 1.00 97.69 365 VAL A C 1
ATOM 3029 O O . VAL A 1 365 ? -27.299 7.248 1.530 1.00 97.69 365 VAL A O 1
ATOM 3032 N N . TYR A 1 366 ? -25.957 5.493 1.946 1.00 98.25 366 TYR A N 1
ATOM 3033 C CA . TYR A 1 366 ? -25.509 5.315 0.564 1.00 98.25 366 TYR A CA 1
ATOM 3034 C C . TYR A 1 366 ? -26.640 5.359 -0.482 1.00 98.25 366 TYR A C 1
ATOM 3036 O O . TYR A 1 366 ? -26.505 6.125 -1.437 1.00 98.25 366 TYR A O 1
ATOM 3044 N N . PRO A 1 367 ? -27.793 4.673 -0.319 1.00 98.00 367 PRO A N 1
ATOM 3045 C CA . PRO A 1 367 ? -28.904 4.774 -1.270 1.00 98.00 367 PRO A CA 1
ATOM 3046 C C . PRO A 1 367 ? -29.397 6.210 -1.504 1.00 98.00 367 PRO A C 1
ATOM 3048 O O . PRO A 1 367 ? -29.808 6.538 -2.613 1.00 98.00 367 PRO A O 1
ATOM 3051 N N . LYS A 1 368 ? -29.309 7.084 -0.492 1.00 96.81 368 LYS A N 1
ATOM 3052 C CA . LYS A 1 368 ? -29.755 8.486 -0.555 1.00 96.81 368 LYS A CA 1
ATOM 3053 C C . LYS A 1 368 ? -28.778 9.387 -1.309 1.00 96.81 368 LYS A C 1
ATOM 3055 O O . LYS A 1 368 ? -29.201 10.367 -1.914 1.00 96.81 368 LYS A O 1
ATOM 3060 N N . ILE A 1 369 ? -27.485 9.062 -1.277 1.00 96.12 369 ILE A N 1
ATOM 3061 C CA . ILE A 1 369 ? -26.418 9.886 -1.867 1.00 96.12 369 ILE A CA 1
ATOM 3062 C C . ILE A 1 369 ? -25.827 9.303 -3.157 1.00 96.12 369 ILE A C 1
ATOM 3064 O O . ILE A 1 369 ? -25.181 10.031 -3.906 1.00 96.12 369 ILE A O 1
ATOM 3068 N N . SER A 1 370 ? -26.059 8.017 -3.440 1.00 96.81 370 SER A N 1
ATOM 3069 C CA . SER A 1 370 ? -25.442 7.261 -4.541 1.00 96.81 370 SER A CA 1
ATOM 3070 C C . SER A 1 370 ? -25.655 7.911 -5.908 1.00 96.81 370 SER A C 1
ATOM 3072 O O . SER A 1 370 ? -24.689 8.122 -6.637 1.00 96.81 370 SER A O 1
ATOM 3074 N N . LYS A 1 371 ? -26.895 8.303 -6.231 1.00 95.75 371 LYS A N 1
ATOM 3075 C CA . LYS A 1 371 ? -27.237 8.972 -7.496 1.00 95.75 371 LYS A CA 1
ATOM 3076 C C . LYS A 1 371 ? -26.470 10.285 -7.663 1.00 95.75 371 LYS A C 1
ATOM 3078 O O . LYS A 1 371 ? -25.850 10.505 -8.699 1.00 95.75 371 LYS A O 1
ATOM 3083 N N . THR A 1 372 ? -26.475 11.130 -6.634 1.00 94.56 372 THR A N 1
ATOM 3084 C CA . THR A 1 372 ? -25.756 12.413 -6.630 1.00 94.56 372 THR A CA 1
ATOM 3085 C C . THR A 1 372 ? -24.250 12.200 -6.756 1.00 94.56 372 THR A C 1
ATOM 3087 O O . THR A 1 372 ? -23.587 12.883 -7.536 1.00 94.56 372 THR A O 1
ATOM 3090 N N . TYR A 1 373 ? -23.707 11.220 -6.030 1.00 96.12 373 TYR A N 1
ATOM 3091 C CA . TYR A 1 373 ? -22.296 10.866 -6.106 1.00 96.12 373 TYR A CA 1
ATOM 3092 C C . TYR A 1 373 ? -21.909 10.395 -7.511 1.00 96.12 373 TYR A C 1
ATOM 3094 O O . TYR A 1 373 ? -20.950 10.908 -8.083 1.00 96.12 373 TYR A O 1
ATOM 3102 N N . GLU A 1 374 ? -22.674 9.479 -8.108 1.00 96.38 374 GLU A N 1
ATOM 3103 C CA . GLU A 1 374 ? -22.418 8.972 -9.459 1.00 96.38 374 GLU A CA 1
ATOM 3104 C C . GLU A 1 374 ? -22.510 10.079 -10.514 1.00 96.38 374 GLU A C 1
ATOM 3106 O O . GLU A 1 374 ? -21.715 10.103 -11.450 1.00 96.38 374 GLU A O 1
ATOM 3111 N N . GLN A 1 375 ? -23.444 11.020 -10.382 1.00 93.94 375 GLN A N 1
ATOM 3112 C CA . GLN A 1 375 ? -23.570 12.139 -11.320 1.00 93.94 375 GLN A CA 1
ATOM 3113 C C . GLN A 1 375 ? -22.384 13.108 -11.248 1.00 93.94 375 GLN A C 1
ATOM 3115 O O . GLN A 1 375 ? -21.984 13.660 -12.271 1.00 93.94 375 GLN A O 1
ATOM 3120 N N . LEU A 1 376 ? -21.813 13.312 -10.059 1.00 93.56 376 LEU A N 1
ATOM 3121 C CA . LEU A 1 376 ? -20.839 14.376 -9.814 1.00 93.56 376 LEU A CA 1
ATOM 3122 C C . LEU A 1 376 ? -19.394 13.894 -9.650 1.00 93.56 376 LEU A C 1
ATOM 3124 O O . LEU A 1 376 ? -18.471 14.715 -9.726 1.00 93.56 376 LEU A O 1
ATOM 3128 N N . ARG A 1 377 ? -19.152 12.596 -9.435 1.00 93.62 377 ARG A N 1
ATOM 3129 C CA . ARG A 1 377 ? -17.791 12.046 -9.387 1.00 93.62 377 ARG A CA 1
ATOM 3130 C C . ARG A 1 377 ? -17.040 12.346 -10.684 1.00 93.62 377 ARG A C 1
ATOM 3132 O O . ARG A 1 377 ? -17.625 12.517 -11.751 1.00 93.62 377 ARG A O 1
ATOM 3139 N N . THR A 1 378 ? -15.719 12.424 -10.595 1.00 89.94 378 THR A N 1
ATOM 3140 C CA . THR A 1 378 ? -14.887 12.677 -11.772 1.00 89.94 378 THR A CA 1
ATOM 3141 C C . THR A 1 378 ? -14.904 11.458 -12.691 1.00 89.94 378 THR A C 1
ATOM 3143 O O . THR A 1 378 ? -14.573 10.358 -12.262 1.00 89.94 378 THR A O 1
ATOM 3146 N N . LYS A 1 379 ? -15.272 11.672 -13.958 1.00 94.44 379 LYS A N 1
ATOM 3147 C CA . LYS A 1 379 ? -15.257 10.653 -15.025 1.00 94.44 379 LYS A CA 1
ATOM 3148 C C . LYS A 1 379 ? -14.351 11.043 -16.192 1.00 94.44 379 LYS A C 1
ATOM 3150 O O . LYS A 1 379 ? -14.459 10.478 -17.270 1.00 94.44 379 LYS A O 1
ATOM 3155 N N . THR A 1 380 ? -13.493 12.044 -15.991 1.00 95.50 380 THR A N 1
ATOM 3156 C CA . THR A 1 380 ? -12.547 12.507 -17.007 1.00 95.50 380 THR A CA 1
ATOM 3157 C C . THR A 1 380 ? -11.577 11.374 -17.345 1.00 95.50 380 THR A C 1
ATOM 3159 O O . THR A 1 380 ? -10.867 10.930 -16.435 1.00 95.50 380 THR A O 1
ATOM 3162 N N . PRO A 1 381 ? -11.523 10.925 -18.612 1.00 96.75 381 PRO A N 1
ATOM 3163 C CA . PRO A 1 381 ? -10.557 9.925 -19.035 1.00 96.75 381 PRO A CA 1
ATOM 3164 C C . PRO A 1 381 ? -9.131 10.428 -18.806 1.00 96.75 381 PRO A C 1
ATOM 3166 O O . PRO A 1 381 ? -8.798 11.572 -19.118 1.00 96.75 381 PRO A O 1
ATOM 3169 N N . LYS A 1 382 ? -8.282 9.567 -18.253 1.00 96.50 382 LYS A N 1
ATOM 3170 C CA . LYS A 1 382 ? -6.854 9.815 -18.038 1.00 96.50 382 LYS A CA 1
ATOM 3171 C C . LYS A 1 382 ? -6.048 8.844 -18.884 1.00 96.50 382 LYS A C 1
ATOM 3173 O O . LYS A 1 382 ? -6.473 7.714 -19.086 1.00 96.50 382 LYS A O 1
ATOM 3178 N N . GLN A 1 383 ? -4.876 9.253 -19.349 1.00 95.88 383 GLN A 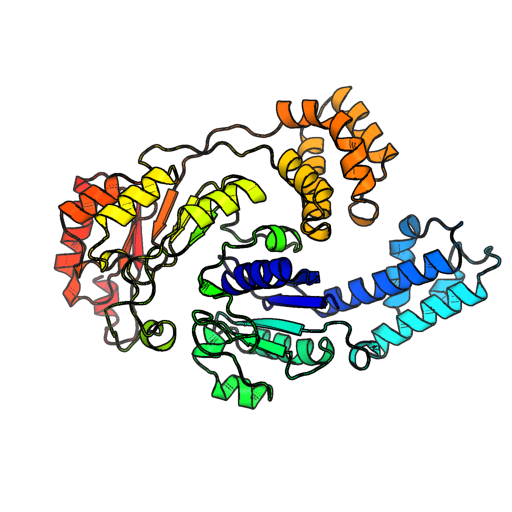N 1
ATOM 3179 C CA . GLN A 1 383 ? -3.964 8.333 -20.030 1.00 95.88 383 GLN A CA 1
ATOM 3180 C C . GLN A 1 383 ? -3.441 7.281 -19.044 1.00 95.88 383 GLN A C 1
ATOM 3182 O O . GLN A 1 383 ? -3.143 7.604 -17.887 1.00 95.88 383 GLN A O 1
ATOM 3187 N N . ARG A 1 384 ? -3.357 6.031 -19.502 1.00 97.19 384 ARG A N 1
ATOM 3188 C CA . ARG A 1 384 ? -2.663 4.956 -18.786 1.00 97.19 384 ARG A CA 1
ATOM 3189 C C . ARG A 1 384 ? -1.181 5.000 -19.119 1.00 97.19 384 ARG A C 1
ATOM 3191 O O . ARG A 1 384 ? -0.825 5.367 -20.234 1.00 97.19 384 ARG A O 1
ATOM 3198 N N . PHE A 1 385 ? -0.342 4.559 -18.188 1.00 96.81 385 PHE A N 1
ATOM 3199 C CA . PHE A 1 385 ? 1.082 4.361 -18.439 1.00 96.81 385 PHE A CA 1
ATOM 3200 C C . PHE A 1 385 ? 1.575 3.024 -17.892 1.00 96.81 385 PHE A C 1
ATOM 3202 O O . PHE A 1 385 ? 1.055 2.531 -16.888 1.00 96.81 385 PHE A O 1
ATOM 3209 N N . VAL A 1 386 ? 2.600 2.475 -18.540 1.00 97.94 386 VAL A N 1
ATOM 3210 C CA . VAL A 1 386 ? 3.408 1.354 -18.049 1.00 97.94 386 VAL A CA 1
ATOM 3211 C C . VAL A 1 386 ? 4.781 1.892 -17.638 1.00 97.94 386 VAL A C 1
ATOM 3213 O O . VAL A 1 386 ? 5.353 2.702 -18.361 1.00 97.94 386 VAL A O 1
ATOM 3216 N N . ASP A 1 387 ? 5.316 1.464 -16.495 1.00 96.38 387 ASP A N 1
ATOM 3217 C CA . ASP A 1 387 ? 6.668 1.810 -16.022 1.00 96.38 387 ASP A CA 1
ATOM 3218 C C . ASP A 1 387 ? 7.430 0.520 -15.692 1.00 96.38 387 ASP A C 1
ATOM 3220 O O . ASP A 1 387 ? 7.061 -0.212 -14.770 1.00 96.38 387 ASP A O 1
ATOM 3224 N N . PHE A 1 388 ? 8.494 0.241 -16.450 1.00 96.62 388 PHE A N 1
ATOM 3225 C CA . PHE A 1 388 ? 9.473 -0.799 -16.126 1.00 96.62 388 PHE A CA 1
ATOM 3226 C C . PHE A 1 388 ? 10.438 -0.237 -15.084 1.00 96.62 388 PHE A C 1
ATOM 3228 O O . PHE A 1 388 ? 11.476 0.350 -15.401 1.00 96.62 388 PHE A O 1
ATOM 3235 N N . ASN A 1 389 ? 10.045 -0.361 -13.818 1.00 93.94 389 ASN A N 1
ATOM 3236 C CA . ASN A 1 389 ? 10.513 0.529 -12.771 1.00 93.94 389 ASN A CA 1
ATOM 3237 C C . ASN A 1 389 ? 11.990 0.357 -12.412 1.00 93.94 389 ASN A C 1
ATOM 3239 O O . ASN A 1 389 ? 12.629 1.343 -12.065 1.00 93.94 389 ASN A O 1
ATOM 3243 N N . GLN A 1 390 ? 12.538 -0.857 -12.510 1.00 91.12 390 GLN A N 1
ATOM 3244 C CA . GLN A 1 390 ? 13.962 -1.108 -12.241 1.00 91.12 390 GLN A CA 1
ATOM 3245 C C . GLN A 1 390 ? 14.866 -0.802 -13.446 1.00 91.12 390 GLN A C 1
ATOM 3247 O O . GLN A 1 390 ? 16.080 -0.963 -13.366 1.00 91.12 390 GLN A O 1
ATOM 3252 N N . GLY A 1 391 ? 14.296 -0.321 -14.554 1.00 92.75 391 GLY A N 1
ATOM 3253 C CA . GLY A 1 391 ? 15.037 -0.054 -15.777 1.00 92.75 391 GLY A CA 1
ATOM 3254 C C . GLY A 1 391 ? 15.082 -1.234 -16.738 1.00 92.75 391 GLY A C 1
ATOM 3255 O O . GLY A 1 391 ? 14.715 -2.365 -16.429 1.00 92.75 391 GLY A O 1
ATOM 3256 N N . THR A 1 392 ? 15.530 -0.930 -17.947 1.00 94.00 392 THR A N 1
ATOM 3257 C CA . THR A 1 392 ? 15.772 -1.883 -19.022 1.00 94.00 392 THR A CA 1
ATOM 3258 C C . THR A 1 392 ? 17.252 -1.908 -19.357 1.00 94.00 392 THR A C 1
ATOM 3260 O O . THR A 1 392 ? 17.926 -0.879 -19.376 1.00 94.00 392 THR A O 1
ATOM 3263 N N . ASP A 1 393 ? 17.771 -3.101 -19.607 1.00 93.75 393 ASP A N 1
ATOM 3264 C CA . ASP A 1 393 ? 19.169 -3.302 -19.959 1.00 93.75 393 ASP A CA 1
ATOM 3265 C C . ASP A 1 393 ? 19.347 -3.115 -21.471 1.00 93.75 393 ASP A C 1
ATOM 3267 O O . ASP A 1 393 ? 18.817 -3.895 -22.268 1.00 93.75 393 ASP A O 1
ATOM 3271 N N . CYS A 1 394 ? 20.111 -2.089 -21.865 1.00 93.94 394 CYS A N 1
ATOM 3272 C CA . CYS A 1 394 ? 20.328 -1.729 -23.269 1.00 93.94 394 CYS A CA 1
ATOM 3273 C C . CYS A 1 394 ? 20.931 -2.864 -24.104 1.00 93.94 394 CYS A C 1
ATOM 3275 O O . CYS A 1 394 ? 20.772 -2.886 -25.319 1.00 93.94 394 CYS A O 1
ATOM 3277 N N . ARG A 1 395 ? 21.576 -3.853 -23.472 1.00 93.50 395 ARG A N 1
ATOM 3278 C CA . ARG A 1 395 ? 22.162 -5.007 -24.165 1.00 93.50 395 ARG A CA 1
ATOM 3279 C C . ARG A 1 395 ? 21.118 -5.972 -24.726 1.00 93.50 395 ARG A C 1
ATOM 3281 O O . ARG A 1 395 ? 21.482 -6.759 -25.594 1.00 93.50 395 ARG A O 1
ATOM 3288 N N . TYR A 1 396 ? 19.885 -5.947 -24.215 1.00 95.44 396 TYR A N 1
ATOM 3289 C CA . TYR A 1 396 ? 18.770 -6.760 -24.718 1.00 95.44 396 TYR A CA 1
ATOM 3290 C C . TYR A 1 396 ? 17.854 -5.985 -25.670 1.00 95.44 396 TYR A C 1
ATOM 3292 O O . TYR A 1 396 ? 16.912 -6.558 -26.209 1.00 95.44 396 TYR A O 1
ATOM 3300 N N . ILE A 1 397 ? 18.100 -4.690 -25.872 1.00 96.50 397 ILE A N 1
ATOM 3301 C CA . ILE A 1 397 ? 17.289 -3.883 -26.776 1.00 96.50 397 ILE A CA 1
ATOM 3302 C C . ILE A 1 397 ? 17.656 -4.232 -28.220 1.00 96.50 397 ILE A C 1
ATOM 3304 O O . ILE A 1 397 ? 18.809 -4.139 -28.626 1.00 96.50 397 ILE A O 1
ATOM 3308 N N . THR A 1 398 ? 16.643 -4.616 -28.988 1.00 97.56 398 THR A N 1
ATOM 3309 C CA . THR A 1 398 ? 16.697 -4.853 -30.433 1.00 97.56 398 THR A CA 1
ATOM 3310 C C . THR A 1 398 ? 15.546 -4.106 -31.104 1.00 97.56 398 THR A C 1
ATOM 3312 O O . THR A 1 398 ? 14.655 -3.592 -30.420 1.00 97.56 398 THR A O 1
ATOM 3315 N N . ASP A 1 399 ? 15.534 -4.057 -32.438 1.00 98.25 399 ASP A N 1
ATOM 3316 C CA . ASP A 1 399 ? 14.433 -3.441 -33.187 1.00 98.25 399 ASP A CA 1
ATOM 3317 C C . ASP A 1 399 ? 13.075 -4.087 -32.854 1.00 98.25 399 ASP A C 1
ATOM 3319 O O . ASP A 1 399 ? 12.118 -3.373 -32.562 1.00 98.25 399 ASP A O 1
ATOM 3323 N N . ASP A 1 400 ? 13.019 -5.424 -32.787 1.00 98.12 400 ASP A N 1
ATOM 3324 C CA . ASP A 1 400 ? 11.806 -6.177 -32.438 1.00 98.12 400 ASP A CA 1
ATOM 3325 C C . ASP A 1 400 ? 11.348 -5.917 -30.998 1.00 98.12 400 ASP A C 1
ATOM 3327 O O . ASP A 1 400 ? 10.162 -5.701 -30.746 1.00 98.12 400 ASP A O 1
ATOM 3331 N N . ILE A 1 401 ? 12.281 -5.890 -30.039 1.00 98.00 401 ILE A N 1
ATOM 3332 C CA . ILE A 1 401 ? 11.962 -5.584 -28.638 1.00 98.00 401 ILE A CA 1
ATOM 3333 C C . ILE A 1 401 ? 11.416 -4.161 -28.516 1.00 98.00 401 ILE A C 1
ATOM 3335 O O . ILE A 1 401 ? 10.399 -3.948 -27.856 1.00 98.00 401 ILE A O 1
ATOM 3339 N N . MET A 1 402 ? 12.053 -3.186 -29.170 1.00 98.19 402 MET A N 1
ATOM 3340 C CA . MET A 1 402 ? 11.601 -1.798 -29.123 1.00 98.19 402 MET A CA 1
ATOM 3341 C C . MET A 1 402 ? 10.239 -1.623 -29.805 1.00 98.19 402 MET A C 1
ATOM 3343 O O . MET A 1 402 ? 9.381 -0.910 -29.282 1.00 98.19 402 MET A O 1
ATOM 3347 N N . LYS A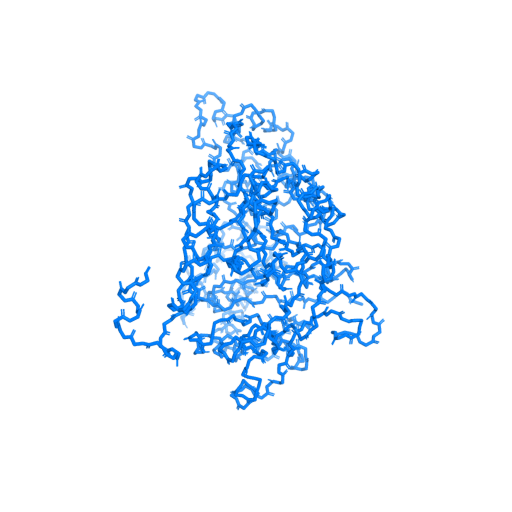 1 403 ? 10.000 -2.332 -30.915 1.00 98.44 403 LYS A N 1
ATOM 3348 C CA . LYS A 1 403 ? 8.690 -2.392 -31.569 1.00 98.44 403 LYS A CA 1
ATOM 3349 C C . LYS A 1 403 ? 7.615 -2.882 -30.604 1.00 98.44 403 LYS A C 1
ATOM 3351 O O . LYS A 1 403 ? 6.600 -2.209 -30.462 1.00 98.44 403 LYS A O 1
ATOM 3356 N N . LEU A 1 404 ? 7.858 -3.982 -29.890 1.00 98.44 404 LEU A N 1
ATOM 3357 C CA . LEU A 1 404 ? 6.921 -4.514 -28.896 1.00 98.44 404 LEU A CA 1
ATOM 3358 C C . LEU A 1 404 ? 6.672 -3.531 -27.743 1.00 98.44 404 LEU A C 1
ATOM 3360 O O . LEU A 1 404 ? 5.525 -3.306 -27.363 1.00 98.44 404 LEU A O 1
ATOM 3364 N N . ILE A 1 405 ? 7.724 -2.897 -27.216 1.00 98.06 405 ILE A N 1
ATOM 3365 C CA . ILE A 1 405 ? 7.601 -1.863 -26.175 1.00 98.06 405 ILE A CA 1
ATOM 3366 C C . ILE A 1 405 ? 6.738 -0.688 -26.665 1.00 98.06 405 ILE A C 1
ATOM 3368 O O . ILE A 1 405 ? 5.967 -0.125 -25.891 1.00 98.06 405 ILE A O 1
ATOM 3372 N N . SER A 1 406 ? 6.825 -0.328 -27.946 1.00 97.62 406 SER A N 1
ATOM 3373 C CA . SER A 1 406 ? 6.044 0.772 -28.524 1.00 97.62 406 SER A CA 1
ATOM 3374 C C . SER A 1 406 ? 4.536 0.500 -28.581 1.00 97.62 406 SER A C 1
ATOM 3376 O O . SER A 1 406 ? 3.746 1.436 -28.703 1.00 97.62 406 SER A O 1
ATOM 3378 N N . GLU A 1 407 ? 4.111 -0.761 -28.460 1.00 98.25 407 GLU A N 1
ATOM 3379 C CA . GLU A 1 407 ? 2.695 -1.144 -28.474 1.00 98.25 407 GLU A CA 1
ATOM 3380 C C . GLU A 1 407 ? 1.980 -0.884 -27.141 1.00 98.25 407 GLU A C 1
ATOM 3382 O O . GLU A 1 407 ? 0.746 -0.909 -27.086 1.00 98.25 407 GLU A O 1
ATOM 3387 N N . ILE A 1 408 ? 2.736 -0.627 -26.072 1.00 98.31 408 ILE A N 1
ATOM 3388 C CA . ILE A 1 408 ? 2.229 -0.330 -24.730 1.00 98.31 408 ILE A CA 1
ATOM 3389 C C . ILE A 1 408 ? 2.502 1.141 -24.383 1.00 98.31 408 ILE A C 1
ATOM 3391 O O . ILE A 1 408 ? 3.407 1.757 -24.950 1.00 98.31 408 ILE A O 1
ATOM 3395 N N . PRO A 1 409 ? 1.751 1.758 -23.452 1.00 97.62 409 PRO A N 1
ATOM 3396 C CA . PRO A 1 409 ? 1.952 3.161 -23.112 1.00 97.62 409 PRO A CA 1
ATOM 3397 C C . PRO A 1 409 ? 3.133 3.335 -22.136 1.00 97.62 409 PRO A C 1
ATOM 3399 O O . PRO A 1 409 ? 2.958 3.811 -21.016 1.00 97.62 409 PRO A O 1
ATOM 3402 N N . ILE A 1 410 ? 4.337 2.910 -22.531 1.00 97.56 410 ILE A N 1
ATOM 3403 C CA . ILE A 1 410 ? 5.557 3.016 -21.717 1.00 97.56 410 ILE A CA 1
ATOM 3404 C C . ILE A 1 410 ? 5.875 4.488 -21.407 1.00 97.56 410 ILE A C 1
ATOM 3406 O O . ILE A 1 410 ? 5.979 5.320 -22.312 1.00 97.56 410 ILE A O 1
ATOM 3410 N N . ARG A 1 411 ? 6.002 4.838 -20.122 1.00 95.62 411 ARG A N 1
ATOM 3411 C CA . ARG A 1 411 ? 6.318 6.205 -19.690 1.00 95.62 411 ARG A CA 1
ATOM 3412 C C . ARG A 1 411 ? 6.859 6.258 -18.247 1.00 95.62 411 ARG A C 1
ATOM 3414 O O . ARG A 1 411 ? 6.092 6.045 -17.307 1.00 95.62 411 ARG A O 1
ATOM 3421 N N . PRO A 1 412 ? 8.122 6.669 -18.039 1.00 96.44 412 PRO A N 1
ATOM 3422 C CA . PRO A 1 412 ? 9.176 6.758 -19.050 1.00 96.44 412 PRO A CA 1
ATOM 3423 C C . PRO A 1 412 ? 9.674 5.359 -19.445 1.00 96.44 412 PRO A C 1
ATOM 3425 O O . PRO A 1 412 ? 9.579 4.418 -18.657 1.00 96.44 412 PRO A O 1
ATOM 3428 N N . LEU A 1 413 ? 10.285 5.231 -20.623 1.00 96.94 413 LEU A N 1
ATOM 3429 C CA . LEU A 1 413 ? 11.173 4.101 -20.892 1.00 96.94 413 LEU A CA 1
ATOM 3430 C C . LEU A 1 413 ? 12.513 4.373 -20.200 1.00 96.94 413 LEU A C 1
ATOM 3432 O O . LEU A 1 413 ? 13.213 5.336 -20.516 1.00 96.94 413 LEU A O 1
ATOM 3436 N N . ARG A 1 414 ? 12.837 3.535 -19.213 1.00 96.38 414 ARG A N 1
ATOM 3437 C CA . ARG A 1 414 ? 14.055 3.646 -18.410 1.00 96.38 414 ARG A CA 1
ATOM 3438 C C . ARG A 1 414 ? 15.149 2.778 -19.003 1.00 96.38 414 ARG A C 1
ATOM 3440 O O . ARG A 1 414 ? 14.995 1.563 -18.965 1.00 96.38 414 ARG A O 1
ATOM 3447 N N . ILE A 1 415 ? 16.236 3.349 -19.506 1.00 95.31 415 ILE A N 1
ATOM 3448 C CA . ILE A 1 415 ? 17.357 2.578 -20.063 1.00 95.31 415 ILE A CA 1
ATOM 3449 C C . ILE A 1 415 ? 18.561 2.725 -19.128 1.00 95.31 415 ILE A C 1
ATOM 3451 O O . ILE A 1 415 ? 18.965 3.834 -18.783 1.00 95.31 415 ILE A O 1
ATOM 3455 N N . ALA A 1 416 ? 19.109 1.605 -18.661 1.00 93.31 416 ALA A N 1
ATOM 3456 C CA . ALA A 1 416 ? 20.291 1.603 -17.809 1.00 93.31 416 ALA A CA 1
ATOM 3457 C C . ALA A 1 416 ? 21.549 1.924 -18.631 1.00 93.31 416 ALA A C 1
ATOM 3459 O O . ALA A 1 416 ? 21.770 1.344 -19.698 1.00 93.31 416 ALA A O 1
ATOM 3460 N N . PHE A 1 417 ? 22.386 2.822 -18.110 1.00 92.44 417 PHE A N 1
ATOM 3461 C CA . PHE A 1 417 ? 23.677 3.198 -18.684 1.00 92.44 417 PHE A CA 1
ATOM 3462 C C . PHE A 1 417 ? 24.795 3.017 -17.644 1.00 92.44 417 PHE A C 1
ATOM 3464 O O . PHE A 1 417 ? 25.462 3.958 -17.209 1.00 92.44 417 PHE A O 1
ATOM 3471 N N . ASP A 1 418 ? 24.978 1.765 -17.221 1.00 89.19 418 ASP A N 1
ATOM 3472 C CA . ASP A 1 418 ? 25.835 1.408 -16.083 1.00 89.19 418 ASP A CA 1
ATOM 3473 C C . ASP A 1 418 ? 27.329 1.693 -16.312 1.00 89.19 418 ASP A C 1
ATOM 3475 O O . ASP A 1 418 ? 28.039 2.005 -15.362 1.00 89.19 418 ASP A O 1
ATOM 3479 N N . TYR A 1 419 ? 27.808 1.611 -17.559 1.00 89.94 419 TYR A N 1
ATOM 3480 C CA . TYR A 1 419 ? 29.227 1.742 -17.911 1.00 89.94 419 TYR A CA 1
ATOM 3481 C C . TYR A 1 419 ? 29.417 2.527 -19.205 1.00 89.94 419 TYR A C 1
ATOM 3483 O O . TYR A 1 419 ? 28.662 2.327 -20.156 1.00 89.94 419 TYR A O 1
ATOM 3491 N N . ILE A 1 420 ? 30.486 3.327 -19.297 1.00 91.56 420 ILE A N 1
ATOM 3492 C CA . ILE A 1 420 ? 30.817 4.089 -20.515 1.00 91.56 420 ILE A CA 1
ATOM 3493 C C . ILE A 1 420 ? 31.052 3.186 -21.736 1.00 91.56 420 ILE A C 1
ATOM 3495 O O . ILE A 1 420 ? 30.714 3.555 -22.857 1.00 91.56 420 ILE A O 1
ATOM 3499 N N . SER A 1 421 ? 31.532 1.956 -21.532 1.00 91.88 421 SER A N 1
ATOM 3500 C CA . SER A 1 421 ? 31.709 0.962 -22.601 1.00 91.88 421 SER A CA 1
ATOM 3501 C C . SER A 1 421 ? 30.398 0.547 -23.281 1.00 91.88 421 SER A C 1
ATOM 3503 O O . SER A 1 421 ? 30.422 -0.001 -24.380 1.00 91.88 421 SER A O 1
ATOM 3505 N N . LEU A 1 422 ? 29.244 0.825 -22.663 1.00 93.06 422 LEU A N 1
ATOM 3506 C CA . LEU A 1 422 ? 27.924 0.582 -23.245 1.00 93.06 422 LEU A CA 1
ATOM 3507 C C . LEU A 1 422 ? 27.425 1.740 -24.120 1.00 93.06 422 LEU A C 1
ATOM 3509 O O . LEU A 1 422 ? 26.317 1.640 -24.641 1.00 93.06 422 LEU A O 1
ATOM 3513 N N . LYS A 1 423 ? 28.210 2.812 -24.306 1.00 94.56 423 LYS A N 1
ATOM 3514 C CA . LYS A 1 423 ? 27.791 4.038 -25.003 1.00 94.56 423 LYS A CA 1
ATOM 3515 C C . LYS A 1 423 ? 27.155 3.776 -26.363 1.00 94.56 423 LYS A C 1
ATOM 3517 O O . LYS A 1 423 ? 26.047 4.242 -26.599 1.00 94.56 423 LYS A O 1
ATOM 3522 N N . GLU A 1 424 ? 27.804 2.995 -27.223 1.00 96.31 424 GLU A N 1
ATOM 3523 C CA . GLU A 1 424 ? 27.276 2.724 -28.567 1.00 96.31 424 GLU A CA 1
ATOM 3524 C C . GLU A 1 424 ? 25.941 1.968 -28.520 1.00 96.31 424 GLU A C 1
ATOM 3526 O O . GLU A 1 424 ? 24.984 2.365 -29.183 1.00 96.31 424 GLU A O 1
ATOM 3531 N N . LYS A 1 425 ? 25.825 0.950 -27.654 1.00 96.25 425 LYS A N 1
ATOM 3532 C CA . LYS A 1 425 ? 24.569 0.202 -27.452 1.00 96.25 425 LYS A CA 1
ATOM 3533 C C . LYS A 1 425 ? 23.460 1.073 -26.875 1.00 96.25 425 LYS A C 1
ATOM 3535 O O . LYS A 1 425 ? 22.297 0.940 -27.242 1.00 96.25 425 LYS A O 1
ATOM 3540 N N . TYR A 1 426 ? 23.811 1.966 -25.956 1.00 96.00 426 TYR A N 1
ATOM 3541 C CA . TYR A 1 426 ? 22.872 2.916 -25.386 1.00 96.00 426 TYR A CA 1
ATOM 3542 C C . TYR A 1 426 ? 22.380 3.903 -26.458 1.00 96.00 426 TYR A C 1
ATOM 3544 O O . TYR A 1 426 ? 21.174 4.071 -26.614 1.00 96.00 426 TYR A O 1
ATOM 3552 N N . ILE A 1 427 ? 23.277 4.488 -27.263 1.00 96.44 427 ILE A N 1
ATOM 3553 C CA . ILE A 1 427 ? 22.911 5.375 -28.381 1.00 96.44 427 ILE A CA 1
ATOM 3554 C C . ILE A 1 427 ? 22.001 4.650 -29.380 1.00 96.44 427 ILE A C 1
ATOM 3556 O O . ILE A 1 427 ? 21.012 5.227 -29.833 1.00 96.44 427 ILE A O 1
ATOM 3560 N N . GLU A 1 428 ? 22.303 3.395 -29.714 1.00 97.75 428 GLU A N 1
ATOM 3561 C CA . GLU A 1 428 ? 21.454 2.563 -30.569 1.00 97.75 428 GLU A CA 1
ATOM 3562 C C . GLU A 1 428 ? 20.051 2.392 -29.973 1.00 97.75 428 GLU A C 1
ATOM 3564 O O . GLU A 1 428 ? 19.060 2.663 -30.653 1.00 97.75 428 GLU A O 1
ATOM 3569 N N . ALA A 1 429 ? 19.948 2.051 -28.687 1.00 97.31 429 ALA A N 1
ATOM 3570 C CA . ALA A 1 429 ? 18.666 1.932 -27.998 1.00 97.31 429 ALA A CA 1
ATOM 3571 C C . ALA A 1 429 ? 17.856 3.242 -28.013 1.00 97.31 429 ALA A C 1
ATOM 3573 O O . ALA A 1 429 ? 16.645 3.210 -28.233 1.00 97.31 429 ALA A O 1
ATOM 3574 N N . ILE A 1 430 ? 18.509 4.397 -27.845 1.00 97.00 430 ILE A N 1
ATOM 3575 C CA . ILE A 1 430 ? 17.861 5.715 -27.939 1.00 97.00 430 ILE A CA 1
ATOM 3576 C C . ILE A 1 430 ? 17.366 5.990 -29.366 1.00 97.00 430 ILE A C 1
ATOM 3578 O O . ILE A 1 430 ? 16.239 6.454 -29.547 1.00 97.00 430 ILE A O 1
ATOM 3582 N N . LYS A 1 431 ? 18.164 5.670 -30.393 1.00 98.06 431 LYS A N 1
ATOM 3583 C CA . LYS A 1 431 ? 17.755 5.803 -31.803 1.00 98.06 431 LYS A CA 1
ATOM 3584 C C . LYS A 1 431 ? 16.559 4.909 -32.128 1.00 98.06 431 LYS A C 1
ATOM 3586 O O . LYS A 1 431 ? 15.639 5.359 -32.806 1.00 98.06 431 LYS A O 1
ATOM 3591 N N . LEU A 1 432 ? 16.540 3.676 -31.620 1.00 98.44 432 LEU A N 1
ATOM 3592 C CA . LEU A 1 432 ? 15.403 2.767 -31.767 1.00 98.44 432 LEU A CA 1
ATOM 3593 C C . LEU A 1 432 ? 14.160 3.305 -31.050 1.00 98.44 432 LEU A C 1
ATOM 3595 O O . LEU A 1 432 ? 13.075 3.303 -31.626 1.00 98.44 432 LEU A O 1
ATOM 3599 N N . ALA A 1 433 ? 14.301 3.824 -29.829 1.00 97.81 433 ALA A N 1
ATOM 3600 C CA . ALA A 1 433 ? 13.190 4.448 -29.116 1.00 97.81 433 ALA A CA 1
ATOM 3601 C C . ALA A 1 433 ? 12.606 5.632 -29.910 1.00 97.81 433 ALA A C 1
ATOM 3603 O O . ALA A 1 433 ? 11.389 5.729 -30.066 1.00 97.81 433 ALA A O 1
ATOM 3604 N N . ALA A 1 434 ? 13.466 6.476 -30.491 1.00 97.75 434 ALA A N 1
ATOM 3605 C CA . ALA A 1 434 ? 13.051 7.572 -31.364 1.00 97.75 434 ALA A CA 1
ATOM 3606 C C . ALA A 1 434 ? 12.355 7.076 -32.646 1.00 97.75 434 ALA A C 1
ATOM 3608 O O . ALA A 1 434 ? 11.305 7.610 -33.003 1.00 97.75 434 ALA A O 1
ATOM 3609 N N . LYS A 1 435 ? 12.886 6.028 -33.299 1.00 98.31 435 LYS A N 1
ATOM 3610 C CA . LYS A 1 435 ? 12.282 5.379 -34.481 1.00 98.31 435 LYS A CA 1
ATOM 3611 C C . LYS A 1 435 ? 10.842 4.927 -34.212 1.00 98.31 435 LYS A C 1
ATOM 3613 O O . LYS A 1 435 ? 9.994 5.064 -35.087 1.00 98.31 435 LYS A O 1
ATOM 3618 N N . TYR A 1 436 ? 10.569 4.420 -33.011 1.00 98.19 436 TYR A N 1
ATOM 3619 C CA . TYR A 1 436 ? 9.247 3.948 -32.587 1.00 98.19 436 TYR A CA 1
ATOM 3620 C C . TYR A 1 436 ? 8.425 4.993 -31.803 1.00 98.19 436 TYR A C 1
ATOM 3622 O O . TYR A 1 436 ? 7.431 4.657 -31.157 1.00 98.19 436 TYR A O 1
ATOM 3630 N N . GLU A 1 437 ? 8.810 6.272 -31.883 1.00 96.62 437 GLU A N 1
ATOM 3631 C CA . GLU A 1 437 ? 8.117 7.419 -31.278 1.00 96.62 437 GLU A CA 1
ATOM 3632 C C . GLU A 1 437 ? 7.972 7.375 -29.744 1.00 96.62 437 GLU A C 1
ATOM 3634 O O . GLU A 1 437 ? 7.046 7.964 -29.176 1.00 96.62 437 GLU A O 1
ATOM 3639 N N . ILE A 1 438 ? 8.893 6.713 -29.044 1.00 96.88 438 ILE A N 1
ATOM 3640 C CA . ILE A 1 438 ? 8.959 6.736 -27.581 1.00 96.88 438 ILE A CA 1
ATOM 3641 C C . ILE A 1 438 ? 9.705 8.006 -27.161 1.00 96.88 438 ILE A C 1
ATOM 3643 O O . ILE A 1 438 ? 10.929 8.091 -27.227 1.00 96.88 438 ILE A O 1
ATOM 3647 N N . LYS A 1 439 ? 8.939 9.022 -26.755 1.00 93.50 439 LYS A N 1
ATOM 3648 C CA . LYS A 1 439 ? 9.446 10.386 -26.509 1.00 93.50 439 LYS A CA 1
ATOM 3649 C C . LYS A 1 439 ? 9.891 10.642 -25.070 1.00 93.50 439 LYS A C 1
ATOM 3651 O O . LYS A 1 439 ? 10.598 11.610 -24.814 1.00 93.50 439 LYS A O 1
ATOM 3656 N N . GLU A 1 440 ? 9.463 9.807 -24.127 1.00 96.19 440 GLU A N 1
ATOM 3657 C CA . GLU A 1 440 ? 9.747 9.993 -22.704 1.00 96.19 440 GLU A CA 1
ATOM 3658 C C . GLU A 1 440 ? 10.732 8.943 -22.216 1.00 96.19 440 GLU A C 1
ATOM 3660 O O . GLU A 1 440 ? 10.373 7.799 -21.934 1.00 96.19 440 GLU A O 1
ATOM 3665 N N . LEU A 1 441 ? 11.987 9.368 -22.126 1.00 94.75 441 LEU A N 1
ATOM 3666 C CA . LEU A 1 441 ? 13.120 8.542 -21.744 1.00 94.75 441 LEU A CA 1
ATOM 3667 C C . LEU A 1 441 ? 13.649 8.988 -20.382 1.00 94.75 441 LEU A C 1
ATOM 3669 O O . LEU A 1 441 ? 13.574 10.157 -20.005 1.00 94.75 441 LEU A O 1
ATOM 3673 N N . SER A 1 442 ? 14.171 8.037 -19.623 1.00 94.38 442 SER A N 1
ATOM 3674 C CA . SER A 1 442 ? 14.850 8.279 -18.353 1.00 94.38 442 SER A CA 1
ATOM 3675 C C . SER A 1 442 ? 15.991 7.280 -18.220 1.00 94.38 442 SER A C 1
ATOM 3677 O O . SER A 1 442 ? 15.925 6.197 -18.792 1.00 94.38 442 SER A O 1
ATOM 3679 N N . ASN A 1 443 ? 17.032 7.623 -17.467 1.00 90.25 443 ASN A N 1
ATOM 3680 C CA . ASN A 1 443 ? 18.231 6.796 -17.392 1.00 90.25 443 ASN A CA 1
ATOM 3681 C C . ASN A 1 443 ? 18.569 6.471 -15.948 1.00 90.25 443 ASN A C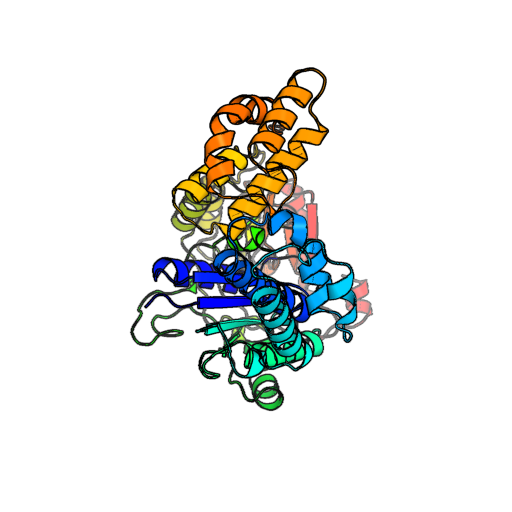 1
ATOM 3683 O O . ASN A 1 443 ? 18.514 7.344 -15.079 1.00 90.25 443 ASN A O 1
ATOM 3687 N N . TYR A 1 444 ? 18.934 5.214 -15.711 1.00 89.69 444 TYR A N 1
ATOM 3688 C CA . TYR A 1 444 ? 19.640 4.835 -14.496 1.00 89.69 444 TYR A CA 1
ATOM 3689 C C . TYR A 1 444 ? 21.131 4.844 -14.786 1.00 89.69 444 TYR A C 1
ATOM 3691 O O . TYR A 1 444 ? 21.584 4.213 -15.739 1.00 89.69 444 TYR A O 1
ATOM 3699 N N . ILE A 1 445 ? 21.872 5.583 -13.969 1.00 89.06 445 ILE A N 1
ATOM 3700 C CA . ILE A 1 445 ? 23.319 5.714 -14.083 1.00 89.06 445 ILE A CA 1
ATOM 3701 C C . ILE A 1 445 ? 23.924 5.194 -12.787 1.00 89.06 445 ILE A C 1
ATOM 3703 O O . ILE A 1 445 ? 23.585 5.663 -11.699 1.00 89.06 445 ILE A O 1
ATOM 3707 N N . LEU A 1 446 ? 24.812 4.213 -12.915 1.00 87.56 446 LEU A N 1
ATOM 3708 C CA . LEU A 1 446 ? 25.654 3.754 -11.821 1.00 87.56 446 LEU A CA 1
ATOM 3709 C C . LEU A 1 446 ? 26.868 4.679 -11.713 1.00 87.56 446 LEU A C 1
ATOM 3711 O O . LEU A 1 446 ? 27.566 4.877 -12.710 1.00 87.56 446 LEU A O 1
ATOM 3715 N N . TYR A 1 447 ? 27.112 5.220 -10.520 1.00 89.00 447 TYR A N 1
ATOM 3716 C CA . TYR A 1 447 ? 28.297 6.019 -10.218 1.00 89.00 447 TYR A CA 1
ATOM 3717 C C . TYR A 1 447 ? 29.038 5.475 -8.999 1.00 89.00 447 TYR A C 1
ATOM 3719 O O . TYR A 1 447 ? 28.403 4.943 -8.084 1.00 89.00 447 TYR A O 1
ATOM 3727 N N . ASN A 1 448 ? 30.357 5.678 -8.966 1.00 87.44 448 ASN A N 1
ATOM 3728 C CA . ASN A 1 448 ? 31.238 5.341 -7.847 1.00 87.44 448 ASN A CA 1
ATOM 3729 C C . ASN A 1 448 ? 31.400 3.824 -7.622 1.00 87.44 448 ASN A C 1
ATOM 3731 O O . ASN A 1 448 ? 31.498 3.369 -6.481 1.00 87.44 448 ASN A O 1
ATOM 3735 N N . PHE A 1 449 ? 31.408 3.034 -8.705 1.00 89.19 449 PHE A N 1
ATOM 3736 C CA . PHE A 1 449 ? 31.732 1.602 -8.651 1.00 89.19 449 PHE A CA 1
ATOM 3737 C C . PHE A 1 449 ? 33.093 1.296 -9.285 1.00 89.19 449 PHE A C 1
ATOM 3739 O O . PHE A 1 449 ? 34.009 0.843 -8.605 1.00 89.19 449 PHE A O 1
ATOM 3746 N N . GLN A 1 450 ? 33.225 1.537 -10.589 1.00 86.56 450 GLN A N 1
ATOM 3747 C CA . GLN A 1 450 ? 34.470 1.349 -11.355 1.00 86.56 450 GLN A CA 1
ATOM 3748 C C . GLN A 1 450 ? 34.781 2.547 -12.260 1.00 86.56 450 GLN A C 1
ATOM 3750 O O . GLN A 1 450 ? 35.765 2.546 -12.991 1.00 86.56 450 GLN A O 1
ATOM 3755 N N . ASP A 1 451 ? 33.911 3.543 -12.242 1.00 87.38 451 ASP A N 1
ATOM 3756 C CA . ASP A 1 451 ? 33.871 4.676 -13.142 1.00 87.38 451 ASP A CA 1
ATOM 3757 C C . ASP A 1 451 ? 34.519 5.918 -12.520 1.00 87.38 451 ASP A C 1
ATOM 3759 O O . ASP A 1 451 ? 34.437 6.151 -11.313 1.00 87.38 451 ASP A O 1
ATOM 3763 N N . SER A 1 452 ? 35.172 6.722 -13.359 1.00 89.50 452 SER A N 1
ATOM 3764 C CA . SER A 1 452 ? 35.739 8.015 -12.978 1.00 89.50 452 SER A CA 1
ATOM 3765 C C . SER A 1 452 ? 34.700 9.143 -13.095 1.00 89.50 452 SER A C 1
ATOM 3767 O O . SER A 1 452 ? 33.707 9.009 -13.819 1.00 89.50 452 SER A O 1
ATOM 3769 N N . PRO A 1 453 ? 34.932 10.314 -12.469 1.00 91.94 453 PRO A N 1
ATOM 3770 C CA . PRO A 1 453 ? 34.097 11.495 -12.696 1.00 91.94 453 PRO A CA 1
ATOM 3771 C C . PRO A 1 453 ? 33.961 11.881 -14.179 1.00 91.94 453 PRO A C 1
ATOM 3773 O O . PRO A 1 453 ? 32.891 12.311 -14.604 1.00 91.94 453 PRO A O 1
ATOM 3776 N N . ASN A 1 454 ? 35.009 11.674 -14.986 1.00 92.38 454 ASN A N 1
ATOM 3777 C CA . ASN A 1 454 ? 34.966 11.924 -16.429 1.00 92.38 454 ASN A CA 1
ATOM 3778 C C . ASN A 1 454 ? 34.053 10.928 -17.156 1.00 92.38 454 ASN A C 1
ATOM 3780 O O . ASN A 1 454 ? 33.357 11.311 -18.093 1.00 92.38 454 ASN A O 1
ATOM 3784 N N . ASP A 1 455 ? 34.013 9.667 -16.721 1.00 90.88 455 ASP A N 1
ATOM 3785 C CA . ASP A 1 455 ? 33.094 8.671 -17.282 1.00 90.88 455 ASP A CA 1
ATOM 3786 C C . ASP A 1 455 ? 31.639 9.002 -16.960 1.00 90.88 455 ASP A C 1
ATOM 3788 O O . ASP A 1 455 ? 30.763 8.754 -17.781 1.00 90.88 455 ASP A O 1
ATOM 3792 N N . LEU A 1 456 ? 31.361 9.561 -15.777 1.00 90.19 456 LEU A N 1
ATOM 3793 C CA . LEU A 1 456 ? 30.031 10.080 -15.461 1.00 90.19 456 LEU A CA 1
ATOM 3794 C C . LEU A 1 456 ? 29.688 11.295 -16.325 1.00 90.19 456 LEU A C 1
ATOM 3796 O O . LEU A 1 456 ? 28.593 11.341 -16.860 1.00 90.19 456 LEU A O 1
ATOM 3800 N N . TYR A 1 457 ? 30.608 12.251 -16.477 1.00 90.06 457 TYR A N 1
ATOM 3801 C CA . TYR A 1 457 ? 30.385 13.444 -17.300 1.00 90.06 457 TYR A CA 1
ATOM 3802 C C . TYR A 1 457 ? 30.130 13.112 -18.780 1.00 90.06 457 TYR A C 1
ATOM 3804 O O . TYR A 1 457 ? 29.330 13.770 -19.437 1.00 90.06 457 TYR A O 1
ATOM 3812 N N . ASN A 1 458 ? 30.811 12.092 -19.309 1.00 88.50 458 ASN A N 1
ATOM 3813 C CA . ASN A 1 458 ? 30.664 11.651 -20.698 1.00 88.50 458 ASN A CA 1
ATOM 3814 C C . ASN A 1 458 ? 29.383 10.843 -20.974 1.00 88.50 458 ASN A C 1
ATOM 3816 O O . ASN A 1 458 ? 29.046 10.655 -22.149 1.00 88.50 458 ASN A O 1
ATOM 3820 N N . ARG A 1 459 ? 28.738 10.299 -19.935 1.00 88.44 459 ARG A N 1
ATOM 3821 C CA . ARG A 1 459 ? 27.478 9.548 -20.028 1.00 88.44 459 ARG A CA 1
ATOM 3822 C C . ARG A 1 459 ? 26.289 10.489 -19.933 1.00 88.44 459 ARG A C 1
ATOM 3824 O O . ARG A 1 459 ? 25.346 10.274 -20.728 1.00 88.44 459 ARG A O 1
#

Sequence (459 aa):
MTKKILLLEPNYKNKYPPIGLMKIATYHRMLNDEVTFFKGDLRSFVFNQVYSLCFNKLQNIDSNIDWLKQQKFIKEFIKRKNTDFFDQSVFLESSNKPLIKECLNYYRNYYIGGKYKNEPSWDRVYVSTLFTFYWKITIETIEFAKALVKDLKELKIGGVMASLLPQEIEKSTGIKPIEGLLDKPKILDTHNDIIIDDLPLDYSILDEIDYKYPTQSAYFTFMTKGCTRKCAFCSVPKLEPTYKSKIPTLDKFKCVNQMFGEQQNLLLMDNNVLASPHFYDIIREIKEMGFYKGATYTEPNQLEIAIRNLKDGINDKAYIKKSFQLIHKLIKRLRGKTALDYYNYLDKFDLLELETTTKENLIKVYPKISKTYEQLRTKTPKQRFVDFNQGTDCRYITDDIMKLISEIPIRPLRIAFDYISLKEKYIEAIKLAAKYEIKELSNYILYNFQDSPNDLYNR

Foldseek 3Di:
DAFFEEEEEFADDDQDDPQLVQLVVVVSVVVVHHYAYDHDDVLVVVLVVLLVVLLVVVCVLDVVDPVLVCSVVLSVLLADPDLVSLVVDPCPPPPSSVVNSVSSVVSSCCSVVVVLLVVADGQAYEYEDEDPVCVPSSLVVLQVVNSRHPDLLRYEYDYDNCQVPQPVSCVSRVRGYDHAALQAACSNHVPGGDRSLLAAGNLLSVLLYPDDRNQSQEDEDAQKAADPDDDVPDCRCSRTVDIDLGRDCVVSLVVCCLQQNHGQEYEHPHLANLPHPCNLVVLVVCVVSQFWVPGWDFGDLRLVSLLVCLVVVNPQSSSLSVNLVLLVVCLVVDDDPRNVQSVVLCVVLVSPDSSSGDSVSSNVSCVVCVVVSVVRPDGDIDHYEYEHDNAYE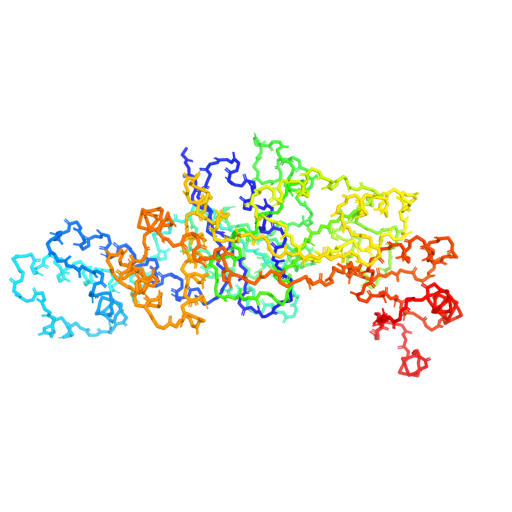LVSDDLVSLLSVLGGRHAQHEYEDAWLVCVVSVVVNVVSCVVSVRPHYHYDYDPDDPDDPVRVVVD

Radius of gyration: 25.8 Å; chains: 1; bounding box: 66×51×75 Å